Protein AF-0000000081031503 (afdb_homodimer)

Structure (mmCIF, N/CA/C/O backbone):
data_AF-0000000081031503-model_v1
#
loop_
_entity.id
_entity.type
_entity.pdbx_description
1 polymer 'Direct IAP-binding protein with low pI'
#
loop_
_atom_site.group_PDB
_atom_site.id
_atom_site.type_symbol
_atom_site.label_atom_id
_atom_site.label_alt_id
_atom_site.label_comp_id
_atom_site.label_asym_id
_atom_site.label_entity_id
_atom_site.label_seq_id
_atom_site.pdbx_PDB_ins_code
_atom_site.Cartn_x
_atom_site.Cartn_y
_atom_site.Cartn_z
_atom_site.occupancy
_atom_site.B_iso_or_equiv
_atom_site.auth_seq_id
_atom_site.auth_comp_id
_atom_site.auth_asym_id
_atom_site.auth_atom_id
_atom_site.pdbx_PDB_model_num
ATOM 1 N N . MET A 1 1 ? -2.955 62.594 26.766 1 31.78 1 MET A N 1
ATOM 2 C CA . MET A 1 1 ? -1.784 61.938 26.203 1 31.78 1 MET A CA 1
ATOM 3 C C . MET A 1 1 ? -1.966 60.438 26.172 1 31.78 1 MET A C 1
ATOM 5 O O . MET A 1 1 ? -1.149 59.719 25.594 1 31.78 1 MET A O 1
ATOM 9 N N . ALA A 1 2 ? -2.943 60 26.984 1 51 2 ALA A N 1
ATOM 10 C CA . ALA A 1 2 ? -3.25 58.562 27.172 1 51 2 ALA A CA 1
ATOM 11 C C . ALA A 1 2 ? -4.047 58.031 26 1 51 2 ALA A C 1
ATOM 13 O O . ALA A 1 2 ? -4.055 56.812 25.766 1 51 2 ALA A O 1
ATOM 14 N N . SER A 1 3 ? -4.742 58.906 25.312 1 50.22 3 SER A N 1
ATOM 15 C CA . SER A 1 3 ? -5.688 58.469 24.297 1 50.22 3 SER A CA 1
ATOM 16 C C . SER A 1 3 ? -4.973 58.062 23.016 1 50.22 3 SER A C 1
ATOM 18 O O . SER A 1 3 ? -5.512 57.281 22.203 1 50.22 3 SER A O 1
ATOM 20 N N . THR A 1 4 ? -3.832 58.594 22.766 1 51.69 4 THR A N 1
ATOM 21 C CA . THR A 1 4 ? -3.168 58.375 21.484 1 51.69 4 THR A CA 1
ATOM 22 C C . THR A 1 4 ? -2.461 57.031 21.453 1 51.69 4 THR A C 1
ATOM 24 O O . THR A 1 4 ? -2.252 56.469 20.375 1 51.69 4 THR A O 1
ATOM 27 N N . ARG A 1 5 ? -2.162 56.5 22.609 1 52.66 5 ARG A N 1
ATOM 28 C CA . ARG A 1 5 ? -1.391 55.25 22.641 1 52.66 5 ARG A CA 1
ATOM 29 C C . ARG A 1 5 ? -2.273 54.062 22.344 1 52.66 5 ARG A C 1
ATOM 31 O O . ARG A 1 5 ? -1.814 53.062 21.766 1 52.66 5 ARG A O 1
ATOM 38 N N . GLY A 1 6 ? -3.545 54.188 22.672 1 49.75 6 GLY A N 1
ATOM 39 C CA . GLY A 1 6 ? -4.492 53.125 22.438 1 49.75 6 GLY A CA 1
ATOM 40 C C . GLY A 1 6 ? -4.758 52.875 20.969 1 49.75 6 GLY A C 1
ATOM 41 O O . GLY A 1 6 ? -4.906 51.719 20.547 1 49.75 6 GLY A O 1
ATOM 42 N N . ARG A 1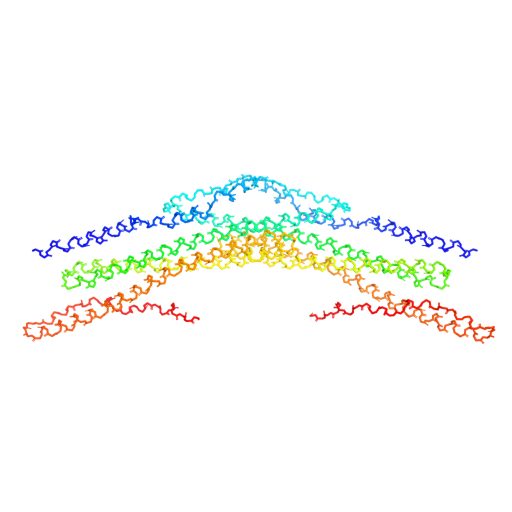 7 ? -4.832 53.906 20.172 1 55.53 7 ARG A N 1
ATOM 43 C CA . ARG A 1 7 ? -5.141 53.812 18.75 1 55.53 7 ARG A CA 1
ATOM 44 C C . ARG A 1 7 ? -3.992 53.156 17.984 1 55.53 7 ARG A C 1
ATOM 46 O O . ARG A 1 7 ? -4.215 52.438 17.016 1 55.53 7 ARG A O 1
ATOM 53 N N . GLU A 1 8 ? -2.803 53.406 18.422 1 53.38 8 GLU A N 1
ATOM 54 C CA . GLU A 1 8 ? -1.637 52.875 17.734 1 53.38 8 GLU A CA 1
ATOM 55 C C . GLU A 1 8 ? -1.539 51.344 17.938 1 53.38 8 GLU A C 1
ATOM 57 O O . GLU A 1 8 ? -1.167 50.625 17.016 1 53.38 8 GLU A O 1
ATOM 62 N N . VAL A 1 9 ? -2.025 50.969 19.062 1 54.5 9 VAL A N 1
ATOM 63 C CA . VAL A 1 9 ? -1.943 49.531 19.359 1 54.5 9 VAL A CA 1
ATOM 64 C C . VAL A 1 9 ? -3.012 48.781 18.578 1 54.5 9 VAL A C 1
ATOM 66 O O . VAL A 1 9 ? -2.754 47.719 18.062 1 54.5 9 VAL A O 1
ATOM 69 N N . ALA A 1 10 ? -4.195 49.406 18.469 1 54.25 10 ALA A N 1
ATOM 70 C CA . ALA A 1 10 ? -5.227 48.781 17.656 1 54.25 10 ALA A CA 1
ATOM 71 C C . ALA A 1 10 ? -4.801 48.719 16.188 1 54.25 10 ALA A C 1
ATOM 73 O O . ALA A 1 10 ? -5.016 47.719 15.508 1 54.25 10 ALA A O 1
ATOM 74 N N . THR A 1 11 ? -4.207 49.781 15.758 1 55.59 11 THR A N 1
ATOM 75 C CA . THR A 1 11 ? -3.73 49.812 14.375 1 55.59 11 THR A CA 1
ATOM 76 C C . THR A 1 11 ? -2.578 48.844 14.188 1 55.59 11 THR A C 1
ATOM 78 O O . THR A 1 11 ? -2.48 48.188 13.141 1 55.59 11 THR A O 1
ATOM 81 N N . ALA A 1 12 ? -1.764 48.719 15.203 1 53.47 12 ALA A N 1
ATOM 82 C CA . ALA A 1 12 ? -0.663 47.781 15.094 1 53.47 12 ALA A CA 1
ATOM 83 C C . ALA A 1 12 ? -1.176 46.344 15.133 1 53.47 12 ALA A C 1
ATOM 85 O O . ALA A 1 12 ? -0.685 45.469 14.391 1 53.47 12 ALA A O 1
ATOM 86 N N . ALA A 1 13 ? -2.145 46.188 16.031 1 53.88 13 ALA A N 1
ATOM 87 C CA . ALA A 1 13 ? -2.764 44.875 16.062 1 53.88 13 ALA A CA 1
ATOM 88 C C . ALA A 1 13 ? -3.467 44.562 14.75 1 53.88 13 ALA A C 1
ATOM 90 O O . ALA A 1 13 ? -3.385 43.438 14.25 1 53.88 13 ALA A O 1
ATOM 91 N N . LEU A 1 14 ? -4.164 45.562 14.195 1 51.44 14 LEU A N 1
ATOM 92 C CA . LEU A 1 14 ? -4.766 45.406 12.883 1 51.44 14 LEU A CA 1
ATOM 93 C C . LEU A 1 14 ? -3.693 45.188 11.812 1 51.44 14 LEU A C 1
ATOM 95 O O . LEU A 1 14 ? -3.893 44.438 10.867 1 51.44 14 LEU A O 1
ATOM 99 N N . ARG A 1 15 ? -2.617 45.906 11.969 1 49.81 15 ARG A N 1
ATOM 100 C CA . ARG A 1 15 ? -1.499 45.719 11.055 1 49.81 15 ARG A CA 1
ATOM 101 C C . ARG A 1 15 ? -0.903 44.312 11.211 1 49.81 15 ARG A C 1
ATOM 103 O O . ARG A 1 15 ? -0.498 43.688 10.234 1 49.81 15 ARG A O 1
ATOM 110 N N . LEU A 1 16 ? -0.841 43.938 12.469 1 48.31 16 LEU A N 1
ATOM 111 C CA . LEU A 1 16 ? -0.347 42.594 12.695 1 48.31 16 LEU A CA 1
ATOM 112 C C . LEU A 1 16 ? -1.269 41.562 12.047 1 48.31 16 LEU A C 1
ATOM 114 O O . LEU A 1 16 ? -0.801 40.562 11.508 1 48.31 16 LEU A O 1
ATOM 118 N N . LEU A 1 17 ? -2.572 41.875 12.148 1 47.09 17 LEU A N 1
ATOM 119 C CA . LEU A 1 17 ? -3.465 41 11.406 1 47.09 17 LEU A CA 1
ATOM 120 C C . LEU A 1 17 ? -3.189 41.094 9.906 1 47.09 17 LEU A C 1
ATOM 122 O O . LEU A 1 17 ? -3.262 40.062 9.203 1 47.09 17 LEU A O 1
ATOM 126 N N . ARG A 1 18 ? -2.975 42.406 9.438 1 45.84 18 ARG A N 1
ATOM 127 C CA . ARG A 1 18 ? -2.633 42.562 8.023 1 45.84 18 ARG A CA 1
ATOM 128 C C . ARG A 1 18 ? -1.254 42 7.727 1 45.84 18 ARG A C 1
ATOM 130 O O . ARG A 1 18 ? -1.006 41.5 6.621 1 45.84 18 ARG A O 1
ATOM 137 N N . TRP A 1 19 ? -0.286 42.281 8.648 1 38.72 19 TRP A N 1
ATOM 138 C CA . TRP A 1 19 ? 1.066 41.75 8.461 1 38.72 19 TRP A CA 1
ATOM 139 C C . TRP A 1 19 ? 1.092 40.25 8.578 1 38.72 19 TRP A C 1
ATOM 141 O O . TRP A 1 19 ? 2.127 39.625 8.344 1 38.72 19 TRP A O 1
ATOM 151 N N . SER A 1 20 ? 0.126 39.719 9.281 1 40.75 20 SER A N 1
ATOM 152 C CA . SER A 1 20 ? 0.184 38.281 9.297 1 40.75 20 SER A CA 1
ATOM 153 C C . SER A 1 20 ? 0.385 37.719 7.891 1 40.75 20 SER A C 1
ATOM 155 O O . SER A 1 20 ? 0.612 36.531 7.723 1 40.75 20 SER A O 1
ATOM 157 N N . VAL A 1 21 ? 0.004 38.562 6.855 1 38.59 21 VAL A N 1
ATOM 158 C CA . VAL A 1 21 ? 0.266 38.062 5.512 1 38.59 21 VAL A CA 1
ATOM 159 C C . VAL A 1 21 ? 1.736 38.25 5.156 1 38.59 21 VAL A C 1
ATOM 161 O O . VAL A 1 21 ? 2.293 37.531 4.324 1 38.59 21 VAL A O 1
ATOM 164 N N . LEU A 1 22 ? 2.367 39.406 5.742 1 31.27 22 LEU A N 1
ATOM 165 C CA . LEU A 1 22 ? 3.674 39.781 5.211 1 31.27 22 LEU A CA 1
ATOM 166 C C . LEU A 1 22 ? 4.793 39.219 6.094 1 31.27 22 LEU A C 1
ATOM 168 O O . LEU A 1 22 ? 5.832 39.875 6.258 1 31.27 22 LEU A O 1
ATOM 172 N N . LEU A 1 23 ? 4.668 38.656 7.23 1 33.62 23 LEU A N 1
ATOM 173 C CA . LEU A 1 23 ? 5.926 38.25 7.828 1 33.62 23 LEU A CA 1
ATOM 174 C C . LEU A 1 23 ? 6.773 37.469 6.824 1 33.62 23 LEU A C 1
ATOM 176 O O . LEU A 1 23 ? 6.266 36.562 6.133 1 33.62 23 LEU A O 1
ATOM 180 N N . PRO A 1 24 ? 8.008 38.062 6.465 1 31.77 24 PRO A N 1
ATOM 181 C CA . PRO A 1 24 ? 8.883 37.312 5.562 1 31.77 24 PRO A CA 1
ATOM 182 C C . PRO A 1 24 ? 9.102 35.875 6.012 1 31.77 24 PRO A C 1
ATOM 184 O O . PRO A 1 24 ? 9.305 35.625 7.203 1 31.77 24 PRO A O 1
ATOM 187 N N . PRO A 1 25 ? 8.516 34.906 5.512 1 33.75 25 PRO A N 1
ATOM 188 C CA . PRO A 1 25 ? 8.938 33.531 5.801 1 33.75 25 PRO A CA 1
ATOM 189 C C . PRO A 1 25 ? 10.453 33.375 5.883 1 33.75 25 PRO A C 1
ATOM 191 O O . PRO A 1 25 ? 11.18 34.062 5.145 1 33.75 25 PRO A O 1
ATOM 194 N N . LYS A 1 26 ? 11.102 33.344 7.016 1 35.19 26 LYS A N 1
ATOM 195 C CA . LYS A 1 26 ? 12.469 32.844 6.938 1 35.19 26 LYS A CA 1
ATOM 196 C C . LYS A 1 26 ? 12.656 31.938 5.715 1 35.19 26 LYS A C 1
ATOM 198 O O . LYS A 1 26 ? 11.883 31 5.496 1 35.19 26 LYS A O 1
ATOM 203 N N . ARG A 1 27 ? 13.422 32.406 4.703 1 33.91 27 ARG A N 1
ATOM 204 C CA . ARG A 1 27 ? 13.906 31.969 3.404 1 33.91 27 ARG A CA 1
ATOM 205 C C . ARG A 1 27 ? 14.43 30.531 3.482 1 33.91 27 ARG A C 1
ATOM 207 O O . ARG A 1 27 ? 14.945 30 2.498 1 33.91 27 ARG A O 1
ATOM 214 N N . SER A 1 28 ? 14.844 30.172 4.746 1 29.94 28 SER A N 1
ATOM 215 C CA . SER A 1 28 ? 15.695 28.984 4.68 1 29.94 28 SER A CA 1
ATOM 216 C C . SER A 1 28 ? 14.953 27.797 4.086 1 29.94 28 SER A C 1
ATOM 218 O O . SER A 1 28 ? 15.578 26.859 3.598 1 29.94 28 SER A O 1
ATOM 220 N N . PHE A 1 29 ? 13.664 27.766 4.547 1 32.72 29 PHE A N 1
ATOM 221 C CA . PHE A 1 29 ? 13.125 26.438 4.27 1 32.72 29 PHE A CA 1
ATOM 222 C C . PHE A 1 29 ? 12.781 26.281 2.795 1 32.72 29 PHE A C 1
ATOM 224 O O . PHE A 1 29 ? 12.633 25.172 2.295 1 32.72 29 PHE A O 1
ATOM 231 N N . HIS A 1 30 ? 12.469 27.406 2.129 1 34.47 30 HIS A N 1
ATOM 232 C CA . HIS A 1 30 ? 12.281 27.25 0.693 1 34.47 30 HIS A CA 1
ATOM 233 C C . HIS A 1 30 ? 13.594 26.906 0.004 1 34.47 30 HIS A C 1
ATOM 235 O O . HIS A 1 30 ? 13.602 26.438 -1.139 1 34.47 30 HIS A O 1
ATOM 241 N N . VAL A 1 31 ? 14.75 27.359 0.604 1 33.31 31 VAL A N 1
ATOM 242 C CA . VAL A 1 31 ? 16.062 27.047 0.026 1 33.31 31 VAL A CA 1
ATOM 243 C C . VAL A 1 31 ? 16.344 25.562 0.153 1 33.31 31 VAL A C 1
ATOM 245 O O . VAL A 1 31 ? 16.906 24.953 -0.757 1 33.31 31 VAL A O 1
ATOM 248 N N . TRP A 1 32 ? 16.078 25.016 1.384 1 32.62 32 TRP A N 1
ATOM 249 C CA . TRP A 1 32 ? 16.453 23.609 1.55 1 32.62 32 TRP A CA 1
ATOM 250 C C . TRP A 1 32 ? 15.555 22.703 0.714 1 32.62 32 TRP A C 1
ATOM 252 O O . TRP A 1 32 ? 16.016 21.703 0.157 1 32.62 32 TRP A O 1
ATOM 262 N N . ALA A 1 33 ? 14.273 23.078 0.57 1 36.03 33 ALA A N 1
ATOM 263 C CA . ALA A 1 33 ? 13.547 22.203 -0.341 1 36.03 33 ALA A CA 1
ATOM 264 C C . ALA A 1 33 ? 14.148 22.25 -1.745 1 36.03 33 ALA A C 1
ATOM 266 O O . ALA A 1 33 ? 14.039 21.297 -2.51 1 36.03 33 ALA A O 1
ATOM 267 N N . ARG A 1 34 ? 14.766 23.453 -2.139 1 32.97 34 ARG A N 1
ATOM 268 C CA . ARG A 1 34 ? 15.445 23.547 -3.426 1 32.97 34 ARG A CA 1
ATOM 269 C C . ARG A 1 34 ? 16.719 22.719 -3.43 1 32.97 34 ARG A C 1
ATOM 271 O O . ARG A 1 34 ? 17.188 22.281 -4.488 1 32.97 34 ARG A O 1
ATOM 278 N N . ARG A 1 35 ? 17.516 22.75 -2.336 1 32.34 35 ARG A N 1
ATOM 279 C CA . ARG A 1 35 ? 18.812 22.062 -2.344 1 32.34 35 ARG A CA 1
ATOM 280 C C . ARG A 1 35 ? 18.641 20.562 -2.412 1 32.34 35 ARG A C 1
ATOM 282 O O . ARG A 1 35 ? 19.547 19.844 -2.848 1 32.34 35 ARG A O 1
ATOM 289 N N . LEU A 1 36 ? 17.797 20.094 -1.601 1 32.72 36 LEU A N 1
ATOM 290 C CA . LEU A 1 36 ? 17.688 18.641 -1.658 1 32.72 36 LEU A CA 1
ATOM 291 C C . LEU A 1 36 ? 17.219 18.172 -3.035 1 32.72 36 LEU A C 1
ATOM 293 O O . LEU A 1 36 ? 17.203 16.984 -3.326 1 32.72 36 LEU A O 1
ATOM 297 N N . LEU A 1 37 ? 16.453 19.062 -3.707 1 33.78 37 LEU A N 1
ATOM 298 C CA . LEU A 1 37 ? 16.234 18.625 -5.082 1 33.78 37 LEU A CA 1
ATOM 299 C C . LEU A 1 37 ? 17.469 18.891 -5.945 1 33.78 37 LEU A C 1
ATOM 301 O O . LEU A 1 37 ? 17.672 20.031 -6.395 1 33.78 37 LEU A O 1
ATOM 305 N N . GLY A 1 38 ? 18.656 18.547 -5.492 1 28.94 38 GLY A N 1
ATOM 306 C CA . GLY A 1 38 ? 19.797 18.656 -6.387 1 28.94 38 GLY A CA 1
ATOM 307 C C . GLY A 1 38 ? 19.469 18.297 -7.824 1 28.94 38 GLY A C 1
ATOM 308 O O . GLY A 1 38 ? 18.5 17.578 -8.078 1 28.94 38 GLY A O 1
ATOM 309 N N . PRO A 1 39 ? 20.125 19.031 -8.812 1 33.84 39 PRO A N 1
ATOM 310 C CA . PRO A 1 39 ? 19.922 18.859 -10.25 1 33.84 39 PRO A CA 1
ATOM 311 C C . PRO A 1 39 ? 20 17.391 -10.68 1 33.84 39 PRO A C 1
ATOM 313 O O . PRO A 1 39 ? 19.703 17.062 -11.82 1 33.84 39 PRO A O 1
ATOM 316 N N . HIS A 1 40 ? 20.969 16.688 -10 1 30.94 40 HIS A N 1
ATOM 317 C CA . HIS A 1 40 ? 21.328 15.461 -10.719 1 30.94 40 HIS A CA 1
ATOM 318 C C . HIS A 1 40 ? 20.109 14.547 -10.898 1 30.94 40 HIS A C 1
ATOM 320 O O . HIS A 1 40 ? 20.156 13.609 -11.695 1 30.94 40 HIS A O 1
ATOM 326 N N . LEU A 1 41 ? 19.453 14.508 -9.773 1 28.53 41 LEU A N 1
ATOM 327 C CA . LEU A 1 41 ? 18.5 13.422 -9.93 1 28.53 41 LEU A CA 1
ATOM 328 C C . LEU A 1 41 ? 17.344 13.836 -10.852 1 28.53 41 LEU A C 1
ATOM 330 O O . LEU A 1 41 ? 16.391 13.094 -11.031 1 28.53 41 LEU A O 1
ATOM 334 N N . LEU A 1 42 ? 17.328 15.133 -11.242 1 30.23 42 LEU A N 1
ATOM 335 C CA . LEU A 1 42 ? 16.297 15.594 -12.164 1 30.23 42 LEU A CA 1
ATOM 336 C C . LEU A 1 42 ? 16.484 14.961 -13.539 1 30.23 42 LEU A C 1
ATOM 338 O O . LEU A 1 42 ? 15.695 15.203 -14.453 1 30.23 42 LEU A O 1
ATOM 342 N N . GLY A 1 43 ? 17.766 14.656 -13.867 1 27.47 43 GLY A N 1
ATOM 343 C CA . GLY A 1 43 ? 17.969 14.344 -15.273 1 27.47 43 GLY A CA 1
ATOM 344 C C . GLY A 1 43 ? 17.062 13.234 -15.773 1 27.47 43 GLY A C 1
ATOM 345 O O . GLY A 1 43 ? 16.578 13.289 -16.906 1 27.47 43 GLY A O 1
ATOM 346 N N . THR A 1 44 ? 17.344 12.086 -15.141 1 27.77 44 THR A N 1
ATOM 347 C CA . THR A 1 44 ? 16.859 10.898 -15.844 1 27.77 44 THR A CA 1
ATOM 348 C C . THR A 1 44 ? 15.344 10.789 -15.742 1 27.77 44 THR A C 1
ATOM 350 O O . THR A 1 44 ? 14.75 9.828 -16.219 1 27.77 44 THR A O 1
ATOM 353 N N . VAL A 1 45 ? 14.82 11.711 -14.891 1 32.5 45 VAL A N 1
ATOM 354 C CA . VAL A 1 45 ? 13.398 11.422 -14.742 1 32.5 45 VAL A CA 1
ATOM 355 C C . VAL A 1 45 ? 12.648 11.898 -15.984 1 32.5 45 VAL A C 1
ATOM 357 O O . VAL A 1 45 ? 11.414 11.961 -15.984 1 32.5 45 VAL A O 1
ATOM 360 N N . GLY A 1 46 ? 13.352 12.609 -16.891 1 28.53 46 GLY A N 1
ATOM 361 C CA . GLY A 1 46 ? 12.602 13.188 -18 1 28.53 46 GLY A CA 1
ATOM 362 C C . GLY A 1 46 ? 11.719 12.18 -18.719 1 28.53 46 GLY A C 1
ATOM 363 O O . GLY A 1 46 ? 10.648 12.539 -19.219 1 28.53 46 GLY A O 1
ATOM 364 N N . ALA A 1 47 ? 12.391 11.156 -19.312 1 28.44 47 ALA A N 1
ATOM 365 C CA . ALA A 1 47 ? 11.867 10.492 -20.5 1 28.44 47 ALA A CA 1
ATOM 366 C C . ALA A 1 47 ? 10.617 9.688 -20.172 1 28.44 47 ALA A C 1
ATOM 368 O O . ALA A 1 47 ? 10.156 8.883 -21 1 28.44 47 ALA A O 1
ATOM 369 N N . LEU A 1 48 ? 10.383 9.5 -18.953 1 26.88 48 LEU A N 1
ATOM 370 C CA . LEU A 1 48 ? 9.359 8.477 -18.766 1 26.88 48 LEU A CA 1
ATOM 371 C C . LEU A 1 48 ? 7.973 9.023 -19.094 1 26.88 48 LEU A C 1
ATOM 373 O O . LEU A 1 48 ? 7.184 9.305 -18.188 1 26.88 48 LEU A O 1
ATOM 377 N N . ALA A 1 49 ? 7.863 10.047 -20.047 1 26.78 49 ALA A N 1
ATOM 378 C CA . ALA A 1 49 ? 6.551 10.531 -20.469 1 26.78 49 ALA A CA 1
ATOM 379 C C . ALA A 1 49 ? 5.598 9.375 -20.734 1 26.78 49 ALA A C 1
ATOM 381 O O . ALA A 1 49 ? 4.516 9.297 -20.156 1 26.78 49 ALA A O 1
ATOM 382 N N . GLY A 1 50 ? 5.016 9.297 -22.172 1 28.11 50 GLY A N 1
ATOM 383 C CA . GLY A 1 50 ? 3.795 8.844 -22.812 1 28.11 50 GLY A CA 1
ATOM 384 C C . GLY A 1 50 ? 3.729 7.34 -22.984 1 28.11 50 GLY A C 1
ATOM 385 O O . GLY A 1 50 ? 3.066 6.836 -23.891 1 28.11 50 GLY A O 1
ATOM 386 N N . ALA A 1 51 ? 4.539 6.547 -22.531 1 27.47 51 ALA A N 1
ATOM 387 C CA . ALA A 1 51 ? 4.395 5.207 -23.094 1 27.47 51 ALA A CA 1
ATOM 388 C C . ALA A 1 51 ? 3.018 4.629 -22.781 1 27.47 51 ALA A C 1
ATOM 390 O O . ALA A 1 51 ? 2.662 4.434 -21.625 1 27.47 51 ALA A O 1
ATOM 391 N N . SER A 1 52 ? 2.016 4.957 -23.703 1 28.7 52 SER A N 1
ATOM 392 C CA . SER A 1 52 ? 0.705 4.367 -23.953 1 28.7 52 SER A CA 1
ATOM 393 C C . SER A 1 52 ? 0.769 2.842 -23.906 1 28.7 52 SER A C 1
ATOM 395 O O . SER A 1 52 ? -0.135 2.164 -24.391 1 28.7 52 SER A O 1
ATOM 397 N N . LEU A 1 53 ? 1.841 2.275 -23.484 1 26.83 53 LEU A N 1
ATOM 398 C CA . LEU A 1 53 ? 1.951 0.868 -23.859 1 26.83 53 LEU A CA 1
ATOM 399 C C . LEU A 1 53 ? 0.817 0.054 -23.234 1 26.83 53 LEU A C 1
ATOM 401 O O . LEU A 1 53 ? 1.061 -0.957 -22.578 1 26.83 53 LEU A O 1
ATOM 405 N N . CYS A 1 54 ? -0.161 0.739 -22.766 1 29.95 54 CYS A N 1
ATOM 406 C CA . CYS A 1 54 ? -0.815 -0.24 -21.906 1 29.95 54 CYS A CA 1
ATOM 407 C C . CYS A 1 54 ? -1.333 -1.421 -22.719 1 29.95 54 CYS A C 1
ATOM 409 O O . CYS A 1 54 ? -2.082 -2.252 -22.203 1 29.95 54 CYS A O 1
ATOM 411 N N . ALA A 1 55 ? -1.517 -1.245 -24.062 1 29.91 55 ALA A N 1
ATOM 412 C CA . ALA A 1 55 ? -2.342 -2.273 -24.688 1 29.91 55 ALA A CA 1
ATOM 413 C C . ALA A 1 55 ? -1.661 -3.639 -24.625 1 29.91 55 ALA A C 1
ATOM 415 O O . ALA A 1 55 ? -0.757 -3.926 -25.406 1 29.91 55 ALA A O 1
ATOM 416 N N . VAL A 1 56 ? -1.172 -4.102 -23.562 1 29.12 56 VAL A N 1
ATOM 417 C CA . VAL A 1 56 ? -0.522 -5.398 -23.719 1 29.12 56 VAL A CA 1
ATOM 418 C C . VAL A 1 56 ? -1.496 -6.387 -24.359 1 29.12 56 VAL A C 1
ATOM 420 O O . VAL A 1 56 ? -2.52 -6.73 -23.766 1 29.12 56 VAL A O 1
ATOM 423 N N . PRO A 1 57 ? -1.542 -6.48 -25.656 1 28.38 57 PRO A N 1
ATOM 424 C CA . PRO A 1 57 ? -2.248 -7.621 -26.234 1 28.38 57 PRO A CA 1
ATOM 425 C C . PRO A 1 57 ? -1.871 -8.945 -25.578 1 28.38 57 PRO A C 1
ATOM 427 O O . PRO A 1 57 ? -0.702 -9.164 -25.25 1 28.38 57 PRO A O 1
ATOM 430 N N . VAL A 1 58 ? -2.662 -9.461 -24.781 1 30.75 58 VAL A N 1
ATOM 431 C CA . VAL A 1 58 ? -2.51 -10.828 -24.281 1 30.75 58 VAL A CA 1
ATOM 432 C C . VAL A 1 58 ? -2.164 -11.758 -25.438 1 30.75 58 VAL A C 1
ATOM 434 O O . VAL A 1 58 ? -3.021 -12.07 -26.266 1 30.75 58 VAL A O 1
ATOM 437 N N . LEU A 1 59 ? -1.089 -11.414 -26.266 1 29.89 59 LEU A N 1
ATOM 438 C CA . LEU A 1 59 ? -0.656 -12.375 -27.281 1 29.89 59 LEU A CA 1
ATOM 439 C C . LEU A 1 59 ? -0.479 -13.758 -26.656 1 29.89 59 LEU A C 1
ATOM 441 O O . LEU A 1 59 ? -0.236 -13.883 -25.453 1 29.89 59 LEU A O 1
ATOM 445 N N . PRO A 1 60 ? -0.68 -14.766 -27.453 1 32.72 60 PRO A N 1
ATOM 446 C CA . PRO A 1 60 ? -0.452 -16.188 -27.141 1 32.72 60 PRO A CA 1
ATOM 447 C C . PRO A 1 60 ? 0.963 -16.453 -26.641 1 32.72 60 PRO A C 1
ATOM 449 O O . PRO A 1 60 ? 1.938 -16.109 -27.312 1 32.72 60 PRO A O 1
ATOM 452 N N . ILE A 1 61 ? 1.379 -16.312 -25.344 1 36.88 61 ILE A N 1
ATOM 453 C CA . ILE A 1 61 ? 2.73 -16.266 -24.797 1 36.88 61 ILE A CA 1
ATOM 454 C C . ILE A 1 61 ? 3.482 -17.547 -25.188 1 36.88 61 ILE A C 1
ATOM 456 O O . ILE A 1 61 ? 3.127 -18.641 -24.75 1 36.88 61 ILE A O 1
ATOM 460 N N . PRO A 1 62 ? 4.074 -17.75 -26.297 1 37.22 62 PRO A N 1
ATOM 461 C CA . PRO A 1 62 ? 4.973 -18.891 -26.406 1 37.22 62 PRO A CA 1
ATOM 462 C C . PRO A 1 62 ? 5.969 -18.984 -25.25 1 37.22 62 PRO A C 1
ATOM 464 O O . PRO A 1 62 ? 6.109 -18.031 -24.484 1 37.22 62 PRO A O 1
ATOM 467 N N . GLU A 1 63 ? 7.012 -19.891 -25.156 1 43.88 63 GLU A N 1
ATOM 468 C CA . GLU A 1 63 ? 8.125 -20.062 -24.234 1 43.88 63 GLU A CA 1
ATOM 469 C C . GLU A 1 63 ? 8.719 -18.719 -23.828 1 43.88 63 GLU A C 1
ATOM 471 O O . GLU A 1 63 ? 9.336 -18.594 -22.766 1 43.88 63 GLU A O 1
ATOM 476 N N . ALA A 1 64 ? 8.844 -17.656 -24.672 1 44.81 64 ALA A N 1
ATOM 477 C CA . ALA A 1 64 ? 9.188 -16.234 -24.75 1 44.81 64 ALA A CA 1
ATOM 478 C C . ALA A 1 64 ? 8.289 -15.398 -23.859 1 44.81 64 ALA A C 1
ATOM 480 O O . ALA A 1 64 ? 8.609 -14.25 -23.531 1 44.81 64 ALA A O 1
ATOM 481 N N . ASN A 1 65 ? 7.184 -15.984 -23.234 1 49.84 65 ASN A N 1
ATOM 482 C CA . ASN A 1 65 ? 6.039 -15.477 -22.484 1 49.84 65 ASN A CA 1
ATOM 483 C C . ASN A 1 65 ? 6.414 -15.148 -21.047 1 49.84 65 ASN A C 1
ATOM 485 O O . ASN A 1 65 ? 5.977 -14.133 -20.5 1 49.84 65 ASN A O 1
ATOM 489 N N . SER A 1 66 ? 7.254 -16.125 -20.578 1 56.34 66 SER A N 1
ATOM 490 C CA . SER A 1 66 ? 7.605 -15.906 -19.188 1 56.34 66 SER A CA 1
ATOM 491 C C . SER A 1 66 ? 8.438 -14.641 -19.016 1 56.34 66 SER A C 1
ATOM 493 O O . SER A 1 66 ? 8.219 -13.867 -18.078 1 56.34 66 SER A O 1
ATOM 495 N N . LEU A 1 67 ? 9.492 -14.492 -19.938 1 59.22 67 LEU A N 1
ATOM 496 C CA . LEU A 1 67 ? 10.305 -13.289 -19.828 1 59.22 67 LEU A CA 1
ATOM 497 C C . LEU A 1 67 ? 9.453 -12.039 -19.984 1 59.22 67 LEU A C 1
ATOM 499 O O . LEU A 1 67 ? 9.656 -11.047 -19.281 1 59.22 67 LEU A O 1
ATOM 503 N N . SER A 1 68 ? 8.406 -12.359 -20.75 1 78.06 68 SER A N 1
ATOM 504 C CA . SER A 1 68 ? 7.535 -11.211 -20.969 1 78.06 68 SER A CA 1
ATOM 505 C C . SER A 1 68 ? 6.672 -10.93 -19.75 1 78.06 68 SER A C 1
ATOM 507 O O . SER A 1 68 ? 6.508 -9.773 -19.344 1 78.06 68 SER A O 1
ATOM 509 N N . GLN A 1 69 ? 6.379 -12.062 -19.094 1 83.69 69 GLN A N 1
ATOM 510 C CA . GLN A 1 69 ? 5.531 -11.883 -17.922 1 83.69 69 GLN A CA 1
ATOM 511 C C . GLN A 1 69 ? 6.316 -11.273 -16.766 1 83.69 69 GLN A C 1
ATOM 513 O O . GLN A 1 69 ? 5.805 -10.406 -16.047 1 83.69 69 GLN A O 1
ATOM 518 N N . GLU A 1 70 ? 7.578 -11.656 -16.766 1 85.94 70 GLU A N 1
ATOM 519 C CA . GLU A 1 70 ? 8.438 -11.117 -15.719 1 85.94 70 GLU A CA 1
ATOM 520 C C . GLU A 1 70 ? 8.734 -9.641 -15.953 1 85.94 70 GLU A C 1
ATOM 522 O O . GLU A 1 70 ? 8.734 -8.844 -15.016 1 85.94 70 GLU A O 1
ATOM 527 N N . THR A 1 71 ? 8.977 -9.406 -17.156 1 90.69 71 THR A N 1
ATOM 528 C CA . THR A 1 71 ? 9.266 -8.023 -17.484 1 90.69 71 THR A CA 1
ATOM 529 C C . THR A 1 71 ? 8.047 -7.137 -17.25 1 90.69 71 THR A C 1
ATOM 531 O O . THR A 1 71 ? 8.172 -6.02 -16.734 1 90.69 71 THR A O 1
ATOM 534 N N . LEU A 1 72 ? 6.891 -7.66 -17.609 1 90.81 72 LEU A N 1
ATOM 535 C CA . LEU A 1 72 ? 5.66 -6.906 -17.406 1 90.81 72 LEU A CA 1
ATOM 536 C C . LEU A 1 72 ? 5.398 -6.711 -15.914 1 90.81 72 LEU A C 1
ATOM 538 O O . LEU A 1 72 ? 4.957 -5.637 -15.492 1 90.81 72 LEU A O 1
ATOM 542 N N . LEU A 1 73 ? 5.672 -7.703 -15.18 1 94.31 73 LEU A N 1
ATOM 543 C CA . LEU A 1 73 ? 5.504 -7.633 -13.734 1 94.31 73 LEU A CA 1
ATOM 544 C C . LEU A 1 73 ? 6.453 -6.602 -13.125 1 94.31 73 LEU A C 1
ATOM 546 O O . LEU A 1 73 ? 6.047 -5.805 -12.273 1 94.31 73 LEU A O 1
ATOM 550 N N . LYS A 1 74 ? 7.703 -6.582 -13.57 1 94.38 74 LYS A N 1
ATOM 551 C CA . LYS A 1 74 ? 8.695 -5.633 -13.078 1 94.38 74 LYS A CA 1
ATOM 552 C C . LYS A 1 74 ? 8.32 -4.203 -13.453 1 94.38 74 LYS A C 1
ATOM 554 O O . LYS A 1 74 ? 8.469 -3.283 -12.641 1 94.38 74 LYS A O 1
ATOM 559 N N . ARG A 1 75 ? 7.852 -4.035 -14.641 1 92.56 75 ARG A N 1
ATOM 560 C CA . ARG A 1 75 ? 7.414 -2.711 -15.07 1 92.56 75 ARG A CA 1
ATOM 561 C C . ARG A 1 75 ? 6.234 -2.223 -14.242 1 92.56 75 ARG A C 1
ATOM 563 O O . ARG A 1 75 ? 6.195 -1.062 -13.828 1 92.56 75 ARG A O 1
ATOM 570 N N . ALA A 1 76 ? 5.289 -3.102 -14.086 1 95.25 76 ALA A N 1
ATOM 571 C CA . ALA A 1 76 ? 4.125 -2.73 -13.289 1 95.25 76 ALA A CA 1
ATOM 572 C C . ALA A 1 76 ? 4.527 -2.377 -11.859 1 95.25 76 ALA A C 1
ATOM 574 O O . ALA A 1 76 ? 3.979 -1.444 -11.266 1 95.25 76 ALA A O 1
ATOM 575 N N . ALA A 1 77 ? 5.488 -3.113 -11.281 1 96.44 77 ALA A N 1
ATOM 576 C CA . ALA A 1 77 ? 5.977 -2.826 -9.938 1 96.44 77 ALA A CA 1
ATOM 577 C C . ALA A 1 77 ? 6.641 -1.454 -9.875 1 96.44 77 ALA A C 1
ATOM 579 O O . ALA A 1 77 ? 6.438 -0.699 -8.922 1 96.44 77 ALA A O 1
ATOM 580 N N . SER A 1 78 ? 7.398 -1.116 -10.883 1 95.06 78 SER A N 1
ATOM 581 C CA . SER A 1 78 ? 8.062 0.181 -10.938 1 95.06 78 SER A CA 1
ATOM 582 C C . SER A 1 78 ? 7.051 1.318 -11.031 1 95.06 78 SER A C 1
ATOM 584 O O . SER A 1 78 ? 7.191 2.34 -10.359 1 95.06 78 SER A O 1
ATOM 586 N N . LEU A 1 79 ? 6.09 1.089 -11.828 1 92.62 79 LEU A N 1
ATOM 587 C CA . LEU A 1 79 ? 5.047 2.1 -11.977 1 92.62 79 LEU A CA 1
ATOM 588 C C . LEU A 1 79 ? 4.305 2.305 -10.656 1 92.62 79 LEU A C 1
ATOM 590 O O . LEU A 1 79 ? 4.008 3.439 -10.273 1 92.62 79 LEU A O 1
ATOM 594 N N . ALA A 1 80 ? 3.963 1.207 -10.008 1 96.62 80 ALA A N 1
ATOM 595 C CA . ALA A 1 80 ? 3.275 1.293 -8.719 1 96.62 80 ALA A CA 1
ATOM 596 C C . ALA A 1 80 ? 4.133 2.021 -7.688 1 96.62 80 ALA A C 1
ATOM 598 O O . ALA A 1 80 ? 3.625 2.846 -6.922 1 96.62 80 ALA A O 1
ATOM 599 N N . THR A 1 81 ? 5.441 1.735 -7.664 1 97.06 81 THR A N 1
ATOM 600 C CA . THR A 1 81 ? 6.348 2.377 -6.715 1 97.06 81 THR A CA 1
ATOM 601 C C . THR A 1 81 ? 6.469 3.869 -7.008 1 97.06 81 THR A C 1
ATOM 603 O O . THR A 1 81 ? 6.473 4.688 -6.09 1 97.06 81 THR A O 1
ATOM 606 N N . ASP A 1 82 ? 6.473 4.219 -8.25 1 93.81 82 ASP A N 1
ATOM 607 C CA . ASP A 1 82 ? 6.527 5.625 -8.633 1 93.81 82 ASP A CA 1
ATOM 608 C C . ASP A 1 82 ? 5.262 6.363 -8.195 1 93.81 82 ASP A C 1
ATOM 610 O O . ASP A 1 82 ? 5.336 7.469 -7.656 1 93.81 82 ASP A O 1
ATOM 614 N N . GLY A 1 83 ? 4.18 5.723 -8.492 1 95.69 83 GLY A N 1
ATOM 615 C CA . GLY A 1 83 ? 2.926 6.324 -8.078 1 95.69 83 GLY A CA 1
ATOM 616 C C . GLY A 1 83 ? 2.822 6.504 -6.57 1 95.69 83 GLY A C 1
ATOM 617 O O . GLY A 1 83 ? 2.404 7.559 -6.094 1 95.69 83 GLY A O 1
ATOM 618 N N . ALA A 1 84 ? 3.201 5.539 -5.844 1 97.56 84 ALA A N 1
ATOM 619 C CA . ALA A 1 84 ? 3.158 5.605 -4.387 1 97.56 84 ALA A CA 1
ATOM 620 C C . ALA A 1 84 ? 4.102 6.68 -3.857 1 97.56 84 ALA A C 1
ATOM 622 O O . ALA A 1 84 ? 3.754 7.418 -2.932 1 97.56 84 ALA A O 1
ATOM 623 N N . THR A 1 85 ? 5.305 6.797 -4.453 1 95.88 85 THR A N 1
ATOM 624 C CA . THR A 1 85 ? 6.285 7.793 -4.027 1 95.88 85 THR A CA 1
ATOM 625 C C . THR A 1 85 ? 5.785 9.203 -4.324 1 95.88 85 THR A C 1
ATOM 627 O O . THR A 1 85 ? 5.984 10.117 -3.518 1 95.88 85 THR A O 1
ATOM 630 N N . ALA A 1 86 ? 5.145 9.352 -5.395 1 94.25 86 ALA A N 1
ATOM 631 C CA . ALA A 1 86 ? 4.57 10.656 -5.734 1 94.25 86 ALA A CA 1
ATOM 632 C C . ALA A 1 86 ? 3.479 11.047 -4.746 1 94.25 86 ALA A C 1
ATOM 634 O O . ALA A 1 86 ? 3.416 12.195 -4.297 1 94.25 86 ALA A O 1
ATOM 635 N N . PHE A 1 87 ? 2.605 10.141 -4.488 1 97.69 87 PHE A N 1
ATOM 636 C CA . PHE A 1 87 ? 1.547 10.406 -3.521 1 97.69 87 PHE A CA 1
ATOM 637 C C . PHE A 1 87 ? 2.133 10.742 -2.156 1 97.69 87 PHE A C 1
ATOM 639 O O . PHE A 1 87 ? 1.671 11.664 -1.485 1 97.69 87 PHE A O 1
ATOM 646 N N . LEU A 1 88 ? 3.152 9.977 -1.758 1 97.44 88 LEU A N 1
ATOM 647 C CA . LEU A 1 88 ? 3.826 10.227 -0.49 1 97.44 88 LEU A CA 1
ATOM 648 C C . LEU A 1 88 ? 4.395 11.641 -0.451 1 97.44 88 LEU A C 1
ATOM 650 O O . LEU A 1 88 ? 4.219 12.359 0.537 1 97.44 88 LEU A O 1
ATOM 654 N N . SER A 1 89 ? 5.039 12.039 -1.472 1 95.62 89 SER A N 1
ATOM 655 C CA . SER A 1 89 ? 5.629 13.367 -1.547 1 95.62 89 SER A CA 1
ATOM 656 C C . SER A 1 89 ? 4.562 14.453 -1.459 1 95.62 89 SER A C 1
ATOM 658 O O . SER A 1 89 ? 4.73 15.438 -0.743 1 95.62 89 SER A O 1
ATOM 660 N N . GLN A 1 90 ? 3.498 14.227 -2.186 1 95 90 GLN A N 1
ATOM 661 C CA . GLN A 1 90 ? 2.43 15.219 -2.166 1 95 90 GLN A CA 1
ATOM 662 C C . GLN A 1 90 ? 1.766 15.289 -0.794 1 95 90 GLN A C 1
ATOM 664 O O . GLN A 1 90 ? 1.407 16.375 -0.323 1 95 90 GLN A O 1
ATOM 669 N N . ALA A 1 91 ? 1.539 14.141 -0.167 1 97.06 91 ALA A N 1
ATOM 670 C CA . ALA A 1 91 ? 0.964 14.117 1.177 1 97.06 91 ALA A CA 1
ATOM 671 C C . ALA A 1 91 ? 1.875 14.828 2.174 1 97.06 91 ALA A C 1
ATOM 673 O O . ALA A 1 91 ? 1.399 15.555 3.049 1 97.06 91 ALA A O 1
ATOM 674 N N . ALA A 1 92 ? 3.182 14.57 2.041 1 96.88 92 ALA A N 1
ATOM 675 C CA . ALA A 1 92 ? 4.141 15.234 2.92 1 96.88 92 ALA A CA 1
ATOM 676 C C . ALA A 1 92 ? 4.082 16.75 2.746 1 96.88 92 ALA A C 1
ATOM 678 O O . ALA A 1 92 ? 4.074 17.5 3.73 1 96.88 92 ALA A O 1
ATOM 679 N N . LEU A 1 93 ? 4.016 17.156 1.497 1 94.5 93 LEU A N 1
ATOM 680 C CA . LEU A 1 93 ? 3.971 18.594 1.219 1 94.5 93 LEU A CA 1
ATOM 681 C C . LEU A 1 93 ? 2.709 19.219 1.802 1 94.5 93 LEU A C 1
ATOM 683 O O . LEU A 1 93 ? 2.76 20.312 2.367 1 94.5 93 LEU A O 1
ATOM 687 N N . ALA A 1 94 ? 1.643 18.531 1.632 1 94.75 94 ALA A N 1
ATOM 688 C CA . ALA A 1 94 ? 0.383 19.047 2.17 1 94.75 94 ALA A CA 1
ATOM 689 C C . ALA A 1 94 ? 0.434 19.125 3.693 1 94.75 94 ALA A C 1
ATOM 691 O O . ALA A 1 94 ? -0.033 20.109 4.281 1 94.75 94 ALA A O 1
ATOM 692 N N . LEU A 1 95 ? 0.964 18.094 4.301 1 96.94 95 LEU A N 1
ATOM 693 C CA . LEU A 1 95 ? 1.058 18.109 5.758 1 96.94 95 LEU A CA 1
ATOM 694 C C . LEU A 1 95 ? 2.035 19.172 6.234 1 96.94 95 LEU A C 1
ATOM 696 O O . LEU A 1 95 ? 1.769 19.875 7.219 1 96.94 95 LEU A O 1
ATOM 700 N N . LEU A 1 96 ? 3.15 19.391 5.578 1 96.06 96 LEU A N 1
ATOM 701 C CA . LEU A 1 96 ? 4.121 20.422 5.93 1 96.06 96 LEU A CA 1
ATOM 702 C C . LEU A 1 96 ? 3.5 21.812 5.84 1 96.06 96 LEU A C 1
ATOM 704 O O . LEU A 1 96 ? 3.693 22.641 6.727 1 96.06 96 LEU A O 1
ATOM 708 N N . ASP A 1 97 ? 2.779 22 4.785 1 94.56 97 ASP A N 1
ATOM 709 C CA . ASP A 1 97 ? 2.096 23.266 4.605 1 94.56 97 ASP A CA 1
ATOM 710 C C . ASP A 1 97 ? 1.083 23.516 5.723 1 94.56 97 ASP A C 1
ATOM 712 O O . ASP A 1 97 ? 1.004 24.609 6.27 1 94.56 97 ASP A O 1
ATOM 716 N N . SER A 1 98 ? 0.307 22.453 6.004 1 96.12 98 SER A N 1
ATOM 717 C CA . SER A 1 98 ? -0.688 22.578 7.062 1 96.12 98 SER A CA 1
ATOM 718 C C . SER A 1 98 ? -0.029 22.828 8.414 1 96.12 98 SER A C 1
ATOM 720 O O . SER A 1 98 ? -0.53 23.625 9.211 1 96.12 98 SER A O 1
ATOM 722 N N . LEU A 1 99 ? 1.065 22.203 8.695 1 97 99 LEU A N 1
ATOM 723 C CA . LEU A 1 99 ? 1.788 22.406 9.953 1 97 99 LEU A CA 1
ATOM 724 C C . LEU A 1 99 ? 2.352 23.812 10.031 1 97 99 LEU A C 1
ATOM 726 O O . LEU A 1 99 ? 2.344 24.438 11.102 1 97 99 LEU A O 1
ATOM 730 N N . ASP A 1 100 ? 2.82 24.344 8.953 1 96.06 100 ASP A N 1
ATOM 731 C CA . ASP A 1 100 ? 3.334 25.703 8.914 1 96.06 100 ASP A CA 1
ATOM 732 C C . ASP A 1 100 ? 2.23 26.719 9.219 1 96.06 100 ASP A C 1
ATOM 734 O O . ASP A 1 100 ? 2.432 27.641 10.008 1 96.06 100 ASP A O 1
ATOM 738 N N . ARG A 1 101 ? 1.094 26.516 8.578 1 95.38 101 ARG A N 1
ATOM 739 C CA . ARG A 1 101 ? -0.036 27.406 8.836 1 95.38 101 ARG A CA 1
ATOM 740 C C . ARG A 1 101 ? -0.487 27.312 10.289 1 95.38 101 ARG A C 1
ATOM 742 O O . ARG A 1 101 ? -0.84 28.312 10.906 1 95.38 101 ARG A O 1
ATOM 749 N N . TYR A 1 102 ? -0.527 26.078 10.781 1 97.69 102 TYR A N 1
ATOM 750 C CA . TYR A 1 102 ? -0.876 25.875 12.18 1 97.69 102 TYR A CA 1
ATOM 751 C C . TYR A 1 102 ? 0.107 26.578 13.102 1 97.69 102 TYR A C 1
ATOM 753 O O . TYR A 1 102 ? -0.301 27.281 14.039 1 97.69 102 TYR A O 1
ATOM 761 N N . THR A 1 103 ? 1.401 26.469 12.906 1 96.94 103 THR A N 1
ATOM 762 C CA . THR A 1 103 ? 2.436 27.094 13.727 1 96.94 103 THR A CA 1
ATOM 763 C C . THR A 1 103 ? 2.336 28.609 13.672 1 96.94 103 THR A C 1
ATOM 765 O O . THR A 1 103 ? 2.465 29.281 14.688 1 96.94 103 THR A O 1
ATOM 768 N N . LYS A 1 104 ? 2.107 29.156 12.453 1 95.25 104 LYS A N 1
ATOM 769 C CA . LYS A 1 104 ? 1.938 30.609 12.297 1 95.25 104 LYS A CA 1
ATOM 770 C C . LYS A 1 104 ? 0.738 31.109 13.102 1 95.25 104 LYS A C 1
ATOM 772 O O . LYS A 1 104 ? 0.804 32.156 13.734 1 95.25 104 LYS A O 1
ATOM 777 N N . ALA A 1 105 ? -0.35 30.297 12.992 1 96.75 105 ALA A N 1
ATOM 778 C CA . ALA A 1 105 ? -1.543 30.656 13.75 1 96.75 105 ALA A CA 1
ATOM 779 C C . ALA A 1 105 ? -1.258 30.656 15.25 1 96.75 105 ALA A C 1
ATOM 781 O O . ALA A 1 105 ? -1.73 31.547 15.969 1 96.75 105 ALA A O 1
ATOM 782 N N . LEU A 1 106 ? -0.486 29.734 15.727 1 96.5 106 LEU A N 1
ATOM 783 C CA . LEU A 1 106 ? -0.109 29.672 17.141 1 96.5 106 LEU A CA 1
ATOM 784 C C . LEU A 1 106 ? 0.713 30.891 17.531 1 96.5 106 LEU A C 1
ATOM 786 O O . LEU A 1 106 ? 0.457 31.5 18.578 1 96.5 106 LEU A O 1
ATOM 790 N N . HIS A 1 107 ? 1.685 31.297 16.719 1 95.06 107 HIS A N 1
ATOM 791 C CA . HIS A 1 107 ? 2.514 32.469 17.016 1 95.06 107 HIS A CA 1
ATOM 792 C C . HIS A 1 107 ? 1.681 33.75 17.047 1 95.06 107 HIS A C 1
ATOM 794 O O . HIS A 1 107 ? 1.891 34.594 17.906 1 95.06 107 HIS A O 1
ATOM 800 N N . THR A 1 108 ? 0.758 33.812 16.125 1 94.88 108 THR A N 1
ATOM 801 C CA . THR A 1 108 ? -0.122 34.969 16.109 1 94.88 108 THR A CA 1
ATOM 802 C C . THR A 1 108 ? -0.956 35.062 17.375 1 94.88 108 THR A C 1
ATOM 804 O O . THR A 1 108 ? -1.04 36.094 18.016 1 94.88 108 THR A O 1
ATOM 807 N N . MET A 1 109 ? -1.588 33.938 17.766 1 94.12 109 MET A N 1
ATOM 808 C CA . MET A 1 109 ? -2.389 33.875 18.984 1 94.12 109 MET A CA 1
ATOM 809 C C . MET A 1 109 ? -1.539 34.219 20.219 1 94.12 109 MET A C 1
ATOM 811 O O . MET A 1 109 ? -1.958 34.969 21.078 1 94.12 109 MET A O 1
ATOM 815 N N . GLY A 1 110 ? -0.355 33.656 20.297 1 92 110 GLY A N 1
ATOM 816 C CA . GLY A 1 110 ? 0.553 33.938 21.391 1 92 110 GLY A CA 1
ATOM 817 C C . GLY A 1 110 ? 0.961 35.375 21.5 1 92 110 GLY A C 1
ATOM 818 O O . GLY A 1 110 ? 0.98 35.969 22.594 1 92 110 GLY A O 1
ATOM 819 N N . SER A 1 111 ? 1.297 35.969 20.391 1 91.81 111 SER A N 1
ATOM 820 C CA . SER A 1 111 ? 1.693 37.375 20.359 1 91.81 111 SER A CA 1
ATOM 821 C C . SER A 1 111 ? 0.546 38.281 20.797 1 91.81 111 SER A C 1
ATOM 823 O O . SER A 1 111 ? 0.751 39.25 21.547 1 91.81 111 SER A O 1
ATOM 825 N N . LEU A 1 112 ? -0.658 38.031 20.359 1 89.56 112 LEU A N 1
ATOM 826 C CA . LEU A 1 112 ? -1.829 38.812 20.75 1 89.56 112 LEU A CA 1
ATOM 827 C C . LEU A 1 112 ? -2.105 38.688 22.234 1 89.56 112 LEU A C 1
ATOM 829 O O . LEU A 1 112 ? -2.389 39.656 22.906 1 89.56 112 LEU A O 1
ATOM 833 N N . SER A 1 113 ? -1.998 37.5 22.703 1 89.62 113 SER A N 1
ATOM 834 C CA . SER A 1 113 ? -2.217 37.25 24.125 1 89.62 113 SER A CA 1
ATOM 835 C C . SER A 1 113 ? -1.17 37.969 24.984 1 89.62 113 SER A C 1
ATOM 837 O O . SER A 1 113 ? -1.493 38.531 26.016 1 89.62 113 SER A O 1
ATOM 839 N N . GLN A 1 114 ? 0.042 37.906 24.562 1 88.56 114 GLN A N 1
ATOM 840 C CA . GLN A 1 114 ? 1.116 38.594 25.281 1 88.56 114 GLN A CA 1
ATOM 841 C C . GLN A 1 114 ? 0.904 40.125 25.281 1 88.56 114 GLN A C 1
ATOM 843 O O . GLN A 1 114 ? 1.104 40.781 26.297 1 88.56 114 GLN A O 1
ATOM 848 N N . GLN A 1 115 ? 0.505 40.688 24.156 1 84.75 115 GLN A N 1
ATOM 849 C CA . GLN A 1 115 ? 0.216 42.125 24.062 1 84.75 115 GLN A CA 1
ATOM 850 C C . GLN A 1 115 ? -0.943 42.5 24.969 1 84.75 115 GLN A C 1
ATOM 852 O O . GLN A 1 115 ? -0.917 43.562 25.609 1 84.75 115 GLN A O 1
ATOM 857 N N . TYR A 1 116 ? -1.945 41.625 25 1 84.56 116 TYR A N 1
ATOM 858 C CA . TYR A 1 116 ? -3.08 41.875 25.875 1 84.56 116 TYR A CA 1
ATOM 859 C C . TYR A 1 116 ? -2.637 41.938 27.328 1 84.56 116 TYR A C 1
ATOM 861 O O . TYR A 1 116 ? -3.035 42.844 28.078 1 84.56 116 TYR A O 1
ATOM 869 N N . VAL A 1 117 ? -1.794 41.031 27.766 1 83.5 117 VAL A N 1
ATOM 870 C CA . VAL A 1 117 ? -1.324 41 29.141 1 83.5 117 VAL A CA 1
ATOM 871 C C . VAL A 1 117 ? -0.464 42.219 29.453 1 83.5 117 VAL A C 1
ATOM 873 O O . VAL A 1 117 ? -0.559 42.781 30.531 1 83.5 117 VAL A O 1
ATOM 876 N N . ASP A 1 118 ? 0.288 42.625 28.531 1 82.75 118 ASP A N 1
ATOM 877 C CA . ASP A 1 118 ? 1.195 43.75 28.75 1 82.75 118 ASP A CA 1
ATOM 878 C C . ASP A 1 118 ? 0.431 45.062 28.797 1 82.75 118 ASP A C 1
ATOM 880 O O . ASP A 1 118 ? 0.823 46 29.516 1 82.75 118 ASP A O 1
ATOM 884 N N . LEU A 1 119 ? -0.759 45.219 28.156 1 79.56 119 LEU A N 1
ATOM 885 C CA . LEU A 1 119 ? -1.474 46.469 28.031 1 79.56 119 LEU A CA 1
ATOM 886 C C . LEU A 1 119 ? -2.732 46.469 28.906 1 79.56 119 LEU A C 1
ATOM 888 O O . LEU A 1 119 ? -3.461 47.469 28.953 1 79.56 119 LEU A O 1
ATOM 892 N N . MET A 1 120 ? -3.125 45.438 29.5 1 77.06 120 MET A N 1
ATOM 893 C CA . MET A 1 120 ? -4.395 45.25 30.203 1 77.06 120 MET A CA 1
ATOM 894 C C . MET A 1 120 ? -4.629 46.375 31.203 1 77.06 120 MET A C 1
ATOM 896 O O . MET A 1 120 ? -5.754 46.844 31.359 1 77.06 120 MET A O 1
ATOM 900 N N . ALA A 1 121 ? -3.498 46.875 31.828 1 72.56 121 ALA A N 1
ATOM 901 C CA . ALA A 1 121 ? -3.658 47.906 32.844 1 72.56 121 ALA A CA 1
ATOM 902 C C . ALA A 1 121 ? -3.887 49.281 32.219 1 72.56 121 ALA A C 1
ATOM 904 O O . ALA A 1 121 ? -4.453 50.156 32.844 1 72.56 121 ALA A O 1
ATOM 905 N N . GLN A 1 122 ? -3.615 49.469 31 1 77.62 122 GLN A N 1
ATOM 906 C CA . GLN A 1 122 ? -3.631 50.812 30.375 1 77.62 122 GLN A CA 1
ATOM 907 C C . GLN A 1 122 ? -4.7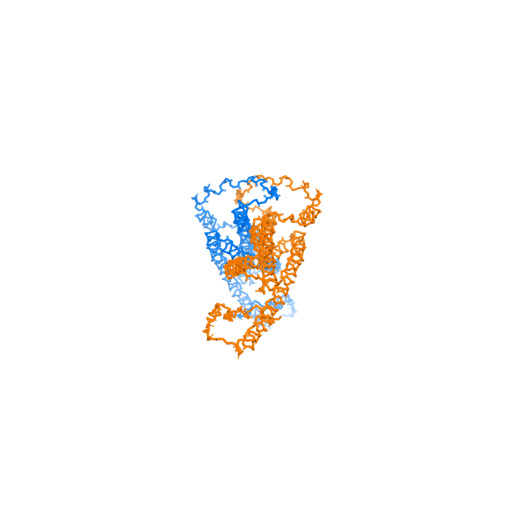15 50.875 29.297 1 77.62 122 GLN A C 1
ATOM 909 O O . GLN A 1 122 ? -5.016 51.969 28.797 1 77.62 122 GLN A O 1
ATOM 914 N N . LEU A 1 123 ? -5.426 49.812 29.062 1 75.31 123 LEU A N 1
ATOM 915 C CA . LEU A 1 123 ? -6.34 49.781 27.938 1 75.31 123 LEU A CA 1
ATOM 916 C C . LEU A 1 123 ? -7.723 50.281 28.328 1 75.31 123 LEU A C 1
ATOM 918 O O . LEU A 1 123 ? -8.203 50 29.422 1 75.31 123 LEU A O 1
ATOM 922 N N . SER A 1 124 ? -8.172 51.156 27.438 1 77.19 124 SER A N 1
ATOM 923 C CA . SER A 1 124 ? -9.562 51.531 27.625 1 77.19 124 SER A CA 1
ATOM 924 C C . SER A 1 124 ? -10.492 50.344 27.484 1 77.19 124 SER A C 1
ATOM 926 O O . SER A 1 124 ? -10.109 49.312 26.922 1 77.19 124 SER A O 1
ATOM 928 N N . SER A 1 125 ? -11.672 50.438 28.016 1 77.81 125 SER A N 1
ATOM 929 C CA . SER A 1 125 ? -12.625 49.344 27.953 1 77.81 125 SER A CA 1
ATOM 930 C C . SER A 1 125 ? -12.953 48.969 26.516 1 77.81 125 SER A C 1
ATOM 932 O O . SER A 1 125 ? -13.102 47.781 26.188 1 77.81 125 SER A O 1
ATOM 934 N N . LYS A 1 126 ? -13.047 49.938 25.672 1 81.75 126 LYS A N 1
ATOM 935 C CA . LYS A 1 126 ? -13.359 49.688 24.266 1 81.75 126 LYS A CA 1
ATOM 936 C C . LYS A 1 126 ? -12.203 49 23.562 1 81.75 126 LYS A C 1
ATOM 938 O O . LYS A 1 126 ? -12.414 48.062 22.797 1 81.75 126 LYS A O 1
ATOM 943 N N . ASP A 1 127 ? -10.984 49.438 23.906 1 81.44 127 ASP A N 1
ATOM 944 C CA . ASP A 1 127 ? -9.805 48.844 23.297 1 81.44 127 ASP A CA 1
ATOM 945 C C . ASP A 1 127 ? -9.586 47.406 23.812 1 81.44 127 ASP A C 1
ATOM 947 O O . ASP A 1 127 ? -9.164 46.531 23.062 1 81.44 127 ASP A O 1
ATOM 951 N N . GLU A 1 128 ? -9.938 47.25 25.047 1 79.94 128 GLU A N 1
ATOM 952 C CA . GLU A 1 128 ? -9.805 45.906 25.641 1 79.94 128 GLU A CA 1
ATOM 953 C C . GLU A 1 128 ? -10.75 44.906 24.969 1 79.94 128 GLU A C 1
ATOM 955 O O . GLU A 1 128 ? -10.359 43.781 24.688 1 79.94 128 GLU A O 1
ATOM 960 N N . GLU A 1 129 ? -11.945 45.344 24.672 1 82.5 129 GLU A N 1
ATOM 961 C CA . GLU A 1 129 ? -12.922 44.469 24.016 1 82.5 129 GLU A CA 1
ATOM 962 C C . GLU A 1 129 ? -12.477 44.125 22.594 1 82.5 129 GLU A C 1
ATOM 964 O O . GLU A 1 129 ? -12.672 43 22.141 1 82.5 129 GLU A O 1
ATOM 969 N N . SER A 1 130 ? -11.961 45.094 21.922 1 85.06 130 SER A N 1
ATOM 970 C CA . SER A 1 130 ? -11.492 44.844 20.562 1 85.06 130 SER A CA 1
ATOM 971 C C . SER A 1 130 ? -10.352 43.844 20.531 1 85.06 130 SER A C 1
ATOM 973 O O . SER A 1 130 ? -10.32 42.938 19.688 1 85.06 130 SER A O 1
ATOM 975 N N . VAL A 1 131 ? -9.406 43.938 21.5 1 83.75 131 VAL A N 1
ATOM 976 C CA . VAL A 1 131 ? -8.273 43.031 21.562 1 83.75 131 VAL A CA 1
ATOM 977 C C . VAL A 1 131 ? -8.758 41.625 21.922 1 83.75 131 VAL A C 1
ATOM 979 O O . VAL A 1 131 ? -8.297 40.656 21.359 1 83.75 131 VAL A O 1
ATOM 982 N N . TRP A 1 132 ? -9.727 41.625 22.781 1 84.12 132 TRP A N 1
ATOM 983 C CA . TRP A 1 132 ? -10.281 40.344 23.188 1 84.12 132 TRP A CA 1
ATOM 984 C C . TRP A 1 132 ? -10.961 39.656 22 1 84.12 132 TRP A C 1
ATOM 986 O O . TRP A 1 132 ? -10.812 38.438 21.812 1 84.12 132 TRP A O 1
ATOM 996 N N . ASN A 1 133 ? -11.641 40.375 21.25 1 86 133 ASN A N 1
ATOM 997 C CA . ASN A 1 133 ? -12.297 39.812 20.078 1 86 133 ASN A CA 1
ATOM 998 C C . ASN A 1 133 ? -11.281 39.281 19.078 1 86 133 ASN A C 1
ATOM 1000 O O . ASN A 1 133 ? -11.516 38.25 18.453 1 86 133 ASN A O 1
ATOM 1004 N N . LEU A 1 134 ? -10.125 39.906 19 1 89.88 134 LEU A N 1
ATOM 1005 C CA . LEU A 1 134 ? -9.062 39.438 18.125 1 89.88 134 LEU A CA 1
ATOM 1006 C C . LEU A 1 134 ? -8.469 38.125 18.625 1 89.88 134 LEU A C 1
ATOM 1008 O O . LEU A 1 134 ? -8.141 37.25 17.844 1 89.88 134 LEU A O 1
ATOM 1012 N N . ILE A 1 135 ? -8.375 37.969 19.891 1 88.19 135 ILE A N 1
ATOM 1013 C CA . ILE A 1 135 ? -7.836 36.75 20.5 1 88.19 135 ILE A CA 1
ATOM 1014 C C . ILE A 1 135 ? -8.797 35.594 20.25 1 88.19 135 ILE A C 1
ATOM 1016 O O . ILE A 1 135 ? -8.359 34.5 19.922 1 88.19 135 ILE A O 1
ATOM 1020 N N . VAL A 1 136 ? -10.062 35.812 20.375 1 90.75 136 VAL A N 1
ATOM 1021 C CA . VAL A 1 136 ? -11.07 34.812 20.141 1 90.75 136 VAL A CA 1
ATOM 1022 C C . VAL A 1 136 ? -11.039 34.344 18.688 1 90.75 136 VAL A C 1
ATOM 1024 O O . VAL A 1 136 ? -11.125 33.156 18.391 1 90.75 136 VAL A O 1
ATOM 1027 N N . GLU A 1 137 ? -10.883 35.344 17.781 1 93.12 137 GLU A N 1
ATOM 1028 C CA . GLU A 1 137 ? -10.781 35.031 16.359 1 93.12 137 GLU A CA 1
ATOM 1029 C C . GLU A 1 137 ? -9.523 34.219 16.078 1 93.12 137 GLU A C 1
ATOM 1031 O O . GLU A 1 137 ? -9.555 33.25 15.289 1 93.12 137 GLU A O 1
ATOM 1036 N N . ALA A 1 138 ? -8.414 34.594 16.734 1 93.06 138 ALA A N 1
ATOM 1037 C CA . ALA A 1 138 ? -7.164 33.875 16.562 1 93.06 138 ALA A CA 1
ATOM 1038 C C . ALA A 1 138 ? -7.285 32.438 17.094 1 93.06 138 ALA A C 1
ATOM 1040 O O . ALA A 1 138 ? -6.734 31.5 16.516 1 93.06 138 ALA A O 1
ATOM 1041 N N . ARG A 1 139 ? -7.984 32.25 18.172 1 93.5 139 ARG A N 1
ATOM 1042 C CA . ARG A 1 139 ? -8.203 30.922 18.734 1 93.5 139 ARG A CA 1
ATOM 1043 C C . ARG A 1 139 ? -9 30.047 17.766 1 93.5 139 ARG A C 1
ATOM 1045 O O . ARG A 1 139 ? -8.695 28.859 17.594 1 93.5 139 ARG A O 1
ATOM 1052 N N . SER A 1 140 ? -10.023 30.656 17.203 1 95.94 140 SER A N 1
ATOM 1053 C CA . SER A 1 140 ? -10.836 29.922 16.234 1 95.94 140 SER A CA 1
ATOM 1054 C C . SER A 1 140 ? -10 29.5 15.039 1 95.94 140 SER A C 1
ATOM 1056 O O . SER A 1 140 ? -10.18 28.391 14.516 1 95.94 140 SER A O 1
ATOM 1058 N N . GLU A 1 141 ? -9.07 30.375 14.602 1 95.75 141 GLU A N 1
ATOM 1059 C CA . GLU A 1 141 ? -8.188 30.047 13.492 1 95.75 141 GLU A CA 1
ATOM 1060 C C . GLU A 1 141 ? -7.262 28.891 13.844 1 95.75 141 GLU A C 1
ATOM 1062 O O . GLU A 1 141 ? -7.02 28 13.023 1 95.75 141 GLU A O 1
ATOM 1067 N N . VAL A 1 142 ? -6.77 28.859 15.086 1 96.69 142 VAL A N 1
ATOM 1068 C CA . VAL A 1 142 ? -5.891 27.781 15.539 1 96.69 142 VAL A CA 1
ATOM 1069 C C . VAL A 1 142 ? -6.648 26.453 15.516 1 96.69 142 VAL A C 1
ATOM 1071 O O . VAL A 1 142 ? -6.117 25.453 15.055 1 96.69 142 VAL A O 1
ATOM 1074 N N . ILE A 1 143 ? -7.902 26.484 15.953 1 96.25 143 ILE A N 1
ATOM 1075 C CA . ILE A 1 143 ? -8.711 25.266 15.977 1 96.25 143 ILE A CA 1
ATOM 1076 C C . ILE A 1 143 ? -8.961 24.781 14.547 1 96.25 143 ILE A C 1
ATOM 1078 O O . ILE A 1 143 ? -8.883 23.594 14.266 1 96.25 143 ILE A O 1
ATOM 1082 N N . ARG A 1 144 ? -9.203 25.688 13.656 1 96.5 144 ARG A N 1
ATOM 1083 C CA . ARG A 1 144 ? -9.445 25.344 12.258 1 96.5 144 ARG A CA 1
ATOM 1084 C C . ARG A 1 144 ? -8.203 24.719 11.633 1 96.5 144 ARG A C 1
ATOM 1086 O O . ARG A 1 144 ? -8.297 23.688 10.945 1 96.5 144 ARG A O 1
ATOM 1093 N N . ARG A 1 145 ? -7.043 25.375 11.906 1 97.12 145 ARG A N 1
ATOM 1094 C CA . ARG A 1 145 ? -5.797 24.875 11.344 1 97.12 145 ARG A CA 1
ATOM 1095 C C . ARG A 1 145 ? -5.418 23.531 11.969 1 97.12 145 ARG A C 1
ATOM 1097 O O . ARG A 1 145 ? -4.84 22.672 11.305 1 97.12 145 ARG A O 1
ATOM 1104 N N . GLN A 1 146 ? -5.691 23.359 13.18 1 96.69 146 GLN A N 1
ATOM 1105 C CA . GLN A 1 146 ? -5.434 22.078 13.844 1 96.69 146 GLN A CA 1
ATOM 1106 C C . GLN A 1 146 ? -6.242 20.953 13.203 1 96.69 146 GLN A C 1
ATOM 1108 O O . GLN A 1 146 ? -5.723 19.859 12.984 1 96.69 146 GLN A O 1
ATOM 1113 N N . ASP A 1 147 ? -7.48 21.234 12.938 1 96.75 147 ASP A N 1
ATOM 1114 C CA . ASP A 1 147 ? -8.344 20.266 12.273 1 96.75 147 ASP A CA 1
ATOM 1115 C C . ASP A 1 147 ? -7.785 19.891 10.898 1 96.75 147 ASP A C 1
ATOM 1117 O O . ASP A 1 147 ? -7.809 18.719 10.516 1 96.75 147 ASP A O 1
ATOM 1121 N N . GLU A 1 148 ? -7.352 20.844 10.18 1 95.25 148 GLU A N 1
ATOM 1122 C CA . GLU A 1 148 ? -6.754 20.594 8.875 1 95.25 148 GLU A CA 1
ATOM 1123 C C . GLU A 1 148 ? -5.496 19.734 9 1 95.25 148 GLU A C 1
ATOM 1125 O O . GLU A 1 148 ? -5.254 18.859 8.172 1 95.25 148 GLU A O 1
ATOM 1130 N N . CYS A 1 149 ? -4.742 20.047 10.039 1 96.44 149 CYS A N 1
ATOM 1131 C CA . CYS A 1 149 ? -3.537 19.266 10.281 1 96.44 149 CYS A CA 1
ATOM 1132 C C . CYS A 1 149 ? -3.879 17.797 10.555 1 96.44 149 CYS A C 1
ATOM 1134 O O . CYS A 1 149 ? -3.195 16.891 10.07 1 96.44 149 CYS A O 1
ATOM 1136 N N . GLN A 1 150 ? -4.902 17.594 11.297 1 97.06 150 GLN A N 1
ATOM 1137 C CA . GLN A 1 150 ? -5.316 16.234 11.617 1 97.06 150 GLN A CA 1
ATOM 1138 C C . GLN A 1 150 ? -5.746 15.484 10.367 1 97.06 150 GLN A C 1
ATOM 1140 O O . GLN A 1 150 ? -5.418 14.305 10.203 1 97.06 150 GLN A O 1
ATOM 1145 N N . LYS A 1 151 ? -6.465 16.125 9.547 1 95.5 151 LYS A N 1
ATOM 1146 C CA . LYS A 1 151 ? -6.887 15.508 8.297 1 95.5 151 LYS A CA 1
ATOM 1147 C C . LYS A 1 151 ? -5.684 15.117 7.438 1 95.5 151 LYS A C 1
ATOM 1149 O O . LYS A 1 151 ? -5.641 14.023 6.875 1 95.5 151 LYS A O 1
ATOM 1154 N N . MET A 1 152 ? -4.73 16.062 7.344 1 96.75 152 MET A N 1
ATOM 1155 C CA . MET A 1 152 ? -3.547 15.789 6.535 1 96.75 152 MET A CA 1
ATOM 1156 C C . MET A 1 152 ? -2.689 14.703 7.172 1 96.75 152 MET A C 1
ATOM 1158 O O . MET A 1 152 ? -2.016 13.945 6.473 1 96.75 152 MET A O 1
ATOM 1162 N N . GLU A 1 153 ? -2.73 14.57 8.5 1 97.31 153 GLU A N 1
ATOM 1163 C CA . GLU A 1 153 ? -2.016 13.492 9.188 1 97.31 153 GLU A CA 1
ATOM 1164 C C . GLU A 1 153 ? -2.584 12.125 8.82 1 97.31 153 GLU A C 1
ATOM 1166 O O . GLU A 1 153 ? -1.838 11.156 8.672 1 97.31 153 GLU A O 1
ATOM 1171 N N . GLU A 1 154 ? -3.869 12.062 8.727 1 96.81 154 GLU A N 1
ATOM 1172 C CA . GLU A 1 154 ? -4.504 10.82 8.297 1 96.81 154 GLU A CA 1
ATOM 1173 C C . GLU A 1 154 ? -4.086 10.445 6.879 1 96.81 154 GLU A C 1
ATOM 1175 O O . GLU A 1 154 ? -3.816 9.273 6.594 1 96.81 154 GLU A O 1
ATOM 1180 N N . THR A 1 155 ? -4.109 11.43 6.055 1 97 155 THR A N 1
ATOM 1181 C CA . THR A 1 155 ? -3.674 11.195 4.684 1 97 155 THR A CA 1
ATOM 1182 C C . THR A 1 155 ? -2.217 10.75 4.645 1 97 155 THR A C 1
ATOM 1184 O O . THR A 1 155 ? -1.857 9.844 3.885 1 97 155 THR A O 1
ATOM 1187 N N . TRP A 1 156 ? -1.442 11.438 5.449 1 97.62 156 TRP A N 1
ATOM 1188 C CA . TRP A 1 156 ? -0.034 11.07 5.539 1 97.62 156 TRP A CA 1
ATOM 1189 C C . TRP A 1 156 ? 0.119 9.617 6 1 97.62 156 TRP A C 1
ATOM 1191 O O . TRP A 1 156 ? 0.925 8.867 5.449 1 97.62 156 TRP A O 1
ATOM 1201 N N . THR A 1 157 ? -0.583 9.117 6.988 1 97.44 157 THR A N 1
ATOM 1202 C CA . THR A 1 157 ? -0.522 7.746 7.484 1 97.44 157 THR A CA 1
ATOM 1203 C C . THR A 1 157 ? -0.889 6.758 6.383 1 97.44 157 THR A C 1
ATOM 1205 O O . THR A 1 157 ? -0.245 5.715 6.238 1 97.44 157 THR A O 1
ATOM 1208 N N . ALA A 1 158 ? -1.941 7.133 5.637 1 97.5 158 ALA A N 1
ATOM 1209 C CA . ALA A 1 158 ? -2.324 6.289 4.508 1 97.5 158 ALA A CA 1
ATOM 1210 C C . ALA A 1 158 ? -1.215 6.234 3.463 1 97.5 158 ALA A C 1
ATOM 1212 O O . ALA A 1 158 ? -0.954 5.18 2.879 1 97.5 158 ALA A O 1
ATOM 1213 N N . ALA A 1 159 ? -0.58 7.371 3.207 1 98.12 159 ALA A N 1
ATOM 1214 C CA . ALA A 1 159 ? 0.512 7.43 2.238 1 98.12 159 ALA A CA 1
ATOM 1215 C C . ALA A 1 159 ? 1.695 6.578 2.693 1 98.12 159 ALA A C 1
ATOM 1217 O O . ALA A 1 159 ? 2.35 5.93 1.875 1 98.12 159 ALA A O 1
ATOM 1218 N N . LEU A 1 160 ? 2.002 6.543 3.986 1 97.69 160 LEU A N 1
ATOM 1219 C CA . LEU A 1 160 ? 3.072 5.723 4.543 1 97.69 160 LEU A CA 1
ATOM 1220 C C . LEU A 1 160 ? 2.801 4.242 4.316 1 97.69 160 LEU A C 1
ATOM 1222 O O . LEU A 1 160 ? 3.682 3.506 3.865 1 97.69 160 LEU A O 1
ATOM 1226 N N . TYR A 1 161 ? 1.608 3.906 4.648 1 97.19 161 TYR A N 1
ATOM 1227 C CA . TYR A 1 161 ? 1.199 2.52 4.453 1 97.19 161 TYR A CA 1
ATOM 1228 C C . TYR A 1 161 ? 1.333 2.111 2.992 1 97.19 161 TYR A C 1
ATOM 1230 O O . TYR A 1 161 ? 1.877 1.048 2.686 1 97.19 161 TYR A O 1
ATOM 1238 N N . LEU A 1 162 ? 0.853 2.926 2.078 1 98 162 LEU A N 1
ATOM 1239 C CA . LEU A 1 162 ? 0.92 2.672 0.643 1 98 162 LEU A CA 1
ATOM 1240 C C . LEU A 1 162 ? 2.369 2.549 0.18 1 98 162 LEU A C 1
ATOM 1242 O O . LEU A 1 162 ? 2.705 1.643 -0.585 1 98 162 LEU A O 1
ATOM 1246 N N . SER A 1 163 ? 3.213 3.432 0.608 1 97.75 163 SER A N 1
ATOM 1247 C CA . SER A 1 163 ? 4.605 3.445 0.175 1 97.75 163 SER A CA 1
ATOM 1248 C C . SER A 1 163 ? 5.348 2.207 0.664 1 97.75 163 SER A C 1
ATOM 1250 O O . SER A 1 163 ? 6.145 1.622 -0.074 1 97.75 163 SER A O 1
ATOM 1252 N N . LYS A 1 164 ? 5.129 1.767 1.869 1 97.12 164 LYS A N 1
ATOM 1253 C CA . LYS A 1 164 ? 5.734 0.544 2.391 1 97.12 164 LYS A CA 1
ATOM 1254 C C . LYS A 1 164 ? 5.281 -0.676 1.593 1 97.12 164 LYS A C 1
ATOM 1256 O O . LYS A 1 164 ? 6.094 -1.55 1.274 1 97.12 164 LYS A O 1
ATOM 1261 N N . GLY A 1 165 ? 3.938 -0.673 1.363 1 97.25 165 GLY A N 1
ATOM 1262 C CA . GLY A 1 165 ? 3.418 -1.745 0.53 1 97.25 165 GLY A CA 1
ATOM 1263 C C . GLY A 1 165 ? 4.039 -1.78 -0.853 1 97.25 165 GLY A C 1
ATOM 1264 O O . GLY A 1 165 ? 4.305 -2.857 -1.393 1 97.25 165 GLY A O 1
ATOM 1265 N N . ALA A 1 166 ? 4.238 -0.616 -1.47 1 97.94 166 ALA A N 1
ATOM 1266 C CA . ALA A 1 166 ? 4.84 -0.531 -2.797 1 97.94 166 ALA A CA 1
ATOM 1267 C C . ALA A 1 166 ? 6.285 -1.017 -2.775 1 97.94 166 ALA A C 1
ATOM 1269 O O . ALA A 1 166 ? 6.738 -1.678 -3.713 1 97.94 166 ALA A O 1
ATOM 1270 N N . ALA A 1 167 ? 7.062 -0.657 -1.761 1 97.44 167 ALA A N 1
ATOM 1271 C CA . ALA A 1 167 ? 8.445 -1.123 -1.639 1 97.44 167 ALA A CA 1
ATOM 1272 C C . ALA A 1 167 ? 8.5 -2.645 -1.534 1 97.44 167 ALA A C 1
ATOM 1274 O O . ALA A 1 167 ? 9.344 -3.285 -2.164 1 97.44 167 ALA A O 1
ATOM 1275 N N . GLU A 1 168 ? 7.629 -3.203 -0.752 1 97.19 168 GLU A N 1
ATOM 1276 C CA . GLU A 1 168 ? 7.562 -4.656 -0.622 1 97.19 168 GLU A CA 1
ATOM 1277 C C . GLU A 1 168 ? 7.211 -5.312 -1.953 1 97.19 168 GLU A C 1
ATOM 1279 O O . GLU A 1 168 ? 7.805 -6.328 -2.326 1 97.19 168 GLU A O 1
ATOM 1284 N N . ALA A 1 169 ? 6.207 -4.793 -2.617 1 97.44 169 ALA A N 1
ATOM 1285 C CA . ALA A 1 169 ? 5.809 -5.316 -3.922 1 97.44 169 ALA A CA 1
ATOM 1286 C C . ALA A 1 169 ? 6.973 -5.281 -4.906 1 97.44 169 ALA A C 1
ATOM 1288 O O . ALA A 1 169 ? 7.195 -6.238 -5.648 1 97.44 169 ALA A O 1
ATOM 1289 N N . ALA A 1 170 ? 7.691 -4.176 -4.91 1 97.31 170 ALA A N 1
ATOM 1290 C CA . ALA A 1 170 ? 8.852 -4.047 -5.789 1 97.31 170 ALA A CA 1
ATOM 1291 C C . ALA A 1 170 ? 9.906 -5.098 -5.461 1 97.31 170 ALA A C 1
ATOM 1293 O O . ALA A 1 170 ? 10.5 -5.703 -6.359 1 97.31 170 ALA A O 1
ATOM 1294 N N . PHE A 1 171 ? 10.164 -5.367 -4.211 1 96.81 171 PHE A N 1
ATOM 1295 C CA . PHE A 1 171 ? 11.125 -6.371 -3.783 1 96.81 171 PHE A CA 1
ATOM 1296 C C . PHE A 1 171 ? 10.711 -7.758 -4.262 1 96.81 171 PHE A C 1
ATOM 1298 O O . PHE A 1 171 ? 11.531 -8.492 -4.824 1 96.81 171 PHE A O 1
ATOM 1305 N N . LYS A 1 172 ? 9.438 -8.07 -4.078 1 96.12 172 LYS A N 1
ATOM 1306 C CA . LYS A 1 172 ? 8.93 -9.391 -4.457 1 96.12 172 LYS A CA 1
ATOM 1307 C C . LYS A 1 172 ? 8.922 -9.555 -5.973 1 96.12 172 LYS A C 1
ATOM 1309 O O . LYS A 1 172 ? 9.086 -10.672 -6.48 1 96.12 172 LYS A O 1
ATOM 1314 N N . ALA A 1 173 ? 8.742 -8.461 -6.672 1 95.38 173 ALA A N 1
ATOM 1315 C CA . ALA A 1 173 ? 8.742 -8.492 -8.133 1 95.38 173 ALA A CA 1
ATOM 1316 C C . ALA A 1 173 ? 10.164 -8.5 -8.688 1 95.38 173 ALA A C 1
ATOM 1318 O O . ALA A 1 173 ? 10.367 -8.656 -9.891 1 95.38 173 ALA A O 1
ATOM 1319 N N . GLY A 1 174 ? 11.188 -8.266 -7.867 1 94 174 GLY A N 1
ATOM 1320 C CA . GLY A 1 174 ? 12.578 -8.336 -8.281 1 94 174 GLY A CA 1
ATOM 1321 C C . GLY A 1 174 ? 13.172 -6.984 -8.633 1 94 174 GLY A C 1
ATOM 1322 O O . GLY A 1 174 ? 14.203 -6.906 -9.297 1 94 174 GLY A O 1
ATOM 1323 N N . VAL A 1 175 ? 12.492 -5.941 -8.359 1 95.94 175 VAL A N 1
ATOM 1324 C CA . VAL A 1 175 ? 13.008 -4.602 -8.602 1 95.94 175 VAL A CA 1
ATOM 1325 C C . VAL A 1 175 ? 13.555 -4.016 -7.305 1 95.94 175 VAL A C 1
ATOM 1327 O O . VAL A 1 175 ? 13.023 -3.023 -6.793 1 95.94 175 VAL A O 1
ATOM 1330 N N . GLU A 1 176 ? 14.609 -4.375 -6.832 1 93.75 176 GLU A N 1
ATOM 1331 C CA . GLU A 1 176 ? 15.148 -4.066 -5.512 1 93.75 176 GLU A CA 1
ATOM 1332 C C . GLU A 1 176 ? 15.609 -2.613 -5.426 1 93.75 176 GLU A C 1
ATOM 1334 O O . GLU A 1 176 ? 15.469 -1.975 -4.383 1 93.75 176 GLU A O 1
ATOM 1339 N N . MET A 1 177 ? 16.156 -2.154 -6.449 1 94.06 177 MET A N 1
ATOM 1340 C CA . MET A 1 177 ? 16.625 -0.773 -6.43 1 94.06 177 MET A CA 1
ATOM 1341 C C . MET A 1 177 ? 15.469 0.197 -6.215 1 94.06 177 MET A C 1
ATOM 1343 O O . MET A 1 177 ? 15.594 1.158 -5.453 1 94.06 177 MET A O 1
ATOM 1347 N N . ALA A 1 178 ? 14.438 -0.085 -6.984 1 92.5 178 ALA A N 1
ATOM 1348 C CA . ALA A 1 178 ? 13.266 0.764 -6.812 1 92.5 178 ALA A CA 1
ATOM 1349 C C . ALA A 1 178 ? 12.758 0.719 -5.371 1 92.5 178 ALA A C 1
ATOM 1351 O O . ALA A 1 178 ? 12.344 1.74 -4.82 1 92.5 178 ALA A O 1
ATOM 1352 N N . ALA A 1 179 ? 12.766 -0.438 -4.727 1 95.75 179 ALA A N 1
ATOM 1353 C CA . ALA A 1 179 ? 12.344 -0.594 -3.336 1 95.75 179 ALA A CA 1
ATOM 1354 C C . ALA A 1 179 ? 13.234 0.219 -2.4 1 95.75 179 ALA A C 1
ATOM 1356 O O . ALA A 1 179 ? 12.734 0.94 -1.532 1 95.75 179 ALA A O 1
ATOM 1357 N N . LYS A 1 180 ? 14.539 0.196 -2.574 1 95.12 180 LYS A N 1
ATOM 1358 C CA . LYS A 1 180 ? 15.492 0.913 -1.727 1 95.12 180 LYS A CA 1
ATOM 1359 C C . LYS A 1 180 ? 15.32 2.424 -1.863 1 95.12 180 LYS A C 1
ATOM 1361 O O . LYS A 1 180 ? 15.328 3.146 -0.866 1 95.12 180 LYS A O 1
ATOM 1366 N N . VAL A 1 181 ? 15.203 2.85 -3.061 1 93.06 181 VAL A N 1
ATOM 1367 C CA . VAL A 1 181 ? 15.016 4.277 -3.307 1 93.06 181 VAL A CA 1
ATOM 1368 C C . VAL A 1 181 ? 13.742 4.758 -2.627 1 93.06 181 VAL A C 1
ATOM 1370 O O . VAL A 1 181 ? 13.727 5.82 -2.002 1 93.06 181 VAL A O 1
ATOM 1373 N N . ALA A 1 182 ? 12.641 3.965 -2.83 1 94.56 182 ALA A N 1
ATOM 1374 C CA . ALA A 1 182 ? 11.367 4.336 -2.217 1 94.56 182 ALA A CA 1
ATOM 1375 C C . ALA A 1 182 ? 11.492 4.414 -0.699 1 94.56 182 ALA A C 1
ATOM 1377 O O . ALA A 1 182 ? 10.984 5.348 -0.075 1 94.56 182 ALA A O 1
ATOM 1378 N N . LEU A 1 183 ? 12.188 3.502 -0.048 1 96.12 183 LEU A N 1
ATOM 1379 C CA . LEU A 1 183 ? 12.344 3.471 1.402 1 96.12 183 LEU A CA 1
ATOM 1380 C C . LEU A 1 183 ? 13.203 4.633 1.88 1 96.12 183 LEU A C 1
ATOM 1382 O O . LEU A 1 183 ? 12.938 5.223 2.928 1 96.12 183 LEU A O 1
ATOM 1386 N N . THR A 1 184 ? 14.219 4.938 1.174 1 93.94 184 THR A N 1
ATOM 1387 C CA . THR A 1 184 ? 15.062 6.07 1.523 1 93.94 184 THR A CA 1
ATOM 1388 C C . THR A 1 184 ? 14.273 7.375 1.444 1 93.94 184 THR A C 1
ATOM 1390 O O . THR A 1 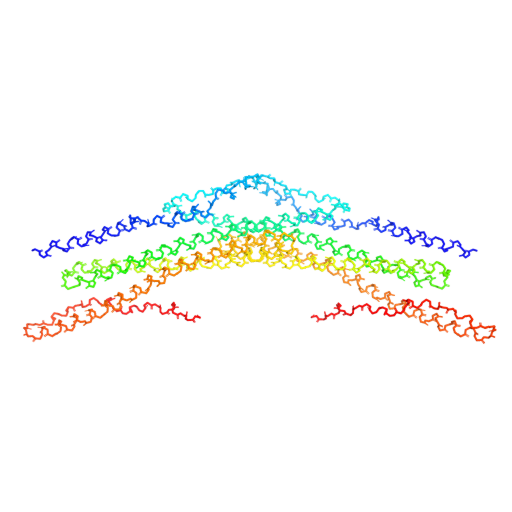184 ? 14.414 8.242 2.311 1 93.94 184 THR A O 1
ATOM 1393 N N . HIS A 1 185 ? 13.523 7.484 0.343 1 94.5 185 HIS A N 1
ATOM 1394 C CA . HIS A 1 185 ? 12.664 8.656 0.197 1 94.5 185 HIS A CA 1
ATOM 1395 C C . HIS A 1 185 ? 11.695 8.773 1.366 1 94.5 185 HIS A C 1
ATOM 1397 O O . HIS A 1 185 ? 11.477 9.875 1.888 1 94.5 185 HIS A O 1
ATOM 1403 N N . LEU A 1 186 ? 11.117 7.695 1.75 1 96.88 186 LEU A N 1
ATOM 1404 C CA . LEU A 1 186 ? 10.195 7.652 2.881 1 96.88 186 LEU A CA 1
ATOM 1405 C C . LEU A 1 186 ? 10.883 8.141 4.156 1 96.88 186 LEU A C 1
ATOM 1407 O O . LEU A 1 186 ? 10.32 8.953 4.895 1 96.88 186 LEU A O 1
ATOM 1411 N N . GLN A 1 187 ? 12.055 7.746 4.414 1 96.19 187 GLN A N 1
ATOM 1412 C CA . GLN A 1 187 ? 12.797 8.133 5.605 1 96.19 187 GLN A CA 1
ATOM 1413 C C . GLN A 1 187 ? 13.117 9.625 5.594 1 96.19 187 GLN A C 1
ATOM 1415 O O . GLN A 1 187 ? 13.016 10.297 6.621 1 96.19 187 GLN A O 1
ATOM 1420 N N . LEU A 1 188 ? 13.523 10.133 4.473 1 96.25 188 LEU A N 1
ATOM 1421 C CA . LEU A 1 188 ? 13.844 11.555 4.344 1 96.25 188 LEU A CA 1
ATOM 1422 C C . LEU A 1 188 ? 12.625 12.414 4.656 1 96.25 188 LEU A C 1
ATOM 1424 O O . LEU A 1 188 ? 12.727 13.398 5.395 1 96.25 188 LEU A O 1
ATOM 1428 N N . LEU A 1 189 ? 11.477 12.008 4.137 1 96.94 189 LEU A N 1
ATOM 1429 C CA . LEU A 1 189 ? 10.266 12.781 4.371 1 96.94 189 LEU A CA 1
ATOM 1430 C C . LEU A 1 189 ? 9.844 12.688 5.836 1 96.94 189 LEU A C 1
ATOM 1432 O O . LEU A 1 189 ? 9.344 13.672 6.402 1 96.94 189 LEU A O 1
ATOM 1436 N N . GLN A 1 190 ? 9.992 11.57 6.434 1 96.94 190 GLN A N 1
ATOM 1437 C CA . GLN A 1 190 ? 9.664 11.422 7.852 1 96.94 190 GLN A CA 1
ATOM 1438 C C . GLN A 1 190 ? 10.531 12.336 8.711 1 96.94 190 GLN A C 1
ATOM 1440 O O . GLN A 1 190 ? 10.047 12.93 9.672 1 96.94 190 GLN A O 1
ATOM 1445 N N . GLU A 1 191 ? 11.797 12.469 8.375 1 95.75 191 GLU A N 1
ATOM 1446 C CA . GLU A 1 191 ? 12.695 13.367 9.094 1 95.75 191 GLU A CA 1
ATOM 1447 C C . GLU A 1 191 ? 12.25 14.82 8.945 1 95.75 191 GLU A C 1
ATOM 1449 O O . GLU A 1 191 ? 12.266 15.578 9.914 1 95.75 191 GLU A O 1
ATOM 1454 N N . GLN A 1 192 ? 11.859 15.148 7.809 1 95.62 192 GLN A N 1
ATOM 1455 C CA . GLN A 1 192 ? 11.391 16.5 7.551 1 95.62 192 GLN A CA 1
ATOM 1456 C C . GLN A 1 192 ? 10.117 16.812 8.336 1 95.62 192 GLN A C 1
ATOM 1458 O O . GLN A 1 192 ? 9.961 17.891 8.883 1 95.62 192 GLN A O 1
ATOM 1463 N N . LEU A 1 193 ? 9.258 15.852 8.367 1 97.75 193 LEU A N 1
ATOM 1464 C CA . LEU A 1 193 ? 8 16.047 9.078 1 97.75 193 LEU A CA 1
ATOM 1465 C C . LEU A 1 193 ? 8.234 16.109 10.586 1 97.75 193 LEU A C 1
ATOM 1467 O O . LEU A 1 193 ? 7.551 16.859 11.289 1 97.75 193 LEU A O 1
ATOM 1471 N N . GLU A 1 194 ? 9.18 15.375 11.047 1 97 194 GLU A N 1
ATOM 1472 C CA . GLU A 1 194 ? 9.508 15.43 12.469 1 97 194 GLU A CA 1
ATOM 1473 C C . GLU A 1 194 ? 10 16.812 12.867 1 97 194 GLU A C 1
ATOM 1475 O O . GLU A 1 194 ? 9.672 17.312 13.953 1 97 194 GLU A O 1
ATOM 1480 N N . GLU A 1 195 ? 10.75 17.453 12.062 1 96.5 195 GLU A N 1
ATOM 1481 C CA . GLU A 1 195 ? 11.211 18.812 12.32 1 96.5 195 GLU A CA 1
ATOM 1482 C C . GLU A 1 195 ? 10.047 19.797 12.383 1 96.5 195 GLU A C 1
ATOM 1484 O O . GLU A 1 195 ? 10.008 20.672 13.258 1 96.5 195 GLU A O 1
ATOM 1489 N N . ALA A 1 196 ? 9.148 19.609 11.406 1 96.69 196 ALA A N 1
ATOM 1490 C CA . ALA A 1 196 ? 7.984 20.484 11.391 1 96.69 196 ALA A CA 1
ATOM 1491 C C . ALA A 1 196 ? 7.121 20.281 12.633 1 96.69 196 ALA A C 1
ATOM 1493 O O . ALA A 1 196 ? 6.602 21.25 13.203 1 96.69 196 ALA A O 1
ATOM 1494 N N . HIS A 1 197 ? 6.965 19.062 13.07 1 97.62 197 HIS A N 1
ATOM 1495 C CA . HIS A 1 197 ? 6.219 18.766 14.297 1 97.62 197 HIS A CA 1
ATOM 1496 C C . HIS A 1 197 ? 6.902 19.391 15.516 1 97.62 197 HIS A C 1
ATOM 1498 O O . HIS A 1 197 ? 6.23 19.891 16.422 1 97.62 197 HIS A O 1
ATOM 1504 N N . ALA A 1 198 ? 8.195 19.359 15.539 1 97.06 198 ALA A N 1
ATOM 1505 C CA . ALA A 1 198 ? 8.945 19.938 16.656 1 97.06 198 ALA A CA 1
ATOM 1506 C C . ALA A 1 198 ? 8.711 21.438 16.75 1 97.06 198 ALA A C 1
ATOM 1508 O O . ALA A 1 198 ? 8.57 21.984 17.844 1 97.06 198 ALA A O 1
ATOM 1509 N N . LEU A 1 199 ? 8.664 22.109 15.609 1 96.88 199 LEU A N 1
ATOM 1510 C CA . LEU A 1 199 ? 8.406 23.547 15.586 1 96.88 199 LEU A CA 1
ATOM 1511 C C . LEU A 1 199 ? 7.008 23.859 16.109 1 96.88 199 LEU A C 1
ATOM 1513 O O . LEU A 1 199 ? 6.82 24.812 16.859 1 96.88 199 LEU A O 1
ATOM 1517 N N . ALA A 1 200 ? 6.062 23.031 15.688 1 97.06 200 ALA A N 1
ATOM 1518 C CA . ALA A 1 200 ? 4.695 23.219 16.156 1 97.06 200 ALA A CA 1
ATOM 1519 C C . ALA A 1 200 ? 4.602 22.984 17.672 1 97.06 200 ALA A C 1
ATOM 1521 O O . ALA A 1 200 ? 3.943 23.75 18.375 1 97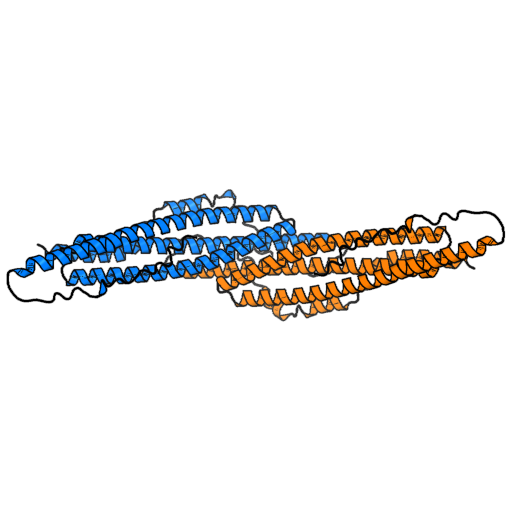.06 200 ALA A O 1
ATOM 1522 N N . ARG A 1 201 ? 5.254 22.016 18.156 1 97 201 ARG A N 1
ATOM 1523 C CA . ARG A 1 201 ? 5.254 21.734 19.578 1 97 201 ARG A CA 1
ATOM 1524 C C . ARG A 1 201 ? 5.898 22.859 20.375 1 97 201 ARG A C 1
ATOM 1526 O O . ARG A 1 201 ? 5.426 23.234 21.453 1 97 201 ARG A O 1
ATOM 1533 N N . ALA A 1 202 ? 6.949 23.438 19.875 1 96.62 202 ALA A N 1
ATOM 1534 C CA . ALA A 1 202 ? 7.605 24.562 20.531 1 96.62 202 ALA A CA 1
ATOM 1535 C C . ALA A 1 202 ? 6.676 25.766 20.625 1 96.62 202 ALA A C 1
ATOM 1537 O O . ALA A 1 202 ? 6.621 26.453 21.641 1 96.62 202 ALA A O 1
ATOM 1538 N N . ALA A 1 203 ? 5.984 25.984 19.516 1 96.75 203 ALA A N 1
ATOM 1539 C CA . ALA A 1 203 ? 5.023 27.078 19.5 1 96.75 203 ALA A CA 1
ATOM 1540 C C . ALA A 1 203 ? 3.895 26.844 20.5 1 96.75 203 ALA A C 1
ATOM 1542 O O . ALA A 1 203 ? 3.451 27.766 21.188 1 96.75 203 ALA A O 1
ATOM 1543 N N . GLU A 1 204 ? 3.412 25.578 20.562 1 96.5 204 GLU A N 1
ATOM 1544 C CA . GLU A 1 204 ? 2.367 25.234 21.531 1 96.5 204 GLU A CA 1
ATOM 1545 C C . GLU A 1 204 ? 2.826 25.469 22.969 1 96.5 204 GLU A C 1
ATOM 1547 O O . GLU A 1 204 ? 2.072 26 23.781 1 96.5 204 GLU A O 1
ATOM 1552 N N . THR A 1 205 ? 3.996 25.156 23.281 1 96.31 205 THR A N 1
ATOM 1553 C CA . THR A 1 205 ? 4.551 25.344 24.625 1 96.31 205 THR A CA 1
ATOM 1554 C C . THR A 1 205 ? 4.648 26.844 24.953 1 96.31 205 THR A C 1
ATOM 1556 O O . THR A 1 205 ? 4.348 27.25 26.078 1 96.31 205 THR A O 1
ATOM 1559 N N . LYS A 1 206 ? 5.055 27.656 23.984 1 94.25 206 LYS A N 1
ATOM 1560 C CA . LYS A 1 206 ? 5.145 29.109 24.188 1 94.25 206 LYS A CA 1
ATOM 1561 C C . LYS A 1 206 ? 3.773 29.719 24.453 1 94.25 206 LYS A C 1
ATOM 1563 O O . LYS A 1 206 ? 3.627 30.562 25.344 1 94.25 206 LYS A O 1
ATOM 1568 N N . VAL A 1 207 ? 2.805 29.281 23.688 1 95.19 207 VAL A N 1
ATOM 1569 C CA . VAL A 1 207 ? 1.449 29.781 23.859 1 95.19 207 VAL A CA 1
ATOM 1570 C C . VAL A 1 207 ? 0.914 29.359 25.234 1 95.19 207 VAL A C 1
ATOM 1572 O O . VAL A 1 207 ? 0.256 30.141 25.922 1 95.19 207 VAL A O 1
ATOM 1575 N N . ALA A 1 208 ? 1.186 28.141 25.594 1 94.06 208 ALA A N 1
ATOM 1576 C CA . ALA A 1 208 ? 0.752 27.656 26.891 1 94.06 208 ALA A CA 1
ATOM 1577 C C . ALA A 1 208 ? 1.341 28.516 28.016 1 94.06 208 ALA A C 1
ATOM 1579 O O . ALA A 1 208 ? 0.648 28.844 28.984 1 94.06 208 ALA A O 1
ATOM 1580 N N . LYS A 1 209 ? 2.584 28.984 27.984 1 92.31 209 LYS A N 1
ATOM 1581 C CA . LYS A 1 209 ? 3.234 29.828 28.984 1 92.31 209 LYS A CA 1
ATOM 1582 C C . LYS A 1 209 ? 2.584 31.203 29.047 1 92.31 209 LYS A C 1
ATOM 1584 O O . LYS A 1 209 ? 2.35 31.734 30.125 1 92.31 209 LYS A O 1
ATOM 1589 N N . VAL A 1 210 ? 2.285 31.75 27.859 1 90.94 210 VAL A N 1
ATOM 1590 C CA . VAL A 1 210 ? 1.659 33.062 27.797 1 90.94 210 VAL A CA 1
ATOM 1591 C C . VAL A 1 210 ? 0.265 33 28.422 1 90.94 210 VAL A C 1
ATOM 1593 O O . VAL A 1 210 ? -0.143 33.938 29.141 1 90.94 210 VAL A O 1
ATOM 1596 N N . GLN A 1 211 ? -0.463 31.953 28.156 1 88.62 211 GLN A N 1
ATOM 1597 C CA . GLN A 1 211 ? -1.815 31.812 28.688 1 88.62 211 GLN A CA 1
ATOM 1598 C C . GLN A 1 211 ? -1.799 31.672 30.203 1 88.62 211 GLN A C 1
ATOM 1600 O O . GLN A 1 211 ? -2.658 32.25 30.891 1 88.62 211 GLN A O 1
ATOM 1605 N N . VAL A 1 212 ? -0.833 30.922 30.734 1 89 212 VAL A N 1
ATOM 1606 C CA . VAL A 1 212 ? -0.701 30.828 32.188 1 89 212 VAL A CA 1
ATOM 1607 C C . VAL A 1 212 ? -0.39 32.188 32.781 1 89 212 VAL A C 1
ATOM 1609 O O . VAL A 1 212 ? -0.947 32.562 33.812 1 89 212 VAL A O 1
ATOM 1612 N N . GLY A 1 213 ? 0.412 33.031 32.125 1 84.75 213 GLY A N 1
ATOM 1613 C CA . GLY A 1 213 ? 0.708 34.406 32.562 1 84.75 213 GLY A CA 1
ATOM 1614 C C . GLY A 1 213 ? -0.504 35.312 32.531 1 84.75 213 GLY A C 1
ATOM 1615 O O . GLY A 1 213 ? -0.68 36.125 33.438 1 84.75 213 GLY A O 1
ATOM 1616 N N . GLU A 1 214 ? -1.271 35.156 31.547 1 83.44 214 GLU A N 1
ATOM 1617 C CA . GLU A 1 214 ? -2.504 35.938 31.453 1 83.44 214 GLU A CA 1
ATOM 1618 C C . GLU A 1 214 ? -3.432 35.656 32.625 1 83.44 214 GLU A C 1
ATOM 1620 O O . GLU A 1 214 ? -3.986 36.594 33.219 1 83.44 214 GLU A O 1
ATOM 1625 N N . ILE A 1 215 ? -3.609 34.406 32.938 1 85.25 215 ILE A N 1
ATOM 1626 C CA . ILE A 1 215 ? -4.488 34 34.031 1 85.25 215 ILE A CA 1
ATOM 1627 C C . ILE A 1 215 ? -3.953 34.594 35.344 1 85.25 215 ILE A C 1
ATOM 1629 O O . ILE A 1 215 ? -4.715 35.125 36.156 1 85.25 215 ILE A O 1
ATOM 1633 N N . GLN A 1 216 ? -2.65 34.594 35.562 1 85.19 216 GLN A N 1
ATOM 1634 C CA . GLN A 1 216 ? -2.029 35.094 36.812 1 85.19 216 GLN A CA 1
ATOM 1635 C C . GLN A 1 216 ? -2.168 36.594 36.906 1 85.19 216 GLN A C 1
ATOM 1637 O O . GLN A 1 216 ? -2.488 37.125 38 1 85.19 216 GLN A O 1
ATOM 1642 N N . ARG A 1 217 ? -2.041 37.344 35.875 1 83 217 ARG A N 1
ATOM 1643 C CA . ARG A 1 217 ? -2.107 38.812 35.906 1 83 217 ARG A CA 1
ATOM 1644 C C . ARG A 1 217 ? -3.541 39.281 36.094 1 83 217 ARG A C 1
ATOM 1646 O O . ARG A 1 217 ? -3.783 40.281 36.781 1 83 217 ARG A O 1
ATOM 1653 N N . THR A 1 218 ? -4.426 38.594 35.406 1 79.75 218 THR A N 1
ATOM 1654 C CA . THR A 1 218 ? -5.828 38.969 35.562 1 79.75 218 THR A CA 1
ATOM 1655 C C . THR A 1 218 ? -6.285 38.719 37 1 79.75 218 THR A C 1
ATOM 1657 O O . THR A 1 218 ? -7.047 39.531 37.562 1 79.75 218 THR A O 1
ATOM 1660 N N . ALA A 1 219 ? -5.793 37.719 37.5 1 81.5 219 ALA A N 1
ATOM 1661 C CA . ALA A 1 219 ? -6.129 37.406 38.906 1 81.5 219 ALA A CA 1
ATOM 1662 C C . ALA A 1 219 ? -5.547 38.469 39.844 1 81.5 219 ALA A C 1
ATOM 1664 O O . ALA A 1 219 ? -6.199 38.906 40.781 1 81.5 219 ALA A O 1
ATOM 1665 N N . LEU A 1 220 ? -4.418 39 39.562 1 80.88 220 LEU A N 1
ATOM 1666 C CA . LEU A 1 220 ? -3.754 40.031 40.375 1 80.88 220 LEU A CA 1
ATOM 1667 C C . LEU A 1 220 ? -4.473 41.344 40.25 1 80.88 220 LEU A C 1
ATOM 1669 O O . LEU A 1 220 ? -4.652 42.062 41.25 1 80.88 220 LEU A O 1
ATOM 1673 N N . LEU A 1 221 ? -4.84 41.688 39.094 1 78 221 LEU A N 1
ATOM 1674 C CA . LEU A 1 221 ? -5.543 42.938 38.875 1 78 221 LEU A CA 1
ATOM 1675 C C . LEU A 1 221 ? -6.91 42.938 39.562 1 78 221 LEU A C 1
ATOM 1677 O O . LEU A 1 221 ? -7.344 43.938 40.125 1 78 221 LEU A O 1
ATOM 1681 N N . ALA A 1 222 ? -7.57 41.812 39.5 1 76.88 222 ALA A N 1
ATOM 1682 C CA . ALA A 1 222 ? -8.859 41.688 40.188 1 76.88 222 ALA A CA 1
ATOM 1683 C C . ALA A 1 222 ? -8.719 41.844 41.688 1 76.88 222 ALA A C 1
ATOM 1685 O O . ALA A 1 222 ? -9.547 42.5 42.344 1 76.88 222 ALA A O 1
ATOM 1686 N N . LYS A 1 223 ? -7.695 41.469 42.25 1 77.62 223 LYS A N 1
ATOM 1687 C CA . LYS A 1 223 ? -7.445 41.562 43.656 1 77.62 223 LYS A CA 1
ATOM 1688 C C . LYS A 1 223 ? -7.129 43.031 44.062 1 77.62 223 LYS A C 1
ATOM 1690 O O . LYS A 1 223 ? -7.559 43.5 45.094 1 77.62 223 LYS A O 1
ATOM 1695 N N . GLN A 1 224 ? -6.445 43.781 43.281 1 73.12 224 GLN A N 1
ATOM 1696 C CA . GLN A 1 224 ? -6.09 45.188 43.531 1 73.12 224 GLN A CA 1
ATOM 1697 C C . GLN A 1 224 ? -7.316 46.094 43.438 1 73.12 224 GLN A C 1
ATOM 1699 O O . GLN A 1 224 ? -7.465 47.031 44.25 1 73.12 224 GLN A O 1
ATOM 1704 N N . LYS A 1 225 ? -8.242 45.844 42.625 1 71.94 225 LYS A N 1
ATOM 1705 C CA . LYS A 1 225 ? -9.461 46.625 42.5 1 71.94 225 LYS A CA 1
ATOM 1706 C C . LYS A 1 225 ? -10.375 46.406 43.719 1 71.94 225 LYS A C 1
ATOM 1708 O O . LYS A 1 225 ? -11.031 47.344 44.188 1 71.94 225 LYS A O 1
ATOM 1713 N N . GLU A 1 226 ? -10.445 45.281 44.031 1 67.75 226 GLU A N 1
ATOM 1714 C CA . GLU A 1 226 ? -11.25 45 45.219 1 67.75 226 GLU A CA 1
ATOM 1715 C C . GLU A 1 226 ? -10.648 45.656 46.469 1 67.75 226 GLU A C 1
ATOM 1717 O O . GLU A 1 226 ? -11.375 46.188 47.312 1 67.75 226 GLU A O 1
ATOM 1722 N N . ALA A 1 227 ? -9.523 45.875 46.625 1 66.19 227 ALA A N 1
ATOM 1723 C CA . ALA A 1 227 ? -8.859 46.469 47.781 1 66.19 227 ALA A CA 1
ATOM 1724 C C . ALA A 1 227 ? -8.945 48 47.719 1 66.19 227 ALA A C 1
ATOM 1726 O O . ALA A 1 227 ? -9.039 48.656 48.781 1 66.19 227 ALA A O 1
ATOM 1727 N N . GLY A 1 228 ? -8.852 48.656 46.594 1 60.31 228 GLY A N 1
ATOM 1728 C CA . GLY A 1 228 ? -8.953 50.125 46.5 1 60.31 228 GLY A CA 1
ATOM 1729 C C . GLY A 1 228 ? -10.367 50.625 46.719 1 60.31 228 GLY A C 1
ATOM 1730 O O . GLY A 1 228 ? -10.57 51.781 47.094 1 60.31 228 GLY A O 1
ATOM 1731 N N . SER A 1 229 ? -11.43 50.062 46.094 1 56.84 229 SER A N 1
ATOM 1732 C CA . SER A 1 229 ? -12.805 50.531 46.281 1 56.84 229 SER A CA 1
ATOM 1733 C C . SER A 1 229 ? -13.234 50.438 47.719 1 56.84 229 SER A C 1
ATOM 1735 O O . SER A 1 229 ? -14.352 50.812 48.062 1 56.84 229 SER A O 1
ATOM 1737 N N . LYS A 1 230 ? -12.727 49.844 48.531 1 57.38 230 LYS A N 1
ATOM 1738 C CA . LYS A 1 230 ? -13.25 49.875 49.906 1 57.38 230 LYS A CA 1
ATOM 1739 C C . LYS A 1 230 ? -13.211 51.281 50.469 1 57.38 230 LYS A C 1
ATOM 1741 O O . LYS A 1 230 ? -13.734 51.531 51.562 1 57.38 230 LYS A O 1
ATOM 1746 N N . GLY A 1 231 ? -12.469 52.344 50.188 1 46.25 231 GLY A N 1
ATOM 1747 C CA . GLY A 1 231 ? -12.742 53.594 50.875 1 46.25 231 GLY A CA 1
ATOM 1748 C C . GLY A 1 231 ? -13.953 54.312 50.312 1 46.25 231 GLY A C 1
ATOM 1749 O O . GLY A 1 231 ? -14.633 55.062 51.031 1 46.25 231 GLY A O 1
ATOM 1750 N N . SER A 1 232 ? -13.953 55.281 49.219 1 43.66 232 SER A N 1
ATOM 1751 C CA . SER A 1 232 ? -15.133 56.094 48.938 1 43.66 232 SER A CA 1
ATOM 1752 C C . SER A 1 232 ? -16.297 55.219 48.469 1 43.66 232 SER A C 1
ATOM 1754 O O . SER A 1 232 ? -16.125 54 48.25 1 43.66 232 SER A O 1
ATOM 1756 N N . SER A 1 233 ? -17.188 55.906 47.344 1 40.31 233 SER A N 1
ATOM 1757 C CA . SER A 1 233 ? -18.547 55.594 46.906 1 40.31 233 SER A CA 1
ATOM 1758 C C . SER A 1 233 ? -18.672 54.156 46.469 1 40.31 233 SER A C 1
ATOM 1760 O O . SER A 1 233 ? -17.672 53.5 46.188 1 40.31 233 SER A O 1
ATOM 1762 N N . PRO A 1 234 ? -20.125 53.812 45.906 1 38.91 234 PRO A N 1
ATOM 1763 C CA . PRO A 1 234 ? -20.859 52.562 45.625 1 38.91 234 PRO A CA 1
ATOM 1764 C C . PRO A 1 234 ? -20.125 51.656 44.656 1 38.91 234 PRO A C 1
ATOM 1766 O O . PRO A 1 234 ? -19.203 52.094 43.969 1 38.91 234 PRO A O 1
ATOM 1769 N N . GLN A 1 235 ? -20.609 50.344 44.531 1 37.62 235 GLN A N 1
ATOM 1770 C CA . GLN A 1 235 ? -20.391 49.031 43.969 1 37.62 235 GLN A CA 1
ATOM 1771 C C . GLN A 1 235 ? -20.359 49.125 42.438 1 37.62 235 GLN A C 1
ATOM 1773 O O . GLN A 1 235 ? -21.391 49.031 41.781 1 37.62 235 GLN A O 1
ATOM 1778 N N . VAL A 1 236 ? -19.984 50.219 41.781 1 37.28 236 VAL A N 1
ATOM 1779 C CA . VAL A 1 236 ? -20.156 49.938 40.375 1 37.28 236 VAL A CA 1
ATOM 1780 C C . VAL A 1 236 ? -19.547 48.562 40.031 1 37.28 236 VAL A C 1
ATOM 1782 O O . VAL A 1 236 ? -18.406 48.281 40.406 1 37.28 236 VAL A O 1
ATOM 1785 N N . LYS A 1 237 ? -20.359 47.531 40.031 1 37.19 237 LYS A N 1
ATOM 1786 C CA . LYS A 1 237 ? -20.219 46.188 39.469 1 37.19 237 LYS A CA 1
ATOM 1787 C C . LYS A 1 237 ? -19.375 46.219 38.188 1 37.19 237 LYS A C 1
ATOM 1789 O O . LYS A 1 237 ? -19.844 46.688 37.156 1 37.19 237 LYS A O 1
ATOM 1794 N N . SER A 1 238 ? -18.297 46.75 38.125 1 35.56 238 SER A N 1
ATOM 1795 C CA . SER A 1 238 ? -17.531 46.531 36.906 1 35.56 238 SER A CA 1
ATOM 1796 C C . SER A 1 238 ? -17.641 45.094 36.469 1 35.56 238 SER A C 1
ATOM 1798 O O . SER A 1 238 ? -17.422 44.156 37.25 1 35.56 238 SER A O 1
ATOM 1800 N N . SER A 1 239 ? -18.672 44.781 35.625 1 34.34 239 SER A N 1
ATOM 1801 C CA . SER A 1 239 ? -18.875 43.594 34.812 1 34.34 239 SER A CA 1
ATOM 1802 C C . SER A 1 239 ? -17.547 43 34.344 1 34.34 239 SER A C 1
ATOM 1804 O O . SER A 1 239 ? -16.875 43.594 33.469 1 34.34 239 SER A O 1
ATOM 1806 N N . GLN A 1 240 ? -16.75 42.469 35.156 1 36.19 240 GLN A N 1
ATOM 1807 C CA . GLN A 1 240 ? -15.695 41.594 34.688 1 36.19 240 GLN A CA 1
ATOM 1808 C C . GLN A 1 240 ? -16.156 40.812 33.469 1 36.19 240 GLN A C 1
ATOM 1810 O O . GLN A 1 240 ? -17.234 40.219 33.469 1 36.19 240 GLN A O 1
ATOM 1815 N N . PRO A 1 241 ? -15.875 41.281 32.281 1 37.31 241 PRO A N 1
ATOM 1816 C CA . PRO A 1 241 ? -16.359 40.438 31.156 1 37.31 241 PRO A CA 1
ATOM 1817 C C . PRO A 1 241 ? -16.25 38.938 31.438 1 37.31 241 PRO A C 1
ATOM 1819 O O . PRO A 1 241 ? -15.227 38.5 31.938 1 37.31 241 PRO A O 1
ATOM 1822 N N . ALA A 1 242 ? -17.266 38.219 31.781 1 36.5 242 ALA A N 1
ATOM 1823 C CA . ALA A 1 242 ? -17.562 36.781 31.969 1 36.5 242 ALA A CA 1
ATOM 1824 C C . ALA A 1 242 ? -16.703 35.938 31.062 1 36.5 242 ALA A C 1
ATOM 1826 O O . ALA A 1 242 ? -16.531 34.719 31.297 1 36.5 242 ALA A O 1
ATOM 1827 N N . TYR A 1 243 ? -16.375 36.438 29.906 1 36.69 243 TYR A N 1
ATOM 1828 C CA . TYR A 1 243 ? -15.828 35.531 28.906 1 36.69 243 TYR A CA 1
ATOM 1829 C C . TYR A 1 243 ? -14.461 35 29.328 1 36.69 243 TYR A C 1
ATOM 1831 O O . TYR A 1 243 ? -13.844 34.219 28.625 1 36.69 243 TYR A O 1
ATOM 1839 N N . LEU A 1 244 ? -13.789 35.719 30.297 1 38.47 244 LEU A N 1
ATOM 1840 C CA . LEU A 1 244 ? -12.562 35.062 30.75 1 38.47 244 LEU A CA 1
ATOM 1841 C C . LEU A 1 244 ? -12.852 33.75 31.422 1 38.47 244 LEU A C 1
ATOM 1843 O O . LEU A 1 244 ? -12.008 33.219 32.156 1 38.47 244 LEU A O 1
ATOM 1847 N N . GLN A 1 245 ? -14.109 33.375 31.562 1 33.56 245 GLN A N 1
ATOM 1848 C CA . GLN A 1 245 ? -14.312 32 32.094 1 33.56 245 GLN A CA 1
ATOM 1849 C C . GLN A 1 245 ? -13.445 31 31.344 1 33.56 245 GLN A C 1
ATOM 1851 O O . GLN A 1 245 ? -13.188 31.156 30.156 1 33.56 245 GLN A O 1
ATOM 1856 N N . GLU A 1 246 ? -12.891 29.969 32.031 1 35.75 246 GLU A N 1
ATOM 1857 C CA . GLU A 1 246 ? -12.016 28.828 31.812 1 35.75 246 GLU A CA 1
ATOM 1858 C C . GLU A 1 246 ? -12.375 28.094 30.516 1 35.75 246 GLU A C 1
ATOM 1860 O O . GLU A 1 246 ? -13.375 27.391 30.453 1 35.75 246 GLU A O 1
ATOM 1865 N N . GLU A 1 247 ? -12.594 28.766 29.438 1 35.25 247 GLU A N 1
ATOM 1866 C CA . GLU A 1 247 ? -12.688 27.781 28.359 1 35.25 247 GLU A CA 1
ATOM 1867 C C . GLU A 1 247 ? -11.555 26.766 28.438 1 35.25 247 GLU A C 1
ATOM 1869 O O . GLU A 1 247 ? -10.375 27.141 28.375 1 35.25 247 GLU A O 1
ATOM 1874 N N . GLU A 1 248 ? -11.68 25.641 29.078 1 35 248 GLU A N 1
ATOM 1875 C CA . GLU A 1 248 ? -10.891 24.422 29.109 1 35 248 GLU A CA 1
ATOM 1876 C C . GLU A 1 248 ? -10.312 24.109 27.734 1 35 248 GLU A C 1
ATOM 1878 O O . GLU A 1 248 ? -11.055 23.906 26.766 1 35 248 GLU A O 1
ATOM 1883 N N . LEU A 1 249 ? -9.289 24.812 27.281 1 34.5 249 LEU A N 1
ATOM 1884 C CA . LEU A 1 249 ? -8.555 24.172 26.203 1 34.5 249 LEU A CA 1
ATOM 1885 C C . LEU A 1 249 ? -8.547 22.656 26.359 1 34.5 249 LEU A C 1
ATOM 1887 O O . LEU A 1 249 ? -8.305 22.141 27.453 1 34.5 249 LEU A O 1
ATOM 1891 N N . PRO A 1 250 ? -9.25 21.875 25.562 1 36.19 250 PRO A N 1
ATOM 1892 C CA . PRO A 1 250 ? -9.266 20.422 25.719 1 36.19 250 PRO A CA 1
ATOM 1893 C C . PRO A 1 250 ? -7.875 19.828 25.953 1 36.19 250 PRO A C 1
ATOM 1895 O O . PRO A 1 250 ? -6.914 20.25 25.312 1 36.19 250 PRO A O 1
ATOM 1898 N N . GLU A 1 251 ? -7.512 19.312 27.141 1 35 251 GLU A N 1
ATOM 1899 C CA . GLU A 1 251 ? -6.434 18.453 27.609 1 35 251 GLU A CA 1
ATOM 1900 C C . GLU A 1 251 ? -6.125 17.359 26.594 1 35 251 GLU A C 1
ATOM 1902 O O . GLU A 1 251 ? -5.25 16.516 26.828 1 35 251 GLU A O 1
ATOM 1907 N N . GLN A 1 252 ? -6.863 17.203 25.562 1 36.56 252 GLN A N 1
ATOM 1908 C CA . GLN A 1 252 ? -6.648 15.984 24.797 1 36.56 252 GLN A CA 1
ATOM 1909 C C . GLN A 1 252 ? -5.23 15.93 24.25 1 36.56 252 GLN A C 1
ATOM 1911 O O . GLN A 1 252 ? -4.801 14.891 23.734 1 36.56 252 GLN A O 1
ATOM 1916 N N . TYR A 1 253 ? -4.59 17.016 23.984 1 35.69 253 TYR A N 1
ATOM 1917 C CA . TYR A 1 253 ? -3.326 16.766 23.297 1 35.69 253 TYR A CA 1
ATOM 1918 C C . TYR A 1 253 ? -2.27 16.25 24.266 1 35.69 253 TYR A C 1
ATOM 1920 O O . TYR A 1 253 ? -1.095 16.141 23.906 1 35.69 253 TYR A O 1
ATOM 1928 N N . LEU A 1 254 ? -2.438 16.312 25.594 1 31.17 254 LEU A N 1
ATOM 1929 C CA . LEU A 1 254 ? -1.374 15.773 26.438 1 31.17 254 LEU A CA 1
ATOM 1930 C C . LEU A 1 254 ? -1.376 14.25 26.406 1 31.17 254 LEU A C 1
ATOM 1932 O O . LEU A 1 254 ? -1.477 13.609 27.469 1 31.17 254 LEU A O 1
ATOM 1936 N N . ARG A 1 255 ? -2.045 13.578 25.531 1 29.89 255 ARG A N 1
ATOM 1937 C CA . ARG A 1 255 ? -1.868 12.148 25.766 1 29.89 255 ARG A CA 1
ATOM 1938 C C . ARG A 1 255 ? -0.416 11.734 25.562 1 29.89 255 ARG A C 1
ATOM 1940 O O . ARG A 1 255 ? 0.175 12.031 24.516 1 29.89 255 ARG A O 1
ATOM 1947 N N . GLU A 1 256 ? 0.375 11.57 26.656 1 30.25 256 GLU A N 1
ATOM 1948 C CA . GLU A 1 256 ? 1.61 10.82 26.875 1 30.25 256 GLU A CA 1
ATOM 1949 C C . GLU A 1 256 ? 1.569 9.469 26.156 1 30.25 256 GLU A C 1
ATOM 1951 O O . GLU A 1 256 ? 0.766 8.602 26.516 1 30.25 256 GLU A O 1
ATOM 1956 N N . ASP A 1 257 ? 1.519 9.25 24.875 1 26 257 ASP A N 1
ATOM 1957 C CA . ASP A 1 257 ? 2.002 7.895 24.641 1 26 257 ASP A CA 1
ATOM 1958 C C . ASP A 1 257 ? 3.484 7.773 24.984 1 26 257 ASP A C 1
ATOM 1960 O O . ASP A 1 257 ? 4.254 8.711 24.766 1 26 257 ASP A O 1
ATOM 1964 N N . MET B 1 1 ? 3.342 -61.5 -30.734 1 32.28 1 MET B N 1
ATOM 1965 C CA . MET B 1 1 ? 2.254 -60.531 -30.797 1 32.28 1 MET B CA 1
ATOM 1966 C C . MET B 1 1 ? 2.305 -59.594 -29.609 1 32.28 1 MET B C 1
ATOM 1968 O O . MET B 1 1 ? 1.588 -58.594 -29.594 1 32.28 1 MET B O 1
ATOM 1972 N N . ALA B 1 2 ? 3.066 -60.031 -28.594 1 50.69 2 ALA B N 1
ATOM 1973 C CA . ALA B 1 2 ? 3.188 -59.312 -27.328 1 50.69 2 ALA B CA 1
ATOM 1974 C C . ALA B 1 2 ? 4.172 -58.125 -27.453 1 50.69 2 ALA B C 1
ATOM 1976 O O . ALA B 1 2 ? 4.117 -57.188 -26.688 1 50.69 2 ALA B O 1
ATOM 1977 N N . SER B 1 3 ? 5.078 -58.25 -28.422 1 50.34 3 SER B N 1
ATOM 1978 C CA . SER B 1 3 ? 6.176 -57.281 -28.5 1 50.34 3 SER B CA 1
ATOM 1979 C C . SER B 1 3 ? 5.715 -55.969 -29.141 1 50.34 3 SER B C 1
ATOM 1981 O O . SER B 1 3 ? 6.34 -54.938 -28.953 1 50.34 3 SER B O 1
ATOM 1983 N N . THR B 1 4 ? 4.703 -56.031 -29.938 1 52 4 THR B N 1
ATOM 1984 C CA . THR B 1 4 ? 4.32 -54.844 -30.703 1 52 4 THR B CA 1
ATOM 1985 C C . THR B 1 4 ? 3.523 -53.875 -29.844 1 52 4 THR B C 1
ATOM 1987 O O . THR B 1 4 ? 3.508 -52.656 -30.109 1 52 4 THR B O 1
ATOM 1990 N N . ARG B 1 5 ? 2.934 -54.375 -28.781 1 52.59 5 ARG B N 1
ATOM 1991 C CA . ARG B 1 5 ? 2.074 -53.531 -27.969 1 52.59 5 ARG B CA 1
ATOM 1992 C C . ARG B 1 5 ? 2.904 -52.594 -27.062 1 52.59 5 ARG B C 1
ATOM 1994 O O . ARG B 1 5 ? 2.502 -51.469 -26.781 1 52.59 5 ARG B O 1
ATOM 2001 N N . GLY B 1 6 ? 4.102 -53.094 -26.734 1 49.84 6 GLY B N 1
ATOM 2002 C CA . GLY B 1 6 ? 4.98 -52.312 -25.875 1 49.84 6 GLY B CA 1
ATOM 2003 C C . GLY B 1 6 ? 5.516 -51.062 -26.531 1 49.84 6 GLY B C 1
ATOM 2004 O O . GLY B 1 6 ? 5.656 -50 -25.891 1 49.84 6 GLY B O 1
ATOM 2005 N N . ARG B 1 7 ? 5.832 -51.156 -27.812 1 55.41 7 ARG B N 1
ATOM 2006 C CA . ARG B 1 7 ? 6.414 -50.031 -28.562 1 55.41 7 ARG B CA 1
ATOM 2007 C C . ARG B 1 7 ? 5.398 -48.906 -28.766 1 55.41 7 ARG B C 1
ATOM 2009 O O . ARG B 1 7 ? 5.754 -47.75 -28.766 1 55.41 7 ARG B O 1
ATOM 2016 N N . GLU B 1 8 ? 4.164 -49.281 -28.922 1 53.47 8 GLU B N 1
ATOM 2017 C CA . GLU B 1 8 ? 3.127 -48.281 -29.156 1 53.47 8 GLU B CA 1
ATOM 2018 C C . GLU B 1 8 ? 2.869 -47.438 -27.906 1 53.47 8 GLU B C 1
ATOM 2020 O O . GLU B 1 8 ? 2.643 -46.25 -28 1 53.47 8 GLU B O 1
ATOM 2025 N N . VAL B 1 9 ? 3.084 -48.125 -26.812 1 54.66 9 VAL B N 1
ATOM 2026 C CA . VAL B 1 9 ? 2.824 -47.406 -25.562 1 54.66 9 VAL B CA 1
ATOM 2027 C C . VAL B 1 9 ? 3.965 -46.438 -25.266 1 54.66 9 VAL B C 1
ATOM 2029 O O . VAL B 1 9 ? 3.73 -45.312 -24.828 1 54.66 9 VAL B O 1
ATOM 2032 N N . ALA B 1 10 ? 5.207 -46.875 -25.562 1 54.88 10 ALA B N 1
ATOM 2033 C CA . ALA B 1 10 ? 6.328 -45.938 -25.391 1 54.88 10 ALA B CA 1
ATOM 2034 C C . ALA B 1 10 ? 6.219 -44.781 -26.344 1 54.88 10 ALA B C 1
ATOM 2036 O O . ALA B 1 10 ? 6.488 -43.625 -25.969 1 54.88 10 ALA B O 1
ATOM 2037 N N . THR B 1 11 ? 5.805 -45.062 -27.547 1 55.78 11 THR B N 1
ATOM 2038 C CA . THR B 1 11 ? 5.633 -44 -28.516 1 55.78 11 THR B CA 1
ATOM 2039 C C . THR B 1 11 ? 4.473 -43.094 -28.125 1 55.78 11 THR B C 1
ATOM 2041 O O . THR B 1 11 ? 4.543 -41.875 -28.297 1 55.78 11 THR B O 1
ATOM 2044 N N . ALA B 1 12 ? 3.457 -43.719 -27.547 1 53.62 12 ALA B N 1
ATOM 2045 C CA . ALA B 1 12 ? 2.332 -42.875 -27.109 1 53.62 12 ALA B CA 1
ATOM 2046 C C . ALA B 1 12 ? 2.715 -42.031 -25.906 1 53.62 12 ALA B C 1
ATOM 2048 O O . ALA B 1 12 ? 2.32 -40.875 -25.797 1 53.62 12 ALA B O 1
ATOM 2049 N N . ALA B 1 13 ? 3.467 -42.719 -25.062 1 53.66 13 ALA B N 1
ATOM 2050 C CA . ALA B 1 13 ? 3.953 -41.969 -23.922 1 53.66 13 ALA B CA 1
ATOM 2051 C C . ALA B 1 13 ? 4.891 -40.844 -24.359 1 53.66 13 ALA B C 1
ATOM 2053 O O . ALA B 1 13 ? 4.82 -39.719 -23.828 1 53.66 13 ALA B O 1
ATOM 2054 N N . LEU B 1 14 ? 5.781 -41.125 -25.328 1 51.5 14 LEU B N 1
ATOM 2055 C CA . LEU B 1 14 ? 6.625 -40.094 -25.906 1 51.5 14 LEU B CA 1
ATOM 2056 C C . LEU B 1 14 ? 5.781 -39.031 -26.609 1 51.5 14 LEU B C 1
ATOM 2058 O O . LEU B 1 14 ? 6.109 -37.844 -26.578 1 51.5 14 LEU B O 1
ATOM 2062 N N . ARG B 1 15 ? 4.762 -39.5 -27.297 1 50.22 15 ARG B N 1
ATOM 2063 C CA . ARG B 1 15 ? 3.846 -38.562 -27.922 1 50.22 15 ARG B CA 1
ATOM 2064 C C . ARG B 1 15 ? 3.113 -37.75 -26.891 1 50.22 15 ARG B C 1
ATOM 2066 O O . ARG B 1 15 ? 2.871 -36.531 -27.094 1 50.22 15 ARG B O 1
ATOM 2073 N N . LEU B 1 16 ? 2.777 -38.438 -25.828 1 48.75 16 LEU B N 1
ATOM 2074 C CA . LEU B 1 16 ? 2.133 -37.656 -24.766 1 48.75 16 LEU B CA 1
ATOM 2075 C C . LEU B 1 16 ? 3.076 -36.625 -24.203 1 48.75 16 LEU B C 1
ATOM 2077 O O . LEU B 1 16 ? 2.648 -35.5 -23.875 1 48.75 16 LEU B O 1
ATOM 2081 N N . LEU B 1 17 ? 4.355 -37.031 -24.109 1 47.56 17 LEU B N 1
ATOM 2082 C CA . LEU B 1 17 ? 5.305 -35.969 -23.734 1 47.56 17 LEU B CA 1
ATOM 2083 C C . LEU B 1 17 ? 5.355 -34.875 -24.781 1 47.56 17 LEU B C 1
ATOM 2085 O O . LEU B 1 17 ? 5.492 -33.688 -24.453 1 47.56 17 LEU B O 1
ATOM 2089 N N . ARG B 1 18 ? 5.344 -35.344 -26.125 1 45.44 18 ARG B N 1
ATOM 2090 C CA . ARG B 1 18 ? 5.32 -34.344 -27.188 1 45.44 18 ARG B CA 1
ATOM 2091 C C . ARG B 1 18 ? 3.986 -33.625 -27.219 1 45.44 18 ARG B C 1
ATOM 2093 O O . ARG B 1 18 ? 3.93 -32.438 -27.594 1 45.44 18 ARG B O 1
ATOM 2100 N N . TRP B 1 19 ? 2.867 -34.406 -27.047 1 38.41 19 TRP B N 1
ATOM 2101 C CA . TRP B 1 19 ? 1.547 -33.781 -27.047 1 38.41 19 TRP B CA 1
ATOM 2102 C C . TRP B 1 19 ? 1.37 -32.875 -25.828 1 38.41 19 TRP B C 1
ATOM 2104 O O . TRP B 1 19 ? 0.354 -32.188 -25.703 1 38.41 19 TRP B O 1
ATOM 2114 N N . SER B 1 20 ? 2.143 -33.156 -24.828 1 40.41 20 SER B N 1
ATOM 2115 C CA . SER B 1 20 ? 1.943 -32.219 -23.734 1 40.41 20 SER B CA 1
ATOM 2116 C C . SER B 1 20 ? 1.961 -30.766 -24.234 1 40.41 20 SER B C 1
ATOM 2118 O O . SER B 1 20 ? 1.654 -29.844 -23.484 1 40.41 20 SER B O 1
ATOM 2120 N N . VAL B 1 21 ? 2.639 -30.562 -25.422 1 38.38 21 VAL B N 1
ATOM 2121 C CA . VAL B 1 21 ? 2.596 -29.188 -25.938 1 38.38 21 VAL B CA 1
ATOM 2122 C C . VAL B 1 21 ? 1.256 -28.938 -26.625 1 38.38 21 VAL B C 1
ATOM 2124 O O . VAL B 1 21 ? 0.796 -27.797 -26.703 1 38.38 21 VAL B O 1
ATOM 2127 N N . LEU B 1 22 ? 0.642 -30.062 -27.234 1 31.12 22 LEU B N 1
ATOM 2128 C CA . LEU B 1 22 ? -0.471 -29.781 -28.141 1 31.12 22 LEU B CA 1
ATOM 2129 C C . LEU B 1 22 ? -1.807 -29.969 -27.438 1 31.12 22 LEU B C 1
ATOM 2131 O O . LEU B 1 22 ? -2.818 -30.266 -28.078 1 31.12 22 LEU B O 1
ATOM 2135 N N . LEU B 1 23 ? -1.995 -30.484 -26.281 1 33.34 23 LEU B N 1
ATOM 2136 C CA . LEU B 1 23 ? -3.395 -30.531 -25.875 1 33.34 23 LEU B CA 1
ATOM 2137 C C . LEU B 1 23 ? -4.051 -29.156 -26.062 1 33.34 23 LEU B C 1
ATOM 2139 O O . LEU B 1 23 ? -3.488 -28.141 -25.656 1 33.34 23 LEU B O 1
ATOM 2143 N N . PRO B 1 24 ? -5.098 -29.094 -27.016 1 31.69 24 PRO B N 1
ATOM 2144 C CA . PRO B 1 24 ? -5.816 -27.828 -27.156 1 31.69 24 PRO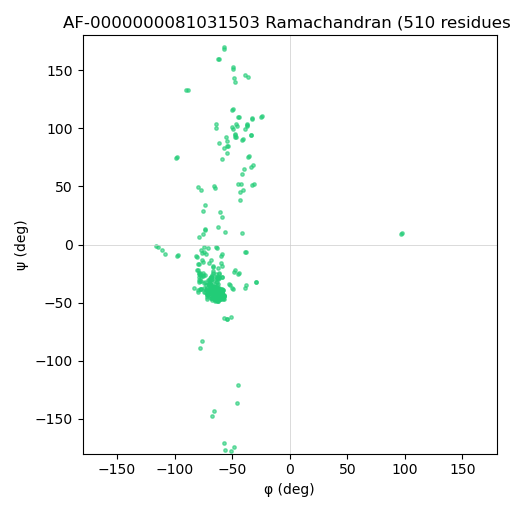 B CA 1
ATOM 2145 C C . PRO B 1 24 ? -6.277 -27.266 -25.812 1 31.69 24 PRO B C 1
ATOM 2147 O O . PRO B 1 24 ? -6.781 -28 -24.969 1 31.69 24 PRO B O 1
ATOM 2150 N N . PRO B 1 25 ? -5.676 -26.359 -25.188 1 33.44 25 PRO B N 1
ATOM 2151 C CA . PRO B 1 25 ? -6.297 -25.672 -24.062 1 33.44 25 PRO B CA 1
ATOM 2152 C C . PRO B 1 25 ? -7.793 -25.438 -24.266 1 33.44 25 PRO B C 1
ATOM 2154 O O . PRO B 1 25 ? -8.242 -25.203 -25.391 1 33.44 25 PRO B O 1
ATOM 2157 N N . LYS B 1 26 ? -8.703 -26.172 -23.672 1 35 26 LYS B N 1
ATOM 2158 C CA . LYS B 1 26 ? -10.055 -25.625 -23.641 1 35 26 LYS B CA 1
ATOM 2159 C C . LYS B 1 26 ? -10.047 -24.109 -23.734 1 35 26 LYS B C 1
ATOM 2161 O O . LYS B 1 26 ? -9.328 -23.438 -22.984 1 35 26 LYS B O 1
ATOM 2166 N N . ARG B 1 27 ? -10.516 -23.547 -24.891 1 34.25 27 ARG B N 1
ATOM 2167 C CA . ARG B 1 27 ? -10.75 -22.203 -25.422 1 34.25 27 ARG B CA 1
ATOM 2168 C C . ARG B 1 27 ? -11.422 -21.312 -24.375 1 34.25 27 ARG B C 1
ATOM 2170 O O . ARG B 1 27 ? -11.781 -20.172 -24.672 1 34.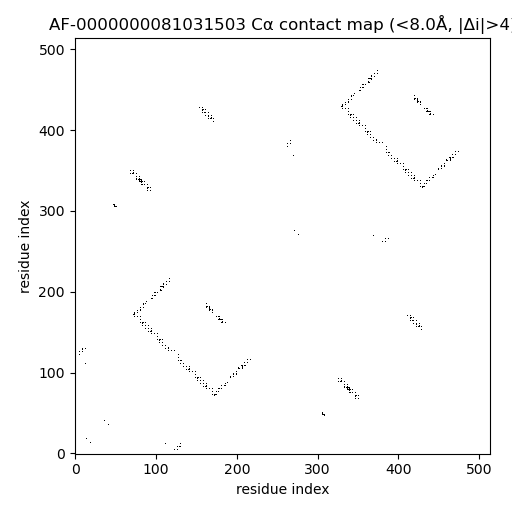25 27 ARG B O 1
ATOM 2177 N N . SER B 1 28 ? -12.133 -22.016 -23.422 1 29.81 28 SER B N 1
ATOM 2178 C CA . SER B 1 28 ? -13.086 -21.141 -22.734 1 29.81 28 SER B CA 1
ATOM 2179 C C . SER B 1 28 ? -12.375 -19.984 -22.031 1 29.81 28 SER B C 1
ATOM 2181 O O . SER B 1 28 ? -12.977 -18.938 -21.797 1 29.81 28 SER B O 1
ATOM 2183 N N . PHE B 1 29 ? -11.242 -20.422 -21.422 1 32.41 29 PHE B N 1
ATOM 2184 C CA . PHE B 1 29 ? -10.828 -19.406 -20.469 1 32.41 29 PHE B CA 1
ATOM 2185 C C . PHE B 1 29 ? -10.188 -18.219 -21.188 1 32.41 29 PHE B C 1
ATOM 2187 O O . PHE B 1 29 ? -10.109 -17.125 -20.625 1 32.41 29 PHE B O 1
ATOM 2194 N N . HIS B 1 30 ? -9.609 -18.453 -22.375 1 34.47 30 HIS B N 1
ATOM 2195 C CA . HIS B 1 30 ? -9.148 -17.266 -23.078 1 34.47 30 HIS B CA 1
ATOM 2196 C C . HIS B 1 30 ? -10.328 -16.406 -23.531 1 34.47 30 HIS B C 1
ATOM 2198 O O . HIS B 1 30 ? -10.148 -15.234 -23.891 1 34.47 30 HIS B O 1
ATOM 2204 N N . VAL B 1 31 ? -11.539 -17.031 -23.75 1 33.28 31 VAL B N 1
ATOM 2205 C CA . VAL B 1 31 ? -12.727 -16.281 -24.156 1 33.28 31 VAL B CA 1
ATOM 2206 C C . VAL B 1 31 ? -13.188 -15.391 -23 1 33.28 31 VAL B C 1
ATOM 2208 O O . VAL B 1 31 ? -13.617 -14.258 -23.219 1 33.28 31 VAL B O 1
ATOM 2211 N N . TRP B 1 32 ? -13.234 -15.977 -21.766 1 32.59 32 TRP B N 1
ATOM 2212 C CA . TRP B 1 32 ? -13.789 -15.164 -20.688 1 32.59 32 TRP B CA 1
ATOM 2213 C C . TRP B 1 32 ? -12.859 -14.008 -20.344 1 32.59 32 TRP B C 1
ATOM 2215 O O . TRP B 1 32 ? -13.312 -12.906 -20.047 1 32.59 32 TRP B O 1
ATOM 2225 N N . ALA B 1 33 ? -11.531 -14.242 -20.453 1 36 33 ALA B N 1
ATOM 2226 C CA . ALA B 1 33 ? -10.758 -13.031 -20.188 1 36 33 ALA B CA 1
ATOM 2227 C C . ALA B 1 33 ? -11.039 -11.953 -21.234 1 36 33 ALA B C 1
ATOM 2229 O O . ALA B 1 33 ? -10.891 -10.766 -20.953 1 36 33 ALA B O 1
ATOM 2230 N N . ARG B 1 34 ? -11.422 -12.367 -22.5 1 33.19 34 ARG B N 1
ATOM 2231 C CA . ARG B 1 34 ? -11.797 -11.391 -23.516 1 33.19 34 ARG B CA 1
ATOM 2232 C C . ARG B 1 34 ? -13.133 -10.734 -23.188 1 33.19 34 ARG B C 1
ATOM 2234 O O . ARG B 1 34 ? -13.391 -9.602 -23.594 1 33.19 34 ARG B O 1
ATOM 2241 N N . ARG B 1 35 ? -14.133 -11.492 -22.703 1 32.56 35 ARG B N 1
ATOM 2242 C CA . ARG B 1 35 ? -15.461 -10.922 -22.484 1 32.56 35 ARG B CA 1
ATOM 2243 C C . ARG B 1 35 ? -15.445 -9.898 -21.359 1 32.56 35 ARG B C 1
ATOM 2245 O O . ARG B 1 35 ? -16.312 -9.031 -21.281 1 32.56 35 ARG B O 1
ATOM 2252 N N . LEU B 1 36 ? -14.828 -10.234 -20.328 1 32.84 36 LEU B N 1
ATOM 2253 C CA . LEU B 1 36 ? -14.883 -9.25 -19.25 1 32.84 36 LEU B CA 1
ATOM 2254 C C . LEU B 1 36 ? -14.188 -7.957 -19.672 1 32.84 36 LEU B C 1
ATOM 2256 O O . LEU B 1 36 ? -14.25 -6.957 -18.938 1 32.84 36 LEU B O 1
ATOM 2260 N N . LEU B 1 37 ? -13.25 -8.062 -20.609 1 33.75 37 LEU B N 1
ATOM 2261 C CA . LEU B 1 37 ? -12.789 -6.758 -21.078 1 33.75 37 LEU B CA 1
ATOM 2262 C C . LEU B 1 37 ? -13.766 -6.16 -22.078 1 33.75 37 LEU B C 1
ATOM 2264 O O . LEU B 1 37 ? -13.766 -6.535 -23.266 1 33.75 37 LEU B O 1
ATOM 2268 N N . GLY B 1 38 ? -15.055 -6.105 -21.797 1 29.16 38 GLY B N 1
ATOM 2269 C CA . GLY B 1 38 ? -15.938 -5.371 -22.688 1 29.16 38 GLY B CA 1
ATOM 2270 C C . GLY B 1 38 ? -15.328 -4.09 -23.219 1 29.16 38 GLY B C 1
ATOM 2271 O O . GLY B 1 38 ? -14.398 -3.547 -22.625 1 29.16 38 GLY B O 1
ATOM 2272 N N . PRO B 1 39 ? -15.688 -3.725 -24.531 1 33.44 39 PRO B N 1
ATOM 2273 C CA . PRO B 1 39 ? -15.188 -2.543 -25.234 1 33.44 39 PRO B CA 1
ATOM 2274 C C . PRO B 1 39 ? -15.312 -1.265 -24.406 1 33.44 39 PRO B C 1
ATOM 2276 O O . PRO B 1 39 ? -14.781 -0.221 -24.797 1 33.44 39 PRO B O 1
ATOM 2279 N N . HIS B 1 40 ? -16.438 -1.205 -23.656 1 31.53 40 HIS B N 1
ATOM 2280 C CA . HIS B 1 40 ? -16.734 0.166 -23.25 1 31.53 40 HIS B CA 1
ATOM 2281 C C . HIS B 1 40 ? -15.594 0.771 -22.453 1 31.53 40 HIS B C 1
ATOM 2283 O O . HIS B 1 40 ? -15.547 1.986 -22.234 1 31.53 40 HIS B O 1
ATOM 2289 N N . LEU B 1 41 ? -15.164 -0.107 -21.625 1 28.61 41 LEU B N 1
ATOM 2290 C CA . LEU B 1 41 ? -14.281 0.623 -20.734 1 28.61 41 LEU B CA 1
ATOM 2291 C C . LEU B 1 41 ? -12.953 0.953 -21.406 1 28.61 41 LEU B C 1
ATOM 2293 O O . LEU B 1 41 ? -12.031 1.459 -20.766 1 28.61 41 LEU B O 1
ATOM 2297 N N . LEU B 1 42 ? -12.812 0.483 -22.688 1 30.03 42 LEU B N 1
ATOM 2298 C CA . LEU B 1 42 ? -11.594 0.799 -23.422 1 30.03 42 LEU B CA 1
ATOM 2299 C C . LEU B 1 42 ? -11.531 2.283 -23.766 1 30.03 42 LEU B C 1
ATOM 2301 O O . LEU B 1 42 ? -10.547 2.756 -24.328 1 30.03 42 LEU B O 1
ATOM 2305 N N . GLY B 1 43 ? -12.742 2.9 -23.922 1 27.44 43 GLY B N 1
ATOM 2306 C CA . GLY B 1 43 ? -12.688 4.195 -24.578 1 27.44 43 GLY B CA 1
ATOM 2307 C C . GLY B 1 43 ? -11.781 5.184 -23.875 1 27.44 43 GLY B C 1
ATOM 2308 O O . GLY B 1 43 ? -11.102 5.98 -24.531 1 27.44 43 GLY B O 1
ATOM 2309 N N . THR B 1 44 ? -12.242 5.434 -22.656 1 27.7 44 THR B N 1
ATOM 2310 C CA . THR B 1 44 ? -11.734 6.68 -22.094 1 27.7 44 THR B CA 1
ATOM 2311 C C . THR B 1 44 ? -10.258 6.551 -21.734 1 27.7 44 THR B C 1
ATOM 2313 O O . THR B 1 44 ? -9.664 7.469 -21.156 1 27.7 44 THR B O 1
ATOM 2316 N N . VAL B 1 45 ? -9.805 5.297 -21.969 1 32.38 45 VAL B N 1
ATOM 2317 C CA . VAL B 1 45 ? -8.445 5.234 -21.422 1 32.38 45 VAL B CA 1
ATOM 2318 C C . VAL B 1 45 ? -7.484 5.941 -22.375 1 32.38 45 VAL B C 1
ATOM 2320 O O . VAL B 1 45 ? -6.262 5.82 -22.234 1 32.38 45 VAL B O 1
ATOM 2323 N N . GLY B 1 46 ? -8.008 6.387 -23.531 1 28.06 46 GLY B N 1
ATOM 2324 C CA . GLY B 1 46 ? -7.043 6.883 -24.5 1 28.06 46 GLY B CA 1
ATOM 2325 C C . GLY B 1 46 ? -6.141 7.965 -23.953 1 28.06 46 GLY B C 1
ATOM 2326 O O . GLY B 1 46 ? -4.961 8.047 -24.297 1 28.06 46 GLY B O 1
ATOM 2327 N N . ALA B 1 47 ? -6.801 9.109 -23.594 1 28.52 47 ALA B N 1
ATOM 2328 C CA . ALA B 1 47 ? -6.152 10.414 -23.688 1 28.52 47 ALA B CA 1
ATOM 2329 C C . ALA B 1 47 ? -5.055 10.547 -22.641 1 28.52 47 ALA B C 1
ATOM 2331 O O . ALA B 1 47 ? -4.516 11.641 -22.438 1 28.52 47 ALA B O 1
ATOM 2332 N N . LEU B 1 48 ? -5.113 9.703 -21.719 1 26.81 48 LEU B N 1
ATOM 2333 C CA . LEU B 1 48 ? -4.27 10.125 -20.609 1 26.81 48 LEU B CA 1
ATOM 2334 C C . LEU B 1 48 ? -2.793 9.945 -20.953 1 26.81 48 LEU B C 1
ATOM 2336 O O . LEU B 1 48 ? -2.164 8.977 -20.516 1 26.81 48 LEU B O 1
ATOM 2340 N N . ALA B 1 49 ? -2.393 10.148 -22.281 1 26.91 49 ALA B N 1
ATOM 2341 C CA . ALA B 1 49 ? -0.982 10.094 -22.656 1 26.91 49 ALA B CA 1
ATOM 2342 C C . ALA B 1 49 ? -0.124 10.883 -21.672 1 26.91 49 ALA B C 1
ATOM 2344 O O . ALA B 1 49 ? -0.648 11.602 -20.828 1 26.91 49 ALA B O 1
ATOM 2345 N N . GLY B 1 50 ? 0.942 11.758 -22.312 1 27.83 50 GLY B N 1
ATOM 2346 C CA . GLY B 1 50 ? 2.23 12.297 -21.922 1 27.83 50 GLY B CA 1
ATOM 2347 C C . GLY B 1 50 ? 2.113 13.461 -20.953 1 27.83 50 GLY B C 1
ATOM 2348 O O . GLY B 1 50 ? 2.756 14.5 -21.141 1 27.83 50 GLY B O 1
ATOM 2349 N N . ALA B 1 51 ? 1.058 13.781 -20.422 1 27.75 51 ALA B N 1
ATOM 2350 C CA . ALA B 1 51 ? 1.254 15.039 -19.703 1 27.75 51 ALA B CA 1
ATOM 2351 C C . ALA B 1 51 ? 2.348 14.898 -18.641 1 27.75 51 ALA B C 1
ATOM 2353 O O . ALA B 1 51 ? 2.184 14.172 -17.656 1 27.75 51 ALA B O 1
ATOM 2354 N N . SER B 1 52 ? 3.604 14.844 -19.156 1 28.72 52 SER B N 1
ATOM 2355 C CA . SER B 1 52 ? 4.754 14.992 -18.266 1 28.72 52 SER B CA 1
ATOM 2356 C C . SER B 1 52 ? 4.539 16.109 -17.266 1 28.72 52 SER B C 1
ATOM 2358 O O . SER B 1 52 ? 4.875 17.266 -17.531 1 28.72 52 SER B O 1
ATOM 2360 N N . LEU B 1 53 ? 3.414 16.25 -16.797 1 26.78 53 LEU B N 1
ATOM 2361 C CA . LEU B 1 53 ? 3.16 17.406 -15.945 1 26.78 53 LEU B CA 1
ATOM 2362 C C . LEU B 1 53 ? 4.129 17.453 -14.766 1 26.78 53 LEU B C 1
ATOM 2364 O O . LEU B 1 53 ? 3.818 18.031 -13.727 1 26.78 53 LEU B O 1
ATOM 2368 N N . CYS B 1 54 ? 5.129 16.594 -14.875 1 29.27 54 CYS B N 1
ATOM 2369 C CA . CYS B 1 54 ? 5.559 16.469 -13.484 1 29.27 54 CYS B CA 1
ATOM 2370 C C . CYS B 1 54 ? 6.066 17.812 -12.961 1 29.27 54 CYS B C 1
ATOM 2372 O O . CYS B 1 54 ? 6.551 17.891 -11.828 1 29.27 54 CYS B O 1
ATOM 2374 N N . ALA B 1 55 ? 6.605 18.672 -13.852 1 30.11 55 ALA B N 1
ATOM 2375 C CA . ALA B 1 55 ? 7.453 19.719 -13.273 1 30.11 55 ALA B CA 1
ATOM 2376 C C . ALA B 1 55 ? 6.637 20.672 -12.414 1 30.11 55 ALA B C 1
ATOM 2378 O O . ALA B 1 55 ? 5.93 21.547 -12.945 1 30.11 55 ALA B O 1
ATOM 2379 N N . VAL B 1 56 ? 5.855 20.281 -11.531 1 28.86 56 VAL B N 1
ATOM 2380 C CA . VAL B 1 56 ? 5.109 21.328 -10.852 1 28.86 56 VAL B CA 1
ATOM 2381 C C . VAL B 1 56 ? 6.082 22.359 -10.266 1 28.86 56 VAL B C 1
ATOM 2383 O O . VAL B 1 56 ? 6.887 22.031 -9.398 1 28.86 56 VAL B O 1
ATOM 2386 N N . PRO B 1 57 ? 6.395 23.375 -10.953 1 27.88 57 PRO B N 1
ATOM 2387 C CA . PRO B 1 57 ? 7.098 24.484 -10.297 1 27.88 57 PRO B CA 1
ATOM 2388 C C . PRO B 1 57 ? 6.473 24.859 -8.953 1 27.88 57 PRO B C 1
ATOM 2390 O O . PRO B 1 57 ? 5.246 24.875 -8.82 1 27.88 57 PRO B O 1
ATOM 2393 N N . VAL B 1 58 ? 7.047 24.453 -7.914 1 30.45 58 VAL B N 1
ATOM 2394 C CA . VAL B 1 58 ? 6.668 24.969 -6.598 1 30.45 58 VAL B CA 1
ATOM 2395 C C . VAL B 1 58 ? 6.465 26.469 -6.664 1 30.45 58 VAL B C 1
ATOM 2397 O O . VAL B 1 58 ? 7.434 27.234 -6.746 1 30.45 58 VAL B O 1
ATOM 2400 N N . LEU B 1 59 ? 5.613 26.953 -7.641 1 29.55 59 LEU B N 1
ATOM 2401 C CA . LEU B 1 59 ? 5.289 28.375 -7.613 1 29.55 59 LEU B CA 1
ATOM 2402 C C . LEU B 1 59 ? 4.859 28.812 -6.215 1 29.55 59 LEU B C 1
ATOM 2404 O O . LEU B 1 59 ? 4.387 28 -5.422 1 29.55 59 LEU B O 1
ATOM 2408 N N . PRO B 1 60 ? 5.062 30.031 -5.91 1 32.72 60 PRO B N 1
ATOM 2409 C CA . PRO B 1 60 ? 4.652 30.734 -4.688 1 32.72 60 PRO B CA 1
ATOM 2410 C C . PRO B 1 60 ? 3.162 30.594 -4.398 1 32.72 60 PRO B C 1
ATOM 2412 O O . PRO B 1 60 ? 2.33 30.891 -5.258 1 32.72 60 PRO B O 1
ATOM 2415 N N . ILE B 1 61 ? 2.6 29.516 -3.727 1 36.91 61 ILE B N 1
ATOM 2416 C CA . ILE B 1 61 ? 1.204 29.109 -3.621 1 36.91 61 ILE B CA 1
ATOM 2417 C C . ILE B 1 61 ? 0.36 30.266 -3.096 1 36.91 61 ILE B C 1
ATOM 2419 O O . ILE B 1 61 ? 0.513 30.688 -1.944 1 36.91 61 ILE B O 1
ATOM 2423 N N . PRO B 1 62 ? -0.043 31.25 -3.77 1 37.5 62 PRO B N 1
ATOM 2424 C CA . PRO B 1 62 ? -1.049 32.156 -3.18 1 37.5 62 PRO B CA 1
ATOM 2425 C C . PRO B 1 62 ? -2.252 31.375 -2.627 1 37.5 62 PRO B C 1
ATOM 2427 O O . PRO B 1 62 ? -2.42 30.188 -2.908 1 37.5 62 PRO B O 1
ATOM 2430 N N . GLU B 1 63 ? -3.369 31.953 -2.064 1 44.28 63 GLU B N 1
ATOM 2431 C CA . GLU B 1 63 ? -4.652 31.422 -1.603 1 44.28 63 GLU B CA 1
ATOM 2432 C C . GLU B 1 63 ? -5.156 30.312 -2.516 1 44.28 63 GLU B C 1
ATOM 2434 O O . GLU B 1 63 ? -5.93 29.453 -2.088 1 44.28 63 GLU B O 1
ATOM 2439 N N . ALA B 1 64 ? -4.965 30.297 -3.867 1 44.88 64 ALA B N 1
ATOM 2440 C CA . ALA B 1 64 ? -5.129 29.469 -5.066 1 44.88 64 ALA B CA 1
ATOM 2441 C C . ALA B 1 64 ? -4.336 28.172 -4.953 1 44.88 64 ALA B C 1
ATOM 2443 O O . ALA B 1 64 ? -4.617 27.203 -5.664 1 44.88 64 ALA B O 1
ATOM 2444 N N . ASN B 1 65 ? -3.426 28.016 -3.902 1 50.12 65 ASN B N 1
ATOM 2445 C CA . ASN B 1 65 ? -2.414 27 -3.598 1 50.12 65 ASN B CA 1
ATOM 2446 C C . ASN B 1 65 ? -3.039 25.734 -3.02 1 50.12 65 ASN B C 1
ATOM 2448 O O . ASN B 1 65 ? -2.629 24.625 -3.363 1 50.12 65 ASN B O 1
ATOM 2452 N N . SER B 1 66 ? -4.066 26.094 -2.186 1 57.19 66 SER B N 1
ATOM 2453 C CA . SER B 1 66 ? -4.68 24.922 -1.553 1 57.19 66 SER B CA 1
ATOM 2454 C C . SER B 1 66 ? -5.406 24.062 -2.576 1 57.19 66 SER B C 1
ATOM 2456 O O . SER B 1 66 ? -5.305 22.828 -2.541 1 57.19 66 SER B O 1
ATOM 2458 N N . LEU B 1 67 ? -6.234 24.781 -3.473 1 59.91 67 LEU B N 1
ATOM 2459 C CA . LEU B 1 67 ? -6.941 24 -4.488 1 59.91 67 LEU B CA 1
ATOM 2460 C C . LEU B 1 67 ? -5.957 23.234 -5.367 1 59.91 67 LEU B C 1
ATOM 2462 O O . LEU B 1 67 ? -6.211 22.078 -5.727 1 59.91 67 LEU B O 1
ATOM 2466 N N . SER B 1 68 ? -4.812 23.922 -5.375 1 78.38 68 SER B N 1
ATOM 2467 C CA . SER B 1 68 ? -3.814 23.25 -6.207 1 78.38 68 SER B CA 1
ATOM 2468 C C . SER B 1 68 ? -3.199 22.062 -5.484 1 78.38 68 SER B C 1
ATOM 2470 O O . SER B 1 68 ? -3.006 21 -6.082 1 78.38 68 SER B O 1
ATOM 2472 N N . GLN B 1 69 ? -3.141 22.266 -4.152 1 84.19 69 GLN B N 1
ATOM 2473 C CA . GLN B 1 69 ? -2.539 21.188 -3.387 1 84.19 69 GLN B CA 1
ATOM 2474 C C . GLN B 1 69 ? -3.48 19.984 -3.297 1 84.19 69 GLN B C 1
ATOM 2476 O O . GLN B 1 69 ? -3.047 18.828 -3.41 1 84.19 69 GLN B O 1
ATOM 2481 N N . GLU B 1 70 ? -4.742 20.359 -3.275 1 86.31 70 GLU B N 1
ATOM 2482 C CA . GLU B 1 70 ? -5.742 19.297 -3.213 1 86.31 70 GLU B CA 1
ATOM 2483 C C . GLU B 1 70 ? -5.84 18.547 -4.543 1 86.31 70 GLU B C 1
ATOM 2485 O O . GLU B 1 70 ? -5.949 17.312 -4.566 1 86.31 70 GLU B O 1
ATOM 2490 N N . THR B 1 71 ? -5.805 19.344 -5.508 1 90.81 71 THR B N 1
ATOM 2491 C CA . THR B 1 71 ? -5.883 18.734 -6.832 1 90.81 71 THR B CA 1
ATOM 2492 C C . THR B 1 71 ? -4.656 17.859 -7.102 1 90.81 71 THR B C 1
ATOM 2494 O O . THR B 1 71 ? -4.773 16.781 -7.664 1 90.81 71 THR B O 1
ATOM 2497 N N . LEU B 1 72 ? -3.506 18.375 -6.695 1 90.75 72 LEU B N 1
ATOM 2498 C CA . LEU B 1 72 ? -2.277 17.609 -6.879 1 90.75 72 LEU B CA 1
ATOM 2499 C C . LEU B 1 72 ? -2.309 16.328 -6.059 1 90.75 72 LEU B C 1
ATOM 2501 O O . LEU B 1 72 ? -1.862 15.273 -6.523 1 90.75 72 LEU B O 1
ATOM 2505 N N . LEU B 1 73 ? -2.812 16.438 -4.902 1 94.38 73 LEU B N 1
ATOM 2506 C CA . LEU B 1 73 ? -2.939 15.273 -4.031 1 94.38 73 LEU B CA 1
ATOM 2507 C C . LEU B 1 73 ? -3.885 14.242 -4.637 1 94.38 73 LEU B C 1
ATOM 2509 O O . LEU B 1 73 ? -3.586 13.047 -4.637 1 94.38 73 LEU B O 1
ATOM 2513 N N . LYS B 1 74 ? -5.008 14.68 -5.18 1 94.44 74 LYS B N 1
ATOM 2514 C CA . LYS B 1 74 ? -5.984 13.789 -5.801 1 94.44 74 LYS B CA 1
ATOM 2515 C C . LYS B 1 74 ? -5.402 13.117 -7.043 1 94.44 74 LYS B C 1
ATOM 2517 O O . LYS B 1 74 ? -5.625 11.93 -7.273 1 94.44 74 LYS B O 1
ATOM 2522 N N . ARG B 1 75 ? -4.699 13.875 -7.812 1 92.56 75 ARG B N 1
ATOM 2523 C CA . ARG B 1 75 ? -4.055 13.312 -9 1 92.56 75 ARG B CA 1
ATOM 2524 C C . ARG B 1 75 ? -3.029 12.258 -8.617 1 92.56 75 ARG B C 1
ATOM 2526 O O . ARG B 1 75 ? -2.965 11.195 -9.234 1 92.56 75 ARG B O 1
ATOM 2533 N N . ALA B 1 76 ? -2.223 12.609 -7.656 1 95.19 76 ALA B N 1
ATOM 2534 C CA . ALA B 1 76 ? -1.214 11.656 -7.207 1 95.19 76 ALA B CA 1
ATOM 2535 C C . ALA B 1 76 ? -1.864 10.383 -6.676 1 95.19 76 ALA B C 1
ATOM 2537 O O . ALA B 1 76 ? -1.362 9.273 -6.906 1 95.19 76 ALA B O 1
ATOM 2538 N N . ALA B 1 77 ? -2.98 10.5 -5.953 1 96.56 77 ALA B N 1
ATOM 2539 C CA . ALA B 1 77 ? -3.705 9.344 -5.441 1 96.56 77 ALA B CA 1
ATOM 2540 C C . ALA B 1 77 ? -4.238 8.477 -6.582 1 96.56 77 ALA B C 1
ATOM 2542 O O . ALA B 1 77 ? -4.156 7.246 -6.527 1 96.56 77 ALA B O 1
ATOM 2543 N N . SER B 1 78 ? -4.746 9.102 -7.609 1 95.12 78 SER B N 1
ATOM 2544 C CA . SER B 1 78 ? -5.262 8.367 -8.766 1 95.12 78 SER B CA 1
ATOM 2545 C C . SER B 1 78 ? -4.148 7.617 -9.484 1 95.12 78 SER B C 1
ATOM 2547 O O . SER B 1 78 ? -4.324 6.461 -9.875 1 95.12 78 SER B O 1
ATOM 2549 N N . LEU B 1 79 ? -3.064 8.281 -9.625 1 92.62 79 LEU B N 1
ATOM 2550 C CA . LEU B 1 79 ? -1.925 7.637 -10.266 1 92.62 79 LEU B CA 1
ATOM 2551 C C . LEU B 1 79 ? -1.45 6.434 -9.461 1 92.62 79 LEU B C 1
ATOM 2553 O O . LEU B 1 79 ? -1.131 5.387 -10.023 1 92.62 79 LEU B O 1
ATOM 2557 N N . ALA B 1 80 ? -1.352 6.605 -8.141 1 96.69 80 ALA B N 1
ATOM 2558 C CA . ALA B 1 80 ? -0.935 5.508 -7.277 1 96.69 80 ALA B CA 1
ATOM 2559 C C . ALA B 1 80 ? -1.911 4.336 -7.363 1 96.69 80 ALA B C 1
ATOM 2561 O O . ALA B 1 80 ? -1.496 3.176 -7.418 1 96.69 80 ALA B O 1
ATOM 2562 N N . THR B 1 81 ? -3.213 4.633 -7.398 1 97.12 81 THR B N 1
ATOM 2563 C CA . THR B 1 81 ? -4.227 3.586 -7.484 1 97.12 81 THR B CA 1
ATOM 2564 C C . THR B 1 81 ? -4.145 2.861 -8.828 1 97.12 81 THR B C 1
ATOM 2566 O O . THR B 1 81 ? -4.254 1.635 -8.883 1 97.12 81 THR B O 1
ATOM 2569 N N . ASP B 1 82 ? -3.873 3.582 -9.859 1 93.69 82 ASP B N 1
ATOM 2570 C CA . ASP B 1 82 ? -3.717 2.969 -11.172 1 93.69 82 ASP B CA 1
ATOM 2571 C C . ASP B 1 82 ? -2.5 2.045 -11.203 1 93.69 82 ASP B C 1
ATOM 2573 O O . ASP B 1 82 ? -2.576 0.931 -11.727 1 93.69 82 ASP B O 1
ATOM 2577 N N . GLY B 1 83 ? -1.44 2.574 -10.688 1 95.69 83 GLY B N 1
ATOM 2578 C CA . GLY B 1 83 ? -0.246 1.747 -10.633 1 95.69 83 GLY B CA 1
ATOM 2579 C C . GLY B 1 83 ? -0.435 0.482 -9.82 1 95.69 83 GLY B C 1
ATOM 2580 O O . GLY B 1 83 ? -0.024 -0.601 -10.242 1 95.69 83 GLY B O 1
ATOM 2581 N N . ALA B 1 84 ? -1.041 0.583 -8.711 1 97.56 84 ALA B N 1
ATOM 2582 C CA . ALA B 1 84 ? -1.29 -0.571 -7.852 1 97.56 84 ALA B CA 1
ATOM 2583 C C . ALA B 1 84 ? -2.215 -1.575 -8.539 1 97.56 84 ALA B C 1
ATOM 2585 O O . ALA B 1 84 ? -1.993 -2.785 -8.453 1 97.56 84 ALA B O 1
ATOM 2586 N N . THR B 1 85 ? -3.256 -1.08 -9.234 1 95.94 85 THR B N 1
ATOM 2587 C CA . THR B 1 85 ? -4.199 -1.949 -9.922 1 95.94 85 THR B CA 1
ATOM 2588 C C . THR B 1 85 ? -3.52 -2.682 -11.078 1 95.94 85 THR B C 1
ATOM 2590 O O . THR B 1 85 ? -3.785 -3.861 -11.312 1 95.94 85 THR B O 1
ATOM 2593 N N . ALA B 1 86 ? -2.676 -2.027 -11.727 1 94.38 86 ALA B N 1
ATOM 2594 C CA . ALA B 1 86 ? -1.922 -2.66 -12.805 1 94.38 86 ALA B CA 1
ATOM 2595 C C . ALA B 1 86 ? -1.02 -3.768 -12.266 1 94.38 86 ALA B C 1
ATOM 2597 O O . ALA B 1 86 ? -0.94 -4.852 -12.852 1 94.38 86 ALA B O 1
ATOM 2598 N N . PHE B 1 87 ? -0.303 -3.459 -11.25 1 97.62 87 PHE B N 1
ATOM 2599 C CA . PHE B 1 87 ? 0.556 -4.465 -10.633 1 97.62 87 PHE B CA 1
ATOM 2600 C C . PHE B 1 87 ? -0.264 -5.664 -10.164 1 97.62 87 PHE B C 1
ATOM 2602 O O . PHE B 1 87 ? 0.138 -6.812 -10.359 1 97.62 87 PHE B O 1
ATOM 2609 N N . LEU B 1 88 ? -1.404 -5.379 -9.539 1 97.56 88 LEU B N 1
ATOM 2610 C CA . LEU B 1 88 ? -2.297 -6.441 -9.094 1 97.56 88 LEU B CA 1
ATOM 2611 C C . LEU B 1 88 ? -2.721 -7.328 -10.258 1 97.56 88 LEU B C 1
ATOM 2613 O O . LEU B 1 88 ? -2.684 -8.555 -10.156 1 97.56 88 LEU B O 1
ATOM 2617 N N . SER B 1 89 ? -3.107 -6.738 -11.32 1 95.81 89 SER B N 1
ATOM 2618 C CA . SER B 1 89 ? -3.539 -7.48 -12.492 1 95.81 89 SER B CA 1
ATOM 2619 C C . SER B 1 89 ? -2.412 -8.352 -13.047 1 95.81 89 SER B C 1
ATOM 2621 O O . SER B 1 89 ? -2.629 -9.516 -13.391 1 95.81 89 SER B O 1
ATOM 2623 N N . GLN B 1 90 ? -1.255 -7.754 -13.109 1 95.12 90 GLN B N 1
ATOM 2624 C CA . GLN B 1 90 ? -0.123 -8.516 -13.633 1 95.12 90 GLN B CA 1
ATOM 2625 C C . GLN B 1 90 ? 0.249 -9.664 -12.703 1 95.12 90 GLN B C 1
ATOM 2627 O O . GLN B 1 90 ? 0.605 -10.75 -13.156 1 95.12 90 GLN B O 1
ATOM 2632 N N . ALA B 1 91 ? 0.238 -9.422 -11.398 1 97.06 91 ALA B N 1
ATOM 2633 C CA . ALA B 1 91 ? 0.52 -10.484 -10.438 1 97.06 91 ALA B CA 1
ATOM 2634 C C . ALA B 1 91 ? -0.503 -11.609 -10.547 1 97.06 91 ALA B C 1
ATOM 2636 O O . ALA B 1 91 ? -0.149 -12.789 -10.469 1 97.06 91 ALA B O 1
ATOM 2637 N N . ALA B 1 92 ? -1.771 -11.219 -10.695 1 96.94 92 ALA B N 1
ATOM 2638 C CA . ALA B 1 92 ? -2.818 -12.219 -10.852 1 96.94 92 ALA B CA 1
ATOM 2639 C C . ALA B 1 92 ? -2.582 -13.062 -12.094 1 96.94 92 ALA B C 1
ATOM 2641 O O . ALA B 1 92 ? -2.703 -14.289 -12.055 1 96.94 92 ALA B O 1
ATOM 2642 N N . LEU B 1 93 ? -2.234 -12.391 -13.172 1 94.62 93 LEU B N 1
ATOM 2643 C CA . LEU B 1 93 ? -1.996 -13.102 -14.422 1 94.62 93 LEU B CA 1
ATOM 2644 C C . LEU B 1 93 ? -0.826 -14.07 -14.281 1 94.62 93 LEU B C 1
ATOM 2646 O O . LEU B 1 93 ? -0.886 -15.203 -14.773 1 94.62 93 LEU B O 1
ATOM 2650 N N . ALA B 1 94 ? 0.188 -13.609 -13.656 1 94.81 94 ALA B N 1
ATOM 2651 C CA . ALA B 1 94 ? 1.354 -14.461 -13.453 1 94.81 94 ALA B CA 1
ATOM 2652 C C . ALA B 1 94 ? 1.001 -15.672 -12.594 1 94.81 94 ALA B C 1
ATOM 2654 O O . ALA B 1 94 ? 1.429 -16.797 -12.883 1 94.81 94 ALA B O 1
ATOM 2655 N N . LEU B 1 95 ? 0.271 -15.43 -11.531 1 97 95 LEU B N 1
ATOM 2656 C CA . LEU B 1 95 ? -0.117 -16.531 -10.664 1 97 95 LEU B CA 1
ATOM 2657 C C . LEU B 1 95 ? -1.064 -17.484 -11.383 1 97 95 LEU B C 1
ATOM 2659 O O . LEU B 1 95 ? -0.94 -18.703 -11.25 1 97 95 LEU B O 1
ATOM 2663 N N . LEU B 1 96 ? -2.008 -17.016 -12.172 1 96.19 96 LEU B N 1
ATOM 2664 C CA . LEU B 1 96 ? -2.928 -17.859 -12.938 1 96.19 96 LEU B CA 1
ATOM 2665 C C . LEU B 1 96 ? -2.168 -18.734 -13.922 1 96.19 96 LEU B C 1
ATOM 2667 O O . LEU B 1 96 ? -2.457 -19.922 -14.047 1 96.19 96 LEU B O 1
ATOM 2671 N N . ASP B 1 97 ? -1.24 -18.125 -14.57 1 94.75 97 ASP B N 1
ATOM 2672 C CA . ASP B 1 97 ? -0.417 -18.875 -15.508 1 94.75 97 ASP B CA 1
ATOM 2673 C C . ASP B 1 97 ? 0.366 -19.969 -14.797 1 94.75 97 ASP B C 1
ATOM 2675 O O . ASP B 1 97 ? 0.434 -21.109 -15.273 1 94.75 97 ASP B O 1
ATOM 2679 N N . SER B 1 98 ? 0.966 -19.578 -13.656 1 96.19 98 SER B N 1
ATOM 2680 C CA . SER B 1 98 ? 1.732 -20.562 -12.898 1 96.19 98 SER B CA 1
ATOM 2681 C C . SER B 1 98 ? 0.839 -21.688 -12.391 1 96.19 98 SER B C 1
ATOM 2683 O O . SER B 1 98 ? 1.239 -22.844 -12.398 1 96.19 98 SER B O 1
ATOM 2685 N N . LEU B 1 99 ? -0.342 -21.391 -11.961 1 97.12 99 LEU B N 1
ATOM 2686 C CA . LEU B 1 99 ? -1.281 -22.406 -11.484 1 97.12 99 LEU B CA 1
ATOM 2687 C C . LEU B 1 99 ? -1.712 -23.312 -12.625 1 97.12 99 LEU B C 1
ATOM 2689 O O . LEU B 1 99 ? -1.862 -24.516 -12.438 1 97.12 99 LEU B O 1
ATOM 2693 N N . ASP B 1 100 ? -1.9 -22.781 -13.781 1 96.12 100 ASP B N 1
ATOM 2694 C CA . ASP B 1 100 ? -2.264 -23.578 -14.945 1 96.12 100 ASP B CA 1
ATOM 2695 C C . ASP B 1 100 ? -1.156 -24.578 -15.305 1 96.12 100 ASP B C 1
ATOM 2697 O O . ASP B 1 100 ? -1.425 -25.75 -15.555 1 96.12 100 ASP B O 1
ATOM 2701 N N . ARG B 1 101 ? 0.061 -24.078 -15.32 1 95.62 101 ARG B N 1
ATOM 2702 C CA . ARG B 1 101 ? 1.192 -24.953 -15.602 1 95.62 101 ARG B CA 1
ATOM 2703 C C . ARG B 1 101 ? 1.323 -26.031 -14.539 1 95.62 101 ARG B C 1
ATOM 2705 O O . ARG B 1 101 ? 1.636 -27.188 -14.852 1 95.62 101 ARG B O 1
ATOM 2712 N N . TYR B 1 102 ? 1.151 -25.625 -13.297 1 97.69 102 TYR B N 1
ATOM 2713 C CA . TYR B 1 102 ? 1.185 -26.578 -12.203 1 97.69 102 TYR B CA 1
ATOM 2714 C C . TYR B 1 102 ? 0.105 -27.641 -12.367 1 97.69 102 TYR B C 1
ATOM 2716 O O . TYR B 1 102 ? 0.379 -28.844 -12.25 1 97.69 102 TYR B O 1
ATOM 2724 N N . THR B 1 103 ? -1.133 -27.297 -12.688 1 97.19 103 THR B N 1
ATOM 2725 C CA . THR B 1 103 ? -2.25 -28.219 -12.852 1 97.19 103 THR B CA 1
ATOM 2726 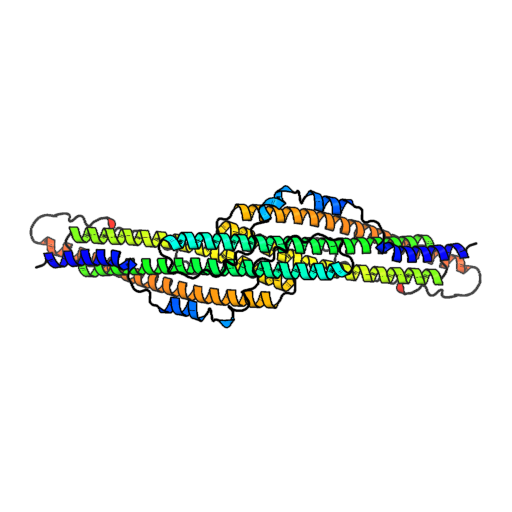C C . THR B 1 103 ? -1.998 -29.156 -14.031 1 97.19 103 THR B C 1
ATOM 2728 O O . THR B 1 103 ? -2.268 -30.359 -13.938 1 97.19 103 THR B O 1
ATOM 2731 N N . LYS B 1 104 ? -1.471 -28.609 -15.141 1 95.56 104 LYS B N 1
ATOM 2732 C CA . LYS B 1 104 ? -1.138 -29.438 -16.297 1 95.56 104 LYS B CA 1
ATOM 2733 C C . LYS B 1 104 ? -0.087 -30.484 -15.938 1 95.56 104 LYS B C 1
ATOM 2735 O O . LYS B 1 104 ? -0.184 -31.641 -16.359 1 95.56 104 LYS B O 1
ATOM 2740 N N . ALA B 1 105 ? 0.917 -29.984 -15.172 1 96.88 105 ALA B N 1
ATOM 2741 C CA . ALA B 1 105 ? 1.958 -30.922 -14.734 1 96.88 105 ALA B CA 1
ATOM 2742 C C . ALA B 1 105 ? 1.373 -32.031 -13.867 1 96.88 105 ALA B C 1
ATOM 2744 O O . ALA B 1 105 ? 1.768 -33.188 -13.992 1 96.88 105 ALA B O 1
ATOM 2745 N N . LEU B 1 106 ? 0.442 -31.719 -13.016 1 96.62 106 LEU B N 1
ATOM 2746 C CA . LEU B 1 106 ? -0.22 -32.719 -12.172 1 96.62 106 LEU B CA 1
ATOM 2747 C C . LEU B 1 106 ? -0.988 -33.719 -13.016 1 96.62 106 LEU B C 1
ATOM 2749 O O . LEU B 1 106 ? -0.892 -34.938 -12.789 1 96.62 106 LEU B O 1
ATOM 2753 N N . HIS B 1 107 ? -1.729 -33.281 -14.031 1 95.38 107 HIS B N 1
ATOM 2754 C CA . HIS B 1 107 ? -2.488 -34.156 -14.898 1 95.38 107 HIS B CA 1
ATOM 2755 C C . HIS B 1 107 ? -1.562 -35.094 -15.68 1 95.38 107 HIS B C 1
ATOM 2757 O O . HIS B 1 107 ? -1.86 -36.281 -15.836 1 95.38 107 HIS B O 1
ATOM 2763 N N . THR B 1 108 ? -0.464 -34.531 -16.125 1 95.06 108 THR B N 1
ATOM 2764 C CA . THR B 1 108 ? 0.507 -35.344 -16.844 1 95.06 108 THR B CA 1
ATOM 2765 C C . THR B 1 108 ? 1.065 -36.438 -15.945 1 95.06 108 THR B C 1
ATOM 2767 O O . THR B 1 108 ? 1.114 -37.625 -16.328 1 95.06 108 THR B O 1
ATOM 2770 N N . MET B 1 109 ? 1.497 -36.094 -14.727 1 94.25 109 MET B N 1
ATOM 2771 C CA . MET B 1 109 ? 2.023 -37.062 -13.766 1 94.25 109 MET B CA 1
ATOM 2772 C C . MET B 1 109 ? 0.975 -38.125 -13.43 1 94.25 109 MET B C 1
ATOM 2774 O O . MET B 1 109 ? 1.279 -39.312 -13.383 1 94.25 109 MET B O 1
ATOM 2778 N N . GLY B 1 110 ? -0.255 -37.719 -13.203 1 92.31 110 GLY B N 1
ATOM 2779 C CA . GLY B 1 110 ? -1.34 -38.625 -12.906 1 92.31 110 GLY B CA 1
ATOM 2780 C C . GLY B 1 110 ? -1.621 -39.594 -14.031 1 92.31 110 GLY B C 1
ATOM 2781 O O . GLY B 1 110 ? -1.809 -40.812 -13.797 1 92.31 110 GLY B O 1
ATOM 2782 N N . SER B 1 111 ? -1.663 -39.125 -15.227 1 92 111 SER B N 1
ATOM 2783 C CA . SER B 1 111 ? -1.91 -39.969 -16.391 1 92 111 SER B CA 1
ATOM 2784 C C . SER B 1 111 ? -0.796 -40.969 -16.578 1 92 111 SER B C 1
ATOM 2786 O O . SER B 1 111 ? -1.062 -42.156 -16.875 1 92 111 SER B O 1
ATOM 2788 N N . LEU B 1 112 ? 0.443 -40.594 -16.406 1 89.94 112 LEU B N 1
ATOM 2789 C CA . LEU B 1 112 ? 1.578 -41.5 -16.531 1 89.94 112 LEU B CA 1
ATOM 2790 C C . LEU B 1 112 ? 1.527 -42.562 -15.453 1 89.94 112 LEU B C 1
ATOM 2792 O O . LEU B 1 112 ? 1.753 -43.75 -15.734 1 89.94 112 LEU B O 1
ATOM 2796 N N . SER B 1 113 ? 1.209 -42.156 -14.273 1 89.75 113 SER B N 1
ATOM 2797 C CA . SER B 1 113 ? 1.109 -43.125 -13.172 1 89.75 113 SER B CA 1
ATOM 2798 C C . SER B 1 113 ? -0.021 -44.125 -13.398 1 89.75 113 SER B C 1
ATOM 2800 O O . SER B 1 113 ? 0.134 -45.312 -13.125 1 89.75 113 SER B O 1
ATOM 2802 N N . GLN B 1 114 ? -1.119 -43.656 -13.859 1 88.81 114 GLN B N 1
ATOM 2803 C CA . GLN B 1 114 ? -2.25 -44.531 -14.156 1 88.81 114 GLN B CA 1
ATOM 2804 C C . GLN B 1 114 ? -1.903 -45.5 -15.258 1 88.81 114 GLN B C 1
ATOM 2806 O O . GLN B 1 114 ? -2.25 -46.688 -15.164 1 88.81 114 GLN B O 1
ATOM 2811 N N . GLN B 1 115 ? -1.231 -45.094 -16.297 1 84.88 115 GLN B N 1
ATOM 2812 C CA . GLN B 1 115 ? -0.798 -45.969 -17.391 1 84.88 115 GLN B CA 1
ATOM 2813 C C . GLN B 1 115 ? 0.177 -47.031 -16.875 1 84.88 115 GLN B C 1
ATOM 2815 O O . GLN B 1 115 ? 0.116 -48.188 -17.297 1 84.88 115 GLN B O 1
ATOM 2820 N N . TYR B 1 116 ? 1.058 -46.562 -16 1 84.75 116 TYR B N 1
ATOM 2821 C CA . TYR B 1 116 ? 2.002 -47.5 -15.414 1 84.75 116 TYR B CA 1
ATOM 2822 C C . TYR B 1 116 ? 1.273 -48.594 -14.648 1 84.75 116 TYR B C 1
ATOM 2824 O O . TYR B 1 116 ? 1.586 -49.781 -14.797 1 84.75 116 TYR B O 1
ATOM 2832 N N . VAL B 1 117 ? 0.283 -48.25 -13.867 1 83.62 117 VAL B N 1
ATOM 2833 C CA . VAL B 1 117 ? -0.468 -49.219 -13.07 1 83.62 117 VAL B CA 1
ATOM 2834 C C . VAL B 1 117 ? -1.254 -50.156 -13.984 1 83.62 117 VAL B C 1
ATOM 2836 O O . VAL B 1 117 ? -1.332 -51.375 -13.734 1 83.62 117 VAL B O 1
ATOM 2839 N N . ASP B 1 118 ? -1.749 -49.656 -15.023 1 82.94 118 ASP B N 1
ATOM 2840 C CA . ASP B 1 118 ? -2.572 -50.469 -15.93 1 82.94 118 ASP B CA 1
ATOM 2841 C C . ASP B 1 118 ? -1.714 -51.406 -16.75 1 82.94 118 ASP B C 1
ATOM 2843 O O . ASP B 1 118 ? -2.154 -52.531 -17.078 1 82.94 118 ASP B O 1
ATOM 2847 N N . LEU B 1 119 ? -0.405 -51.125 -17 1 79.88 119 LEU B N 1
ATOM 2848 C CA . LEU B 1 119 ? 0.432 -51.938 -17.891 1 79.88 119 LEU B CA 1
ATOM 2849 C C . LEU B 1 119 ? 1.482 -52.688 -17.094 1 79.88 119 LEU B C 1
ATOM 2851 O O . LEU B 1 119 ? 2.277 -53.438 -17.672 1 79.88 119 LEU B O 1
ATOM 2855 N N . MET B 1 120 ? 1.645 -52.531 -15.859 1 77.25 120 MET B N 1
ATOM 2856 C CA . MET B 1 120 ? 2.721 -53.062 -15.031 1 77.25 120 MET B CA 1
ATOM 2857 C C . MET B 1 120 ? 2.857 -54.562 -15.211 1 77.25 120 MET B C 1
ATOM 2859 O O . MET B 1 120 ? 3.969 -55.094 -15.242 1 77.25 120 MET B O 1
ATOM 2863 N N . ALA B 1 121 ? 1.672 -55.25 -15.438 1 72.81 121 ALA B N 1
ATOM 2864 C CA . ALA B 1 121 ? 1.725 -56.719 -15.547 1 72.81 121 ALA B CA 1
ATOM 2865 C C . ALA B 1 121 ? 2.199 -57.125 -16.938 1 72.81 121 ALA B C 1
ATOM 2867 O O . ALA B 1 121 ? 2.711 -58.25 -17.109 1 72.81 121 ALA B O 1
ATOM 2868 N N . GLN B 1 122 ? 2.189 -56.312 -17.906 1 77.88 122 GLN B N 1
ATOM 2869 C CA . GLN B 1 122 ? 2.453 -56.688 -19.297 1 77.88 122 GLN B CA 1
ATOM 2870 C C . GLN B 1 122 ? 3.736 -56.031 -19.797 1 77.88 122 GLN B C 1
ATOM 2872 O O . GLN B 1 122 ? 4.23 -56.375 -20.875 1 77.88 122 GLN B O 1
ATOM 2877 N N . LEU B 1 123 ? 4.379 -55.219 -18.984 1 75.69 123 LEU B N 1
ATOM 2878 C CA . LEU B 1 123 ? 5.5 -54.438 -19.469 1 75.69 123 LEU B CA 1
ATOM 2879 C C . LEU B 1 123 ? 6.812 -55.219 -19.344 1 75.69 123 LEU B C 1
ATOM 2881 O O . LEU B 1 123 ? 7.027 -55.906 -18.344 1 75.69 123 LEU B O 1
ATOM 2885 N N . SER B 1 124 ? 7.52 -55.156 -20.469 1 77.62 124 SER B N 1
ATOM 2886 C CA . SER B 1 124 ? 8.875 -55.688 -20.359 1 77.62 124 SER B CA 1
ATOM 2887 C C . SER B 1 124 ? 9.703 -54.875 -19.344 1 77.62 124 SER B C 1
ATOM 2889 O O . SER B 1 124 ? 9.352 -53.75 -19 1 77.62 124 SER B O 1
ATOM 2891 N N . SER B 1 125 ? 10.75 -55.438 -18.844 1 78.25 125 SER B N 1
ATOM 2892 C CA . SER B 1 125 ? 11.602 -54.781 -17.859 1 78.25 125 SER B CA 1
ATOM 2893 C C . SER B 1 125 ? 12.172 -53.469 -18.422 1 78.25 125 SER B C 1
ATOM 2895 O O . SER B 1 125 ? 12.281 -52.5 -17.688 1 78.25 125 SER B O 1
ATOM 2897 N N . LYS B 1 126 ? 12.516 -53.5 -19.688 1 82.31 126 LYS B N 1
ATOM 2898 C CA . LYS B 1 126 ? 13.078 -52.281 -20.297 1 82.31 126 LYS B CA 1
ATOM 2899 C C . LYS B 1 126 ? 12.023 -51.188 -20.422 1 82.31 126 LYS B C 1
ATOM 2901 O O . LYS B 1 126 ? 12.297 -50.031 -20.156 1 82.31 126 LYS B O 1
ATOM 2906 N N . ASP B 1 127 ? 10.805 -51.625 -20.781 1 82 127 ASP B N 1
ATOM 2907 C CA . ASP B 1 127 ? 9.719 -50.688 -20.938 1 82 127 ASP B CA 1
ATOM 2908 C C . ASP B 1 127 ? 9.273 -50.125 -19.578 1 82 127 ASP B C 1
ATOM 2910 O O . ASP B 1 127 ? 8.938 -48.938 -19.469 1 82 127 ASP B O 1
ATOM 2914 N N . GLU B 1 128 ? 9.352 -50.969 -18.625 1 80.25 128 GLU B N 1
ATOM 2915 C CA . GLU B 1 128 ? 8.992 -50.562 -17.266 1 80.25 128 GLU B CA 1
ATOM 2916 C C . GLU B 1 128 ? 9.953 -49.5 -16.734 1 80.25 128 GLU B C 1
ATOM 2918 O O . GLU B 1 128 ? 9.531 -48.531 -16.125 1 80.25 128 GLU B O 1
ATOM 2923 N N . GLU B 1 129 ? 11.234 -49.656 -17 1 83.12 129 GLU B N 1
ATOM 2924 C CA . GLU B 1 129 ? 12.234 -48.688 -16.562 1 83.12 129 GLU B CA 1
ATOM 2925 C C . GLU B 1 129 ? 12.055 -47.344 -17.266 1 83.12 129 GLU B C 1
ATOM 2927 O O . GLU B 1 129 ? 12.227 -46.312 -16.641 1 83.12 129 GLU B O 1
ATOM 2932 N N . SER B 1 130 ? 11.773 -47.438 -18.516 1 85.56 130 SER B N 1
ATOM 2933 C CA . SER B 1 130 ? 11.57 -46.188 -19.266 1 85.56 130 SER B CA 1
ATOM 2934 C C . SER B 1 130 ? 10.367 -45.406 -18.75 1 85.56 130 SER B C 1
ATOM 2936 O O . SER B 1 130 ? 10.43 -44.188 -18.609 1 85.56 130 SER B O 1
ATOM 2938 N N . VAL B 1 131 ? 9.273 -46.125 -18.422 1 84.19 131 VAL B N 1
ATOM 2939 C CA . VAL B 1 131 ? 8.07 -45.469 -17.906 1 84.19 131 VAL B CA 1
ATOM 2940 C C . VAL B 1 131 ? 8.344 -44.875 -16.516 1 84.19 131 VAL B C 1
ATOM 2942 O O . VAL B 1 131 ? 7.91 -43.781 -16.219 1 84.19 131 VAL B O 1
ATOM 2945 N N . TRP B 1 132 ? 9.109 -45.625 -15.805 1 84.25 132 TRP B N 1
ATOM 2946 C CA . TRP B 1 132 ? 9.461 -45.156 -14.469 1 84.25 132 TRP B CA 1
ATOM 2947 C C 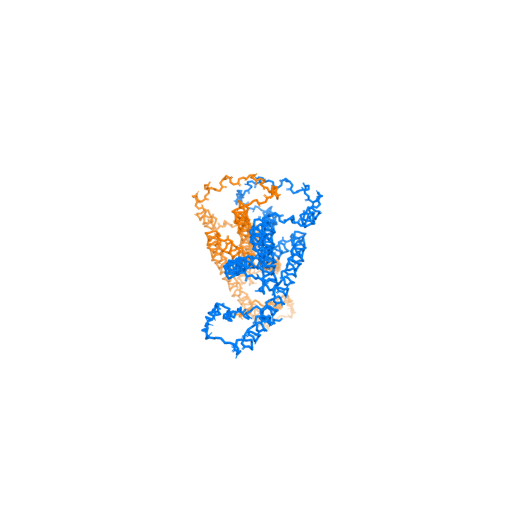. TRP B 1 132 ? 10.297 -43.875 -14.539 1 84.25 132 TRP B C 1
ATOM 2949 O O . TRP B 1 132 ? 10.078 -42.938 -13.781 1 84.25 132 TRP B O 1
ATOM 2959 N N . ASN B 1 133 ? 11.188 -43.844 -15.422 1 86.5 133 ASN B N 1
ATOM 2960 C CA . ASN B 1 133 ? 12.008 -42.656 -15.609 1 86.5 133 ASN B CA 1
ATOM 2961 C C . ASN B 1 133 ? 11.164 -41.438 -16.016 1 86.5 133 ASN B C 1
ATOM 2963 O O . ASN B 1 133 ? 11.43 -40.312 -15.57 1 86.5 133 ASN B O 1
ATOM 2967 N N . LEU B 1 134 ? 10.125 -41.688 -16.766 1 90.19 134 LEU B N 1
ATOM 2968 C CA . LEU B 1 134 ? 9.219 -40.625 -17.172 1 90.19 134 LEU B CA 1
ATOM 2969 C C . LEU B 1 134 ? 8.414 -40.094 -15.984 1 90.19 134 LEU B C 1
ATOM 2971 O O . LEU B 1 134 ? 8.172 -38.906 -15.867 1 90.19 134 LEU B O 1
ATOM 2975 N N . ILE B 1 135 ? 8.055 -40.969 -15.102 1 88.44 135 ILE B N 1
ATOM 2976 C CA . ILE B 1 135 ? 7.297 -40.562 -13.914 1 88.44 135 ILE B CA 1
ATOM 2977 C C . ILE B 1 135 ? 8.172 -39.719 -12.992 1 88.44 135 ILE B C 1
ATOM 2979 O O . ILE B 1 135 ? 7.711 -38.719 -12.438 1 88.44 135 ILE B O 1
ATOM 2983 N N . VAL B 1 136 ? 9.406 -40.094 -12.836 1 90.94 136 VAL B N 1
ATOM 2984 C CA . VAL B 1 136 ? 10.344 -39.344 -12 1 90.94 136 VAL B CA 1
ATOM 2985 C C . VAL B 1 136 ? 10.562 -37.969 -12.57 1 90.94 136 VAL B C 1
ATOM 2987 O O . VAL B 1 136 ? 10.586 -36.969 -11.828 1 90.94 136 VAL B O 1
ATOM 2990 N N . GLU B 1 137 ? 10.68 -37.906 -13.914 1 93.19 137 GLU B N 1
ATOM 2991 C CA . GLU B 1 137 ? 10.828 -36.594 -14.57 1 93.19 137 GLU B CA 1
ATOM 2992 C C . GLU B 1 137 ? 9.586 -35.75 -14.375 1 93.19 137 GLU B C 1
ATOM 2994 O O . GLU B 1 137 ? 9.68 -34.531 -14.141 1 93.19 137 GLU B O 1
ATOM 2999 N N . ALA B 1 138 ? 8.422 -36.375 -14.484 1 93.38 138 ALA B N 1
ATOM 3000 C CA . ALA B 1 138 ? 7.164 -35.656 -14.289 1 93.38 138 ALA B CA 1
ATOM 3001 C C . ALA B 1 138 ? 7.035 -35.156 -12.852 1 93.38 138 ALA B C 1
ATOM 3003 O O . ALA B 1 138 ? 6.527 -34.062 -12.617 1 93.38 138 ALA B O 1
ATOM 3004 N N . ARG B 1 139 ? 7.488 -35.906 -11.898 1 93.56 139 ARG B N 1
ATOM 3005 C CA . ARG B 1 139 ? 7.465 -35.5 -10.5 1 93.56 139 ARG B CA 1
ATOM 3006 C C . ARG B 1 139 ? 8.359 -34.281 -10.273 1 93.56 139 ARG B C 1
ATOM 3008 O O . ARG B 1 139 ? 7.984 -33.375 -9.539 1 93.56 139 ARG B O 1
ATOM 3015 N N . SER B 1 140 ? 9.516 -34.375 -10.883 1 96.06 140 SER B N 1
ATOM 3016 C CA . SER B 1 140 ? 10.438 -33.219 -10.766 1 96.06 140 SER B CA 1
ATOM 3017 C C . SER B 1 140 ? 9.828 -31.969 -11.352 1 96.06 140 SER B C 1
ATOM 3019 O O . SER B 1 140 ? 10 -30.875 -10.805 1 96.06 140 SER B O 1
ATOM 3021 N N . GLU B 1 141 ? 9.086 -32.125 -12.461 1 95.88 141 GLU B N 1
ATOM 3022 C CA . GLU B 1 141 ? 8.422 -30.969 -13.078 1 95.88 141 GLU B CA 1
ATOM 3023 C C . GLU B 1 141 ? 7.34 -30.406 -12.156 1 95.88 141 GLU B C 1
ATOM 3025 O O . GLU B 1 141 ? 7.188 -29.188 -12.047 1 95.88 141 GLU B O 1
ATOM 3030 N N . VAL B 1 142 ? 6.609 -31.281 -11.477 1 96.81 142 VAL B N 1
ATOM 3031 C CA . VAL B 1 142 ? 5.562 -30.844 -10.555 1 96.81 142 VAL B CA 1
ATOM 3032 C C . VAL B 1 142 ? 6.18 -30.047 -9.414 1 96.81 142 VAL B C 1
ATOM 3034 O O . VAL B 1 142 ? 5.66 -29 -9.031 1 96.81 142 VAL B O 1
ATOM 3037 N N . ILE B 1 143 ? 7.309 -30.5 -8.906 1 96.38 143 ILE B N 1
ATOM 3038 C CA . ILE B 1 143 ? 7.98 -29.812 -7.809 1 96.38 143 ILE B CA 1
ATOM 3039 C C . ILE B 1 143 ? 8.469 -28.453 -8.273 1 96.38 143 ILE B C 1
ATOM 3041 O O . ILE B 1 143 ? 8.336 -27.453 -7.555 1 96.38 143 ILE B O 1
ATOM 3045 N N . ARG B 1 144 ? 8.984 -28.375 -9.469 1 96.62 144 ARG B N 1
ATOM 3046 C CA . ARG B 1 144 ? 9.461 -27.125 -10.016 1 96.62 144 ARG B CA 1
ATOM 3047 C C . ARG B 1 144 ? 8.32 -26.125 -10.18 1 96.62 144 ARG B C 1
ATOM 3049 O O . ARG B 1 144 ? 8.453 -24.953 -9.812 1 96.62 144 ARG B O 1
ATOM 3056 N N . ARG B 1 145 ? 7.199 -26.641 -10.742 1 97.31 145 ARG B N 1
ATOM 3057 C CA . ARG B 1 145 ? 6.047 -25.781 -10.961 1 97.31 145 ARG B CA 1
ATOM 3058 C C . ARG B 1 145 ? 5.426 -25.359 -9.633 1 97.31 145 ARG B C 1
ATOM 3060 O O . ARG B 1 145 ? 4.914 -24.234 -9.508 1 97.31 145 ARG B O 1
ATOM 3067 N N . GLN B 1 146 ? 5.43 -26.172 -8.703 1 96.81 146 GLN B N 1
ATOM 3068 C CA . GLN B 1 146 ? 4.926 -25.844 -7.379 1 96.81 146 GLN B CA 1
ATOM 3069 C C . GLN B 1 146 ? 5.734 -24.703 -6.758 1 96.81 146 GLN B C 1
ATOM 3071 O O . GLN B 1 146 ? 5.168 -23.781 -6.164 1 96.81 146 GLN B O 1
ATOM 3076 N N . ASP B 1 147 ? 7.023 -24.797 -6.871 1 96.81 147 ASP B N 1
ATOM 3077 C CA . ASP B 1 147 ? 7.902 -23.75 -6.367 1 96.81 147 ASP B CA 1
ATOM 3078 C C . ASP B 1 147 ? 7.605 -22.422 -7.043 1 96.81 147 ASP B C 1
ATOM 3080 O O . ASP B 1 147 ? 7.594 -21.375 -6.391 1 96.81 147 ASP B O 1
ATOM 3084 N N . GLU B 1 148 ? 7.418 -22.453 -8.297 1 95.31 148 GLU B N 1
ATOM 3085 C CA . GLU B 1 148 ? 7.074 -21.234 -9.039 1 95.31 148 GLU B CA 1
ATOM 3086 C C . GLU B 1 148 ? 5.742 -20.656 -8.562 1 95.31 148 GLU B C 1
ATOM 3088 O O . GLU B 1 148 ? 5.59 -19.438 -8.453 1 95.31 148 GLU B O 1
ATOM 3093 N N . CYS B 1 149 ? 4.828 -21.562 -8.305 1 96.5 149 CYS B N 1
ATOM 3094 C CA . CYS B 1 149 ? 3.531 -21.141 -7.809 1 96.5 149 CYS B CA 1
ATOM 3095 C C . CYS B 1 149 ? 3.672 -20.438 -6.461 1 96.5 149 CYS B C 1
ATOM 3097 O O . CYS B 1 149 ? 3.021 -19.422 -6.211 1 96.5 149 CYS B O 1
ATOM 3099 N N . GLN B 1 150 ? 4.5 -20.969 -5.641 1 97.06 150 GLN B N 1
ATOM 3100 C CA . GLN B 1 150 ? 4.707 -20.375 -4.324 1 97.06 150 GLN B CA 1
ATOM 3101 C C . GLN B 1 150 ? 5.312 -18.969 -4.438 1 97.06 150 GLN B C 1
ATOM 3103 O O . GLN B 1 150 ? 4.914 -18.062 -3.713 1 97.06 150 GLN B O 1
ATOM 3108 N N . LYS B 1 151 ? 6.246 -18.844 -5.289 1 95.5 151 LYS B N 1
ATOM 3109 C CA . LYS B 1 151 ? 6.855 -17.547 -5.508 1 95.5 151 LYS B CA 1
ATOM 3110 C C . LYS B 1 151 ? 5.82 -16.531 -5.988 1 95.5 151 LYS B C 1
ATOM 3112 O O . LYS B 1 151 ? 5.793 -15.391 -5.516 1 95.5 151 LYS B O 1
ATOM 3117 N N . MET B 1 152 ? 4.996 -16.969 -6.953 1 96.75 152 MET B N 1
ATOM 3118 C CA . MET B 1 152 ? 3.982 -16.062 -7.484 1 96.75 152 MET B CA 1
ATOM 3119 C C . MET B 1 152 ? 2.916 -15.766 -6.438 1 96.75 152 MET B C 1
ATOM 3121 O O . MET B 1 152 ? 2.334 -14.68 -6.43 1 96.75 152 MET B O 1
ATOM 3125 N N . GLU B 1 153 ? 2.68 -16.688 -5.508 1 97.38 153 GLU B N 1
ATOM 3126 C CA . GLU B 1 153 ? 1.742 -16.438 -4.414 1 97.38 153 GLU B CA 1
ATOM 3127 C C . GLU B 1 153 ? 2.242 -15.344 -3.484 1 97.38 153 GLU B C 1
ATOM 3129 O O . GLU B 1 153 ? 1.454 -14.539 -2.986 1 97.38 153 GLU B O 1
ATOM 3134 N N . GLU B 1 154 ? 3.5 -15.352 -3.229 1 96.88 154 GLU B N 1
ATOM 3135 C CA . GLU B 1 154 ? 4.086 -14.297 -2.418 1 96.88 154 GLU B CA 1
ATOM 3136 C C . GLU B 1 154 ? 3.934 -12.93 -3.094 1 96.88 154 GLU B C 1
ATOM 3138 O O . GLU B 1 154 ? 3.619 -11.938 -2.436 1 96.88 154 GLU B O 1
ATOM 3143 N N . THR B 1 155 ? 4.215 -12.953 -4.348 1 97 155 THR B N 1
ATOM 3144 C CA . THR B 1 155 ? 4.047 -11.711 -5.102 1 97 155 THR B CA 1
ATOM 3145 C C . THR B 1 155 ? 2.59 -11.258 -5.078 1 97 155 THR B C 1
ATOM 3147 O O . THR B 1 155 ? 2.309 -10.07 -4.938 1 97 155 THR B O 1
ATOM 3150 N N . TRP B 1 156 ? 1.736 -12.227 -5.27 1 97.62 156 TRP B N 1
ATOM 3151 C CA . TRP B 1 156 ? 0.31 -11.922 -5.215 1 97.62 156 TRP B CA 1
ATOM 3152 C C . TRP B 1 156 ? -0.07 -11.328 -3.863 1 97.62 156 TRP B C 1
ATOM 3154 O O . TRP B 1 156 ? -0.815 -10.352 -3.797 1 97.62 156 TRP B O 1
ATOM 3164 N N . THR B 1 157 ? 0.371 -11.828 -2.729 1 97.5 157 THR B N 1
ATOM 3165 C CA . THR B 1 157 ? 0.081 -11.32 -1.393 1 97.5 157 THR B CA 1
ATOM 3166 C C . THR B 1 157 ? 0.567 -9.875 -1.245 1 97.5 157 THR B C 1
ATOM 3168 O O . THR B 1 157 ? -0.13 -9.039 -0.675 1 97.5 157 THR B O 1
ATOM 3171 N N . ALA B 1 158 ? 1.783 -9.656 -1.781 1 97.5 158 ALA B N 1
ATOM 3172 C CA . ALA B 1 158 ? 2.307 -8.289 -1.757 1 97.5 158 ALA B CA 1
ATOM 3173 C C . ALA B 1 158 ? 1.435 -7.355 -2.588 1 97.5 158 ALA B C 1
ATOM 3175 O O . ALA B 1 158 ? 1.199 -6.207 -2.199 1 97.5 158 ALA B O 1
ATOM 3176 N N . ALA B 1 159 ? 0.963 -7.832 -3.744 1 98.12 159 ALA B N 1
ATOM 3177 C CA . ALA B 1 159 ? 0.104 -7.027 -4.609 1 98.12 159 ALA B CA 1
ATOM 3178 C C . ALA B 1 159 ? -1.223 -6.711 -3.926 1 98.12 159 ALA B C 1
ATOM 3180 O O . ALA B 1 159 ? -1.757 -5.609 -4.074 1 98.12 159 ALA B O 1
ATOM 3181 N N . LEU B 1 160 ? -1.776 -7.637 -3.146 1 97.75 160 LEU B N 1
ATOM 3182 C CA . LEU B 1 160 ? -3.012 -7.434 -2.4 1 97.75 160 LEU B CA 1
ATOM 3183 C C . LEU B 1 160 ? -2.842 -6.332 -1.359 1 97.75 160 LEU B C 1
ATOM 3185 O O . LEU B 1 160 ? -3.68 -5.434 -1.258 1 97.75 160 LEU B O 1
ATOM 3189 N N . TYR B 1 161 ? -1.77 -6.477 -0.654 1 97.06 161 TYR B N 1
ATOM 3190 C CA . TYR B 1 161 ? -1.462 -5.477 0.362 1 97.06 161 TYR B CA 1
ATOM 3191 C C . TYR B 1 161 ? -1.331 -4.09 -0.26 1 97.06 161 TYR B C 1
ATOM 3193 O O . TYR B 1 161 ? -1.898 -3.119 0.248 1 97.06 161 TYR B O 1
ATOM 3201 N N . LEU B 1 162 ? -0.62 -3.982 -1.354 1 98 162 LEU B N 1
ATOM 3202 C CA . LEU B 1 162 ? -0.417 -2.725 -2.062 1 98 162 LEU B CA 1
ATOM 3203 C C . LEU B 1 162 ? -1.744 -2.152 -2.549 1 98 162 LEU B C 1
ATOM 3205 O O . LEU B 1 162 ? -2.002 -0.956 -2.404 1 98 162 LEU B O 1
ATOM 3209 N N . SER B 1 163 ? -2.576 -2.963 -3.125 1 97.75 163 SER B N 1
ATOM 3210 C CA . SER B 1 163 ? -3.844 -2.508 -3.688 1 97.75 163 SER B CA 1
ATOM 3211 C C . SER B 1 163 ? -4.785 -2.012 -2.596 1 97.75 163 SER B C 1
ATOM 3213 O O . SER B 1 163 ? -5.469 -1 -2.771 1 97.75 163 SER B O 1
ATOM 3215 N N . LYS B 1 164 ? -4.848 -2.662 -1.475 1 97.19 164 LYS B N 1
ATOM 3216 C CA . LYS B 1 164 ? -5.66 -2.215 -0.346 1 97.19 164 LYS B CA 1
ATOM 3217 C C . LYS B 1 164 ? -5.172 -0.868 0.182 1 97.19 164 LYS B C 1
ATOM 3219 O O . LYS B 1 164 ? -5.977 0.014 0.488 1 97.19 164 LYS B O 1
ATOM 3224 N N . GLY B 1 165 ? -3.809 -0.822 0.311 1 97.31 165 GLY B N 1
ATOM 3225 C CA . GLY B 1 165 ? -3.23 0.45 0.715 1 97.31 165 GLY B CA 1
ATOM 3226 C C . GLY B 1 165 ? -3.559 1.584 -0.237 1 97.31 165 GLY B C 1
ATOM 3227 O O . GLY B 1 165 ? -3.809 2.711 0.194 1 97.31 165 GLY B O 1
ATOM 3228 N N . ALA B 1 166 ? -3.523 1.321 -1.544 1 97.94 166 ALA B N 1
ATOM 3229 C CA . ALA B 1 166 ? -3.83 2.332 -2.551 1 97.94 166 ALA B CA 1
ATOM 3230 C C . ALA B 1 166 ? -5.289 2.768 -2.465 1 97.94 166 ALA B C 1
ATOM 3232 O O . ALA B 1 166 ? -5.605 3.949 -2.635 1 97.94 166 ALA B O 1
ATOM 3233 N N . ALA B 1 167 ? -6.227 1.838 -2.262 1 97.44 167 ALA B N 1
ATOM 3234 C CA . ALA B 1 167 ? -7.637 2.176 -2.113 1 97.44 167 ALA B CA 1
ATOM 3235 C C . ALA B 1 167 ? -7.863 3.08 -0.905 1 97.44 167 ALA B C 1
ATOM 3237 O O . ALA B 1 167 ? -8.617 4.051 -0.98 1 97.44 167 ALA B O 1
ATOM 3238 N N . GLU B 1 168 ? -7.219 2.76 0.179 1 97.19 168 GLU B N 1
ATOM 3239 C CA . GLU B 1 168 ? -7.32 3.588 1.377 1 97.19 168 GLU B CA 1
ATOM 3240 C C . GLU B 1 168 ? -6.766 4.988 1.127 1 97.19 168 GLU B C 1
ATOM 3242 O O . GLU B 1 168 ? -7.363 5.98 1.549 1 97.19 168 GLU B O 1
ATOM 3247 N N . ALA B 1 169 ? -5.605 5.066 0.519 1 97.44 169 ALA B N 1
ATOM 3248 C CA . ALA B 1 169 ? -5 6.352 0.185 1 97.44 169 ALA B CA 1
ATOM 3249 C C . ALA B 1 169 ? -5.934 7.188 -0.686 1 97.44 169 ALA B C 1
ATOM 3251 O O . ALA B 1 169 ? -6.094 8.391 -0.46 1 97.44 169 ALA B O 1
ATOM 3252 N N . ALA B 1 170 ? -6.535 6.547 -1.673 1 97.25 170 ALA B N 1
ATOM 3253 C CA . ALA B 1 170 ? -7.473 7.246 -2.551 1 97.25 170 ALA B CA 1
ATOM 3254 C C . ALA B 1 170 ? -8.672 7.77 -1.765 1 97.25 170 ALA B C 1
ATOM 3256 O O . ALA B 1 170 ? -9.117 8.898 -1.984 1 97.25 170 ALA B O 1
ATOM 3257 N N . PHE B 1 171 ? -9.195 7.016 -0.83 1 96.81 171 PHE B N 1
ATOM 3258 C CA . PHE B 1 171 ? -10.32 7.43 0.003 1 96.81 171 PHE B CA 1
ATOM 3259 C C . PHE B 1 171 ? -9.953 8.648 0.843 1 96.81 171 PHE B C 1
ATOM 3261 O O . PHE B 1 171 ? -10.703 9.625 0.889 1 96.81 171 PHE B O 1
ATOM 3268 N N . LYS B 1 172 ? -8.773 8.578 1.449 1 96.12 172 LYS B N 1
ATOM 3269 C CA . LYS B 1 172 ? -8.328 9.664 2.318 1 96.12 172 LYS B CA 1
ATOM 3270 C C . LYS B 1 172 ? -8.031 10.922 1.513 1 96.12 172 LYS B C 1
ATOM 3272 O O . LYS B 1 172 ? -8.195 12.039 2.008 1 96.12 172 LYS B O 1
ATOM 3277 N N . ALA B 1 173 ? -7.613 10.734 0.282 1 95.44 173 ALA B N 1
ATOM 3278 C CA . ALA B 1 173 ? -7.316 11.867 -0.59 1 95.44 173 ALA B CA 1
ATOM 3279 C C . ALA B 1 173 ? -8.594 12.422 -1.215 1 95.44 173 ALA B C 1
ATOM 3281 O O . ALA B 1 173 ? -8.562 13.461 -1.889 1 95.44 173 ALA B O 1
ATOM 3282 N N . GLY B 1 174 ? -9.734 11.758 -1.094 1 94.06 174 GLY B N 1
ATOM 3283 C CA . GLY B 1 174 ? -11.016 12.25 -1.577 1 94.06 174 GLY B CA 1
ATOM 3284 C C . GLY B 1 174 ? -11.391 11.703 -2.943 1 94.06 174 GLY B C 1
ATOM 3285 O O . GLY B 1 174 ? -12.258 12.258 -3.621 1 94.06 174 GLY B O 1
ATOM 3286 N N . VAL B 1 175 ? -10.672 10.773 -3.43 1 96 175 VAL B N 1
ATOM 3287 C CA . VAL B 1 175 ? -11 10.141 -4.707 1 96 175 VAL B CA 1
ATOM 3288 C C . VAL B 1 175 ? -11.742 8.828 -4.457 1 96 175 VAL B C 1
ATOM 3290 O O . VAL B 1 175 ? -11.234 7.754 -4.793 1 96 175 VAL B O 1
ATOM 3293 N N . GLU B 1 176 ? -12.906 8.805 -4.113 1 93.75 176 GLU B N 1
ATOM 3294 C CA . GLU B 1 176 ? -13.672 7.652 -3.643 1 93.75 176 GLU B CA 1
ATOM 3295 C C . GLU B 1 176 ? -13.992 6.699 -4.789 1 93.75 176 GLU B C 1
ATOM 3297 O O . GLU B 1 176 ? -14.008 5.48 -4.602 1 93.75 176 GLU B O 1
ATOM 3302 N N . MET B 1 177 ? -14.281 7.23 -5.867 1 94.12 177 MET B N 1
ATOM 3303 C CA . MET B 1 177 ? -14.617 6.375 -7.004 1 94.12 177 MET B CA 1
ATOM 3304 C C . MET B 1 177 ? -13.438 5.48 -7.375 1 94.12 177 MET B C 1
ATOM 3306 O O . MET B 1 177 ? -13.617 4.293 -7.66 1 94.12 177 MET B O 1
ATOM 3310 N N . ALA B 1 178 ? -12.297 6.145 -7.422 1 92.62 178 ALA B N 1
ATOM 3311 C CA . ALA B 1 178 ? -11.109 5.355 -7.719 1 92.62 178 ALA B CA 1
ATOM 3312 C C . ALA B 1 178 ? -10.914 4.242 -6.695 1 92.62 178 ALA B C 1
ATOM 3314 O O . ALA B 1 178 ? -10.523 3.129 -7.047 1 92.62 178 ALA B O 1
ATOM 3315 N N . ALA B 1 179 ? -11.164 4.488 -5.418 1 95.75 179 ALA B N 1
ATOM 3316 C CA . ALA B 1 179 ? -11.055 3.494 -4.355 1 95.75 179 ALA B CA 1
ATOM 3317 C C . ALA B 1 179 ? -12.031 2.342 -4.578 1 95.75 179 ALA B C 1
ATOM 3319 O O . ALA B 1 179 ? -11.648 1.172 -4.488 1 95.75 179 ALA B O 1
ATOM 3320 N N . LYS B 1 180 ? -13.273 2.619 -4.938 1 95.19 180 LYS B N 1
ATOM 3321 C CA . LYS B 1 180 ? -14.305 1.604 -5.152 1 95.19 180 LYS B CA 1
ATOM 3322 C C . LYS B 1 180 ? -13.961 0.721 -6.348 1 95.19 180 LYS B C 1
ATOM 3324 O O . LYS B 1 180 ? -14.109 -0.502 -6.285 1 95.19 180 LYS B O 1
ATOM 3329 N N . VAL B 1 181 ? -13.57 1.34 -7.387 1 93.12 181 VAL B N 1
ATOM 3330 C CA . VAL B 1 181 ? -13.203 0.594 -8.586 1 93.12 181 VAL B CA 1
ATOM 3331 C C . VAL B 1 181 ? -12.047 -0.355 -8.273 1 93.12 181 VAL B C 1
ATOM 3333 O O . VAL B 1 181 ? -12.062 -1.515 -8.688 1 93.12 181 VAL B O 1
ATOM 3336 N N . ALA B 1 182 ? -11.016 0.208 -7.566 1 94.56 182 ALA B N 1
ATOM 3337 C CA . ALA B 1 182 ? -9.859 -0.616 -7.215 1 94.56 182 ALA B CA 1
ATOM 3338 C C . ALA B 1 182 ? -10.281 -1.809 -6.359 1 94.56 182 ALA B C 1
ATOM 3340 O O . ALA B 1 182 ? -9.82 -2.932 -6.582 1 94.56 182 ALA B O 1
ATOM 3341 N N . LEU B 1 183 ? -11.172 -1.654 -5.406 1 96.12 183 LEU B N 1
ATOM 3342 C CA . LEU B 1 183 ? -11.617 -2.721 -4.52 1 96.12 183 LEU B CA 1
ATOM 3343 C C . LEU B 1 183 ? -12.445 -3.75 -5.281 1 96.12 183 LEU B C 1
ATOM 3345 O O . LEU B 1 183 ? -12.344 -4.949 -5.027 1 96.12 183 LEU B O 1
ATOM 3349 N N . THR B 1 184 ? -13.258 -3.305 -6.152 1 94.06 184 THR B N 1
ATOM 3350 C CA . THR B 1 184 ? -14.039 -4.219 -6.969 1 94.06 184 THR B CA 1
ATOM 3351 C C . THR B 1 184 ? -13.133 -5.074 -7.852 1 94.06 184 THR B C 1
ATOM 3353 O O . THR B 1 184 ? -13.359 -6.273 -8 1 94.06 184 THR B O 1
ATOM 3356 N N . HIS B 1 185 ? -12.18 -4.379 -8.461 1 94.62 185 HIS B N 1
ATOM 3357 C CA . HIS B 1 185 ? -11.203 -5.102 -9.266 1 94.62 185 HIS B CA 1
ATOM 3358 C C . HIS B 1 185 ? -10.484 -6.164 -8.438 1 94.62 185 HIS B C 1
ATOM 3360 O O . HIS B 1 185 ? -10.273 -7.285 -8.906 1 94.62 185 HIS B O 1
ATOM 3366 N N . LEU B 1 186 ? -10.094 -5.816 -7.266 1 96.94 186 LEU B N 1
ATOM 3367 C CA . LEU B 1 186 ? -9.438 -6.742 -6.352 1 96.94 186 LEU B CA 1
ATOM 3368 C C . LEU B 1 186 ? -10.312 -7.957 -6.078 1 96.94 186 LEU B C 1
ATOM 3370 O O . LEU B 1 186 ? -9.844 -9.094 -6.129 1 96.94 186 LEU B O 1
ATOM 3374 N N . GLN B 1 187 ? -11.547 -7.785 -5.855 1 96.19 187 GLN B N 1
ATOM 3375 C CA . GLN B 1 187 ? -12.484 -8.867 -5.57 1 96.19 187 GLN B CA 1
ATOM 3376 C C . GLN B 1 187 ? -12.648 -9.789 -6.777 1 96.19 187 GLN B C 1
ATOM 3378 O O . GLN B 1 187 ? -12.688 -11.008 -6.637 1 96.19 187 GLN B O 1
ATOM 3383 N N . LEU B 1 188 ? -12.766 -9.227 -7.938 1 96.31 188 LEU B N 1
ATOM 3384 C CA . LEU B 1 188 ? -12.914 -10.008 -9.156 1 96.31 188 LEU B CA 1
ATOM 3385 C C . LEU B 1 188 ? -11.711 -10.922 -9.375 1 96.31 188 LEU B C 1
ATOM 3387 O O . LEU B 1 188 ? -11.867 -12.102 -9.688 1 96.31 188 LEU B O 1
ATOM 3391 N N . LEU B 1 189 ? -10.531 -10.359 -9.148 1 97.12 189 LEU B N 1
ATOM 3392 C CA . LEU B 1 189 ? -9.32 -11.156 -9.344 1 97.12 189 LEU B CA 1
ATOM 3393 C C . LEU B 1 189 ? -9.211 -12.25 -8.297 1 97.12 189 LEU B C 1
ATOM 3395 O O . LEU B 1 189 ? -8.75 -13.359 -8.586 1 97.12 189 LEU B O 1
ATOM 3399 N N . GLN B 1 190 ? -9.586 -11.977 -7.098 1 97 190 GLN B N 1
ATOM 3400 C CA . GLN B 1 190 ? -9.578 -12.984 -6.047 1 97 190 GLN B CA 1
ATOM 3401 C C . GLN B 1 190 ? -10.508 -14.148 -6.387 1 97 190 GLN B C 1
ATOM 3403 O O . GLN B 1 190 ? -10.172 -15.312 -6.152 1 97 190 GLN B O 1
ATOM 3408 N N . GLU B 1 191 ? -11.664 -13.852 -6.957 1 95.94 191 GLU B N 1
ATOM 3409 C CA . GLU B 1 191 ? -12.594 -14.898 -7.375 1 95.94 191 GLU B CA 1
ATOM 3410 C C . GLU B 1 191 ? -11.992 -15.758 -8.484 1 95.94 191 GLU B C 1
ATOM 3412 O O . GLU B 1 191 ? -12.133 -16.984 -8.461 1 95.94 191 GLU B O 1
ATOM 3417 N N . GLN B 1 192 ? -11.344 -15.141 -9.352 1 95.81 192 GLN B N 1
ATOM 3418 C CA . GLN B 1 192 ? -10.711 -15.867 -10.445 1 95.81 192 GLN B CA 1
ATOM 3419 C C . GLN B 1 192 ? -9.594 -16.766 -9.93 1 95.81 192 GLN B C 1
ATOM 3421 O O . GLN B 1 192 ? -9.453 -17.906 -10.383 1 95.81 192 GLN B O 1
ATOM 3426 N N . LEU B 1 193 ? -8.852 -16.266 -9.016 1 97.75 193 LEU B N 1
ATOM 3427 C CA . LEU B 1 193 ? -7.758 -17.047 -8.469 1 97.75 193 LEU B CA 1
ATOM 3428 C C . LEU B 1 193 ? -8.281 -18.203 -7.633 1 97.75 193 LEU B C 1
ATOM 3430 O O . LEU B 1 193 ? -7.695 -19.297 -7.625 1 97.75 193 LEU B O 1
ATOM 3434 N N . GLU B 1 194 ? -9.383 -18.016 -6.977 1 97.06 194 GLU B N 1
ATOM 3435 C CA . GLU B 1 194 ? -9.984 -19.094 -6.207 1 97.06 194 GLU B CA 1
ATOM 3436 C C . GLU B 1 194 ? -10.422 -20.234 -7.113 1 97.06 194 GLU B C 1
ATOM 3438 O O . GLU B 1 194 ? -10.266 -21.406 -6.758 1 97.06 194 GLU B O 1
ATOM 3443 N N . GLU B 1 195 ? -10.906 -19.953 -8.234 1 96.62 195 GLU B N 1
ATOM 3444 C CA . GLU B 1 195 ? -11.289 -20.984 -9.203 1 96.62 195 GLU B CA 1
ATOM 3445 C C . GLU B 1 195 ? -10.07 -21.766 -9.68 1 96.62 195 GLU B C 1
ATOM 3447 O O . GLU B 1 195 ? -10.125 -23 -9.797 1 96.62 195 GLU B O 1
ATOM 3452 N N . ALA B 1 196 ? -9.023 -21 -9.961 1 96.75 196 ALA B N 1
ATOM 3453 C CA . ALA B 1 196 ? -7.797 -21.656 -10.398 1 96.75 196 ALA B CA 1
ATOM 3454 C C . ALA B 1 196 ? -7.234 -22.562 -9.305 1 96.75 196 ALA B C 1
ATOM 3456 O O . ALA B 1 196 ? -6.754 -23.656 -9.578 1 96.75 196 ALA B O 1
ATOM 3457 N N . HIS B 1 197 ? -7.277 -22.125 -8.078 1 97.62 197 HIS B N 1
ATOM 3458 C CA . HIS B 1 197 ? -6.828 -22.938 -6.953 1 97.62 197 HIS B CA 1
ATOM 3459 C C . HIS B 1 197 ? -7.684 -24.188 -6.809 1 97.62 197 HIS B C 1
ATOM 3461 O O . HIS B 1 197 ? -7.164 -25.266 -6.496 1 97.62 197 HIS B O 1
ATOM 3467 N N . ALA B 1 198 ? -8.961 -24.062 -7.035 1 97.12 198 ALA B N 1
ATOM 3468 C CA . ALA B 1 198 ? -9.859 -25.219 -6.938 1 97.12 198 ALA B CA 1
ATOM 3469 C C . ALA B 1 198 ? -9.508 -26.281 -7.977 1 97.12 198 ALA B C 1
ATOM 3471 O O . ALA B 1 198 ? -9.555 -27.469 -7.684 1 97.12 198 ALA B O 1
ATOM 3472 N N . LEU B 1 199 ? -9.164 -25.844 -9.172 1 96.88 199 LEU B N 1
ATOM 3473 C CA . LEU B 1 199 ? -8.773 -26.766 -10.227 1 96.88 199 LEU B CA 1
ATOM 3474 C C . LEU B 1 199 ? -7.488 -27.5 -9.852 1 96.88 199 LEU B C 1
ATOM 3476 O O . LEU B 1 199 ? -7.371 -28.719 -10.078 1 96.88 199 LEU B O 1
ATOM 3480 N N . ALA B 1 200 ? -6.555 -26.734 -9.297 1 97.19 200 ALA B N 1
ATOM 3481 C CA . ALA B 1 200 ? -5.301 -27.359 -8.867 1 97.19 200 ALA B CA 1
ATOM 3482 C C . ALA B 1 200 ? -5.539 -28.359 -7.746 1 97.19 200 ALA B C 1
ATOM 3484 O O . ALA B 1 200 ? -4.977 -29.453 -7.754 1 97.19 200 ALA B O 1
ATOM 3485 N N . ARG B 1 201 ? -6.367 -28.062 -6.844 1 97.06 201 ARG B N 1
ATOM 3486 C CA . ARG B 1 201 ? -6.691 -28.953 -5.742 1 97.06 201 ARG B CA 1
ATOM 3487 C C . ARG B 1 201 ? -7.375 -30.219 -6.25 1 97.06 201 ARG B C 1
ATOM 3489 O O . ARG B 1 201 ? -7.098 -31.312 -5.762 1 97.06 201 ARG B O 1
ATOM 3496 N N . ALA B 1 202 ? -8.242 -30.109 -7.195 1 96.69 202 ALA B N 1
ATOM 3497 C CA . ALA B 1 202 ? -8.906 -31.266 -7.781 1 96.69 202 ALA B CA 1
ATOM 3498 C C . ALA B 1 202 ? -7.902 -32.188 -8.461 1 96.69 202 ALA B C 1
ATOM 3500 O O . ALA B 1 202 ? -7.992 -33.406 -8.328 1 96.69 202 ALA B O 1
ATOM 3501 N N . ALA B 1 203 ? -6.996 -31.562 -9.156 1 96.88 203 ALA B N 1
ATOM 3502 C CA . ALA B 1 203 ? -5.953 -32.344 -9.805 1 96.88 203 ALA B CA 1
ATOM 3503 C C . ALA B 1 203 ? -5.082 -33.062 -8.773 1 96.88 203 ALA B C 1
ATOM 3505 O O . ALA B 1 203 ? -4.707 -34.219 -8.961 1 96.88 203 ALA B O 1
ATOM 3506 N N . GLU B 1 204 ? -4.734 -32.344 -7.672 1 96.56 204 GLU B N 1
ATOM 3507 C CA . GLU B 1 204 ? -3.947 -32.969 -6.602 1 96.56 204 GLU B CA 1
ATOM 3508 C C . GLU B 1 204 ? -4.668 -34.156 -5.996 1 96.56 204 GLU B C 1
ATOM 3510 O O . GLU B 1 204 ? -4.051 -35.188 -5.738 1 96.56 204 GLU B O 1
ATOM 3515 N N . THR B 1 205 ? -5.91 -34.062 -5.797 1 96.31 205 THR B N 1
ATOM 3516 C CA . THR B 1 205 ? -6.703 -35.156 -5.238 1 96.31 205 THR B CA 1
ATOM 3517 C C . THR B 1 205 ? -6.719 -36.375 -6.18 1 96.31 205 THR B C 1
ATOM 3519 O O . THR B 1 205 ? -6.621 -37.5 -5.738 1 96.31 205 THR B O 1
ATOM 3522 N N . LYS B 1 206 ? -6.832 -36.125 -7.477 1 94.25 206 LYS B N 1
ATOM 3523 C CA . LYS B 1 206 ? -6.82 -37.188 -8.469 1 94.25 206 LYS B CA 1
ATOM 3524 C C . LYS B 1 206 ? -5.48 -37.938 -8.477 1 94.25 206 LYS B C 1
ATOM 3526 O O . LYS B 1 206 ? -5.438 -39.156 -8.531 1 94.25 206 LYS B O 1
ATOM 3531 N N . VAL B 1 207 ? -4.426 -37.156 -8.422 1 95.25 207 VAL B N 1
ATOM 3532 C CA . VAL B 1 207 ? -3.094 -37.75 -8.422 1 95.25 207 VAL B CA 1
ATOM 3533 C C . VAL B 1 207 ? -2.895 -38.562 -7.145 1 95.25 207 VAL B C 1
ATOM 3535 O O . VAL B 1 207 ? -2.32 -39.656 -7.176 1 95.25 207 VAL B O 1
ATOM 3538 N N . ALA B 1 208 ? -3.346 -38.031 -6.059 1 94.19 208 ALA B N 1
ATOM 3539 C CA . ALA B 1 208 ? -3.238 -38.75 -4.797 1 94.19 208 ALA B CA 1
ATOM 3540 C C . ALA B 1 208 ? -3.959 -40.094 -4.871 1 94.19 208 ALA B C 1
ATOM 3542 O O . ALA B 1 208 ? -3.451 -41.094 -4.379 1 94.19 208 ALA B O 1
ATOM 3543 N N . LYS B 1 209 ? -5.129 -40.219 -5.496 1 92.44 209 LYS B N 1
ATOM 3544 C CA . LYS B 1 209 ? -5.887 -41.469 -5.652 1 92.44 209 LYS B CA 1
ATOM 3545 C C . LYS B 1 209 ? -5.133 -42.469 -6.523 1 92.44 209 LYS B C 1
ATOM 3547 O O . LYS B 1 209 ? -5.078 -43.656 -6.207 1 92.44 209 LYS B O 1
ATOM 3552 N N . VAL B 1 210 ? -4.543 -41.969 -7.605 1 91.12 210 VAL B N 1
ATOM 3553 C CA . VAL B 1 210 ? -3.793 -42.844 -8.508 1 91.12 210 VAL B CA 1
ATOM 3554 C C . VAL B 1 210 ? -2.566 -43.375 -7.793 1 91.12 210 VAL B C 1
ATOM 3556 O O . VAL B 1 210 ? -2.229 -44.562 -7.957 1 91.12 210 VAL B O 1
ATOM 3559 N N . GLN B 1 211 ? -1.899 -42.562 -7.027 1 88.75 211 GLN B N 1
ATOM 3560 C CA . GLN B 1 211 ? -0.706 -43 -6.309 1 88.75 211 GLN B CA 1
ATOM 3561 C C . GLN B 1 211 ? -1.048 -44.062 -5.27 1 88.75 211 GLN B C 1
ATOM 3563 O O . GLN B 1 211 ? -0.299 -45.031 -5.09 1 88.75 211 GLN B O 1
ATOM 3568 N N . VAL B 1 212 ? -2.18 -43.906 -4.574 1 89.31 212 VAL B N 1
ATOM 3569 C CA . VAL B 1 212 ? -2.617 -44.906 -3.623 1 89.31 212 VAL B CA 1
ATOM 3570 C C . VAL B 1 212 ? -2.908 -46.219 -4.363 1 89.31 212 VAL B C 1
ATOM 3572 O O . VAL B 1 212 ? -2.541 -47.281 -3.896 1 89.31 212 VAL B O 1
ATOM 3575 N N . GLY B 1 213 ? -3.467 -46.188 -5.566 1 84.81 213 GLY B N 1
ATOM 3576 C CA . GLY B 1 213 ? -3.715 -47.375 -6.383 1 84.81 213 GLY B CA 1
ATOM 3577 C C . GLY B 1 213 ? -2.441 -48.062 -6.836 1 84.81 213 GLY B C 1
ATOM 3578 O O . GLY B 1 213 ? -2.375 -49.281 -6.867 1 84.81 213 GLY B O 1
ATOM 3579 N N . GLU B 1 214 ? -1.508 -47.281 -7.188 1 83.38 214 GLU B N 1
ATOM 3580 C CA . GLU B 1 214 ? -0.213 -47.844 -7.586 1 83.38 214 GLU B CA 1
ATOM 3581 C C . GLU B 1 214 ? 0.422 -48.625 -6.453 1 83.38 214 GLU B C 1
ATOM 3583 O O . GLU B 1 214 ? 0.934 -49.719 -6.676 1 83.38 214 GLU B O 1
ATOM 3588 N N . ILE B 1 215 ? 0.405 -48.062 -5.254 1 85.44 215 ILE B N 1
ATOM 3589 C CA . ILE B 1 215 ? 0.996 -48.75 -4.102 1 85.44 215 ILE B CA 1
ATOM 3590 C C . ILE B 1 215 ? 0.258 -50.062 -3.834 1 85.44 215 ILE B C 1
ATOM 3592 O O . ILE B 1 215 ? 0.885 -51.094 -3.59 1 85.44 215 ILE B O 1
ATOM 3596 N N . GLN B 1 216 ? -1.064 -50.094 -3.975 1 85.44 216 GLN B N 1
ATOM 3597 C CA . GLN B 1 216 ? -1.872 -51.281 -3.723 1 85.44 216 GLN B CA 1
ATOM 3598 C C . GLN B 1 216 ? -1.611 -52.375 -4.773 1 85.44 216 GLN B C 1
ATOM 3600 O O . GLN B 1 216 ? -1.472 -53.562 -4.441 1 85.44 216 GLN B O 1
ATOM 3605 N N . ARG B 1 217 ? -1.443 -52.062 -6.012 1 82.94 217 ARG B N 1
ATOM 3606 C CA . ARG B 1 217 ? -1.238 -53 -7.094 1 82.94 217 ARG B CA 1
ATOM 3607 C C . ARG B 1 217 ? 0.164 -53.594 -7.043 1 82.94 217 ARG B C 1
ATOM 3609 O O . ARG B 1 217 ? 0.347 -54.781 -7.293 1 82.94 217 ARG B O 1
ATOM 3616 N N . THR B 1 218 ? 1.096 -52.719 -6.738 1 80.06 218 THR B N 1
ATOM 3617 C CA . THR B 1 218 ? 2.463 -53.219 -6.629 1 80.06 218 THR B CA 1
ATOM 3618 C C . THR B 1 218 ? 2.588 -54.188 -5.469 1 80.06 218 THR B C 1
ATOM 3620 O O . THR B 1 218 ? 3.291 -55.219 -5.578 1 80.06 218 THR B O 1
ATOM 3623 N N . ALA B 1 219 ? 1.896 -53.875 -4.48 1 81.75 219 ALA B N 1
ATOM 3624 C CA . ALA B 1 219 ? 1.904 -54.781 -3.336 1 81.75 219 ALA B CA 1
ATOM 3625 C C . ALA B 1 219 ? 1.247 -56.125 -3.686 1 81.75 219 ALA B C 1
ATOM 3627 O O . ALA B 1 219 ? 1.726 -57.188 -3.279 1 81.75 219 ALA B O 1
ATOM 3628 N N . LEU B 1 220 ? 0.243 -56.156 -4.473 1 80.94 220 LEU B N 1
ATOM 3629 C CA . LEU B 1 220 ? -0.471 -57.344 -4.883 1 80.94 220 LEU B CA 1
ATOM 3630 C C . LEU B 1 220 ? 0.382 -58.188 -5.824 1 80.94 220 LEU B C 1
ATOM 3632 O O . LEU B 1 220 ? 0.417 -59.406 -5.707 1 80.94 220 LEU B O 1
ATOM 3636 N N . LEU B 1 221 ? 1.004 -57.562 -6.719 1 78 221 LEU B N 1
ATOM 3637 C CA . LEU B 1 221 ? 1.851 -58.281 -7.664 1 78 221 LEU B CA 1
ATOM 3638 C C . LEU B 1 221 ? 3.041 -58.906 -6.957 1 78 221 LEU B C 1
ATOM 3640 O O . LEU B 1 221 ? 3.445 -60.031 -7.289 1 78 221 LEU B O 1
ATOM 3644 N N . ALA B 1 222 ? 3.582 -58.219 -6.008 1 76.88 222 ALA B N 1
ATOM 3645 C CA . ALA B 1 222 ? 4.691 -58.75 -5.23 1 76.88 222 ALA B CA 1
ATOM 3646 C C . ALA B 1 222 ? 4.254 -60 -4.453 1 76.88 222 ALA B C 1
ATOM 3648 O O . ALA B 1 222 ? 4.992 -60.969 -4.379 1 76.88 222 ALA B O 1
ATOM 3649 N N . LYS B 1 223 ? 3.088 -60.031 -4.012 1 78.38 223 LYS B N 1
ATOM 3650 C CA . LYS B 1 223 ? 2.561 -61.188 -3.268 1 78.38 223 LYS B CA 1
ATOM 3651 C C . LYS B 1 223 ? 2.307 -62.375 -4.191 1 78.38 223 LYS B C 1
ATOM 3653 O O . LYS B 1 223 ? 2.553 -63.5 -3.816 1 78.38 223 LYS B O 1
ATOM 3658 N N . GLN B 1 224 ? 1.887 -62.188 -5.41 1 74.44 224 GLN B N 1
ATOM 3659 C CA . GLN B 1 224 ? 1.613 -63.25 -6.387 1 74.44 224 GLN B CA 1
ATOM 3660 C C . GLN B 1 224 ? 2.906 -63.875 -6.875 1 74.44 224 GLN B C 1
ATOM 3662 O O . GLN B 1 224 ? 2.967 -65.125 -7.07 1 74.44 224 GLN B O 1
ATOM 3667 N N . LYS B 1 225 ? 3.908 -63.125 -7.043 1 71.12 225 LYS B N 1
ATOM 3668 C CA . LYS B 1 225 ? 5.195 -63.656 -7.469 1 71.12 225 LYS B CA 1
ATOM 3669 C C . LYS B 1 225 ? 5.816 -64.562 -6.383 1 71.12 225 LYS B C 1
ATOM 3671 O O . LYS B 1 225 ? 6.453 -65.562 -6.676 1 71.12 225 LYS B O 1
ATOM 3676 N N . GLU B 1 226 ? 5.695 -64.125 -5.25 1 68.94 226 GLU B N 1
ATOM 3677 C CA . GLU B 1 226 ? 6.203 -64.875 -4.141 1 68.94 226 GLU B CA 1
ATOM 3678 C C . GLU B 1 226 ? 5.418 -66.188 -3.99 1 68.94 226 GLU B C 1
ATOM 3680 O O . GLU B 1 226 ? 6 -67.25 -3.707 1 68.94 226 GLU B O 1
ATOM 3685 N N . ALA B 1 227 ? 4.266 -66.312 -4.273 1 66.56 227 ALA B N 1
ATOM 3686 C CA . ALA B 1 227 ? 3.43 -67.5 -4.145 1 66.56 227 ALA B CA 1
ATOM 3687 C C . ALA B 1 227 ? 3.654 -68.5 -5.316 1 66.56 227 ALA B C 1
ATOM 3689 O O . ALA B 1 227 ? 3.592 -69.688 -5.148 1 66.56 227 ALA B O 1
ATOM 3690 N N . GLY B 1 228 ? 3.834 -68 -6.543 1 61.16 228 GLY B N 1
ATOM 3691 C CA . GLY B 1 228 ? 4.082 -68.875 -7.684 1 61.16 228 GLY B CA 1
ATOM 3692 C C . GLY B 1 228 ? 5.465 -69.5 -7.664 1 61.16 228 GLY B C 1
ATOM 3693 O O . GLY B 1 228 ? 5.684 -70.562 -8.273 1 61.16 228 GLY B O 1
ATOM 3694 N N . SER B 1 229 ? 6.52 -68.75 -7.391 1 57.25 229 SER B N 1
ATOM 3695 C CA . SER B 1 229 ? 7.867 -69.312 -7.352 1 57.25 229 SER B CA 1
ATOM 3696 C C . SER B 1 229 ? 7.98 -70.438 -6.301 1 57.25 229 SER B C 1
ATOM 3698 O O . SER B 1 229 ? 9.023 -71.062 -6.176 1 57.25 229 SER B O 1
ATOM 3700 N N . LYS B 1 230 ? 7.211 -70.562 -5.441 1 57.66 230 LYS B N 1
ATOM 3701 C CA . LYS B 1 230 ? 7.426 -71.688 -4.504 1 57.66 230 LYS B CA 1
ATOM 3702 C C . LYS B 1 230 ? 7.375 -73 -5.219 1 57.66 230 LYS B C 1
ATOM 3704 O O . LYS B 1 230 ? 7.668 -74.062 -4.621 1 57.66 230 LYS B O 1
ATOM 3709 N N . GLY B 1 231 ? 6.766 -73.375 -6.359 1 46.62 231 GLY B N 1
ATOM 3710 C CA . GLY B 1 231 ? 6.973 -74.688 -6.836 1 46.62 231 GLY B CA 1
ATOM 3711 C C . GLY B 1 231 ? 8.32 -74.938 -7.5 1 46.62 231 GLY B C 1
ATOM 3712 O O . GLY B 1 231 ? 8.828 -76 -7.559 1 46.62 231 GLY B O 1
ATOM 3713 N N . SER B 1 232 ? 8.625 -74.625 -8.867 1 43.94 232 SER B N 1
ATOM 3714 C CA . SER B 1 232 ? 9.906 -75.062 -9.43 1 43.94 232 SER B CA 1
ATOM 3715 C C . SER B 1 232 ? 11.07 -74.312 -8.773 1 43.94 232 SER B C 1
ATOM 3717 O O . SER B 1 232 ? 10.867 -73.375 -8.016 1 43.94 232 SER B O 1
ATOM 3719 N N . SER B 1 233 ? 12.281 -74.062 -9.758 1 40.34 233 SER B N 1
ATOM 3720 C CA . SER B 1 233 ? 13.664 -73.75 -9.43 1 40.34 233 SER B CA 1
ATOM 3721 C C . SER B 1 233 ? 13.758 -72.5 -8.586 1 40.34 233 SER B C 1
ATOM 3723 O O . SER B 1 233 ? 12.805 -71.688 -8.516 1 40.34 233 SER B O 1
ATOM 3725 N N . PRO B 1 234 ? 15.258 -72 -8.406 1 39.06 234 PRO B N 1
ATOM 3726 C CA . PRO B 1 234 ? 15.938 -71.062 -7.477 1 39.06 234 PRO B CA 1
ATOM 3727 C C . PRO B 1 234 ? 15.352 -69.625 -7.492 1 39.06 234 PRO B C 1
ATOM 3729 O O . PRO B 1 234 ? 14.633 -69.312 -8.422 1 39.06 234 PRO B O 1
ATOM 3732 N N . GLN B 1 235 ? 15.797 -68.75 -6.496 1 37.78 235 GLN B N 1
ATOM 3733 C CA . GLN B 1 235 ? 15.648 -67.438 -5.895 1 37.78 235 GLN B CA 1
ATOM 3734 C C . GLN B 1 235 ? 15.898 -66.375 -6.922 1 37.78 235 GLN B C 1
ATOM 3736 O O . GLN B 1 235 ? 17.031 -65.875 -7.078 1 37.78 235 GLN B O 1
ATOM 3741 N N . VAL B 1 236 ? 15.758 -66.562 -8.266 1 38.28 236 VAL B N 1
ATOM 3742 C CA . VAL B 1 236 ? 16.203 -65.312 -8.883 1 38.28 236 VAL B CA 1
ATOM 3743 C C . VAL B 1 236 ? 15.555 -64.125 -8.18 1 38.28 236 VAL B C 1
ATOM 3745 O O . VAL B 1 236 ? 14.336 -64.062 -8.016 1 38.28 236 VAL B O 1
ATOM 3748 N N . LYS B 1 237 ? 16.25 -63.531 -7.191 1 37.56 237 LYS B N 1
ATOM 3749 C CA . LYS B 1 237 ? 16.094 -62.219 -6.574 1 37.56 237 LYS B CA 1
ATOM 3750 C C . LYS B 1 237 ? 15.555 -61.188 -7.578 1 37.56 237 LYS B C 1
ATOM 3752 O O . LYS B 1 237 ? 16.281 -60.75 -8.469 1 37.56 237 LYS B O 1
ATOM 3757 N N . SER B 1 238 ? 14.57 -61.375 -8.234 1 35.84 238 SER B N 1
ATOM 3758 C CA . SER B 1 238 ? 14.078 -60.25 -8.984 1 35.84 238 SER B CA 1
ATOM 3759 C C . SER B 1 238 ? 14.172 -58.969 -8.172 1 35.84 238 SER B C 1
ATOM 3761 O O . SER B 1 238 ? 13.727 -58.906 -7.023 1 35.84 238 SER B O 1
ATOM 3763 N N . SER B 1 239 ? 15.336 -58.219 -8.297 1 34.53 239 SER B N 1
ATOM 3764 C CA . SER B 1 239 ? 15.609 -56.844 -7.875 1 34.53 239 SER B CA 1
ATOM 3765 C C . SER B 1 239 ? 14.359 -55.969 -7.992 1 34.53 239 SER B C 1
ATOM 3767 O O . SER B 1 239 ? 13.93 -55.656 -9.094 1 34.53 239 SER B O 1
ATOM 3769 N N . GLN B 1 240 ? 13.359 -56.188 -7.234 1 36.31 240 GLN B N 1
ATOM 3770 C CA . GLN B 1 240 ? 12.359 -55.156 -7.082 1 36.31 240 GLN B CA 1
ATOM 3771 C C . GLN B 1 240 ? 13.008 -53.75 -7.16 1 36.31 240 GLN B C 1
ATOM 3773 O O . GLN B 1 240 ? 14.008 -53.5 -6.5 1 36.31 240 GLN B O 1
ATOM 3778 N N . PRO B 1 241 ? 13.047 -53.125 -8.305 1 37.62 241 PRO B N 1
ATOM 3779 C CA . PRO B 1 241 ? 13.688 -51.812 -8.266 1 37.62 241 PRO B CA 1
ATOM 3780 C C . PRO B 1 241 ? 13.367 -51.062 -6.98 1 37.62 241 PRO B C 1
ATOM 3782 O O . PRO B 1 241 ? 12.227 -51.031 -6.527 1 37.62 241 PRO B O 1
ATOM 3785 N N . ALA B 1 242 ? 14.219 -50.938 -5.984 1 36.62 242 ALA B N 1
ATOM 3786 C CA . ALA B 1 242 ? 14.32 -50.188 -4.734 1 36.62 242 ALA B CA 1
ATOM 3787 C C . ALA B 1 242 ? 13.586 -48.875 -4.828 1 36.62 242 ALA B C 1
ATOM 3789 O O . ALA B 1 242 ? 13.258 -48.25 -3.809 1 36.62 242 ALA B O 1
ATOM 3790 N N . TYR B 1 243 ? 13.578 -48.312 -6.016 1 36.62 243 TYR B N 1
ATOM 3791 C CA . TYR B 1 243 ? 13.18 -46.906 -6.059 1 36.62 243 TYR B CA 1
ATOM 3792 C C . TYR B 1 243 ? 11.711 -46.75 -5.684 1 36.62 243 TYR B C 1
ATOM 3794 O O . TYR B 1 243 ? 11.188 -45.625 -5.656 1 36.62 243 TYR B O 1
ATOM 3802 N N . LEU B 1 244 ? 10.906 -47.875 -5.762 1 38.47 244 LEU B N 1
ATOM 3803 C CA . LEU B 1 244 ? 9.555 -47.656 -5.262 1 38.47 244 LEU B CA 1
ATOM 3804 C C . LEU B 1 244 ? 9.57 -47.312 -3.773 1 38.47 244 LEU B C 1
ATOM 3806 O O . LEU B 1 244 ? 8.547 -47.406 -3.096 1 38.47 244 LEU B O 1
ATOM 3810 N N . GLN B 1 245 ? 10.727 -47.312 -3.133 1 33.72 245 GLN B N 1
ATOM 3811 C CA . GLN B 1 245 ? 10.68 -46.812 -1.755 1 33.72 245 GLN B CA 1
ATOM 3812 C C . GLN B 1 245 ? 9.906 -45.5 -1.652 1 33.72 245 GLN B C 1
ATOM 3814 O O . GLN B 1 245 ? 9.938 -44.688 -2.572 1 33.72 245 GLN B O 1
ATOM 3819 N N . GLU B 1 246 ? 9.078 -45.312 -0.598 1 36 246 GLU B N 1
ATOM 3820 C CA . GLU B 1 246 ? 8.172 -44.312 -0.071 1 36 246 GLU B CA 1
ATOM 3821 C C . GLU B 1 246 ? 8.766 -42.906 -0.235 1 36 246 GLU B C 1
ATOM 3823 O O . GLU B 1 246 ? 9.68 -42.531 0.497 1 36 246 GLU B O 1
ATOM 3828 N N . GLU B 1 247 ? 9.289 -42.531 -1.342 1 35.38 247 GLU B N 1
ATOM 3829 C CA . GLU B 1 247 ? 9.523 -41.094 -1.223 1 35.38 247 GLU B CA 1
ATOM 3830 C C . GLU B 1 247 ? 8.289 -40.406 -0.678 1 35.38 247 GLU B C 1
ATOM 3832 O O . GLU B 1 247 ? 7.219 -40.438 -1.278 1 35.38 247 GLU B O 1
ATOM 3837 N N . GLU B 1 248 ? 8.117 -40.188 0.624 1 35.31 248 GLU B N 1
ATOM 3838 C CA . GLU B 1 248 ? 7.211 -39.344 1.378 1 35.31 248 GLU B CA 1
ATOM 3839 C C . GLU B 1 248 ? 6.949 -38.031 0.638 1 35.31 248 GLU B C 1
ATOM 3841 O O . GLU B 1 248 ? 7.879 -37.281 0.37 1 35.31 248 GLU B O 1
ATOM 3846 N N . LEU B 1 249 ? 6.145 -38.031 -0.394 1 34.69 249 LEU B N 1
ATOM 3847 C CA . LEU B 1 249 ? 5.621 -36.719 -0.746 1 34.69 249 LEU B CA 1
ATOM 3848 C C . LEU B 1 249 ? 5.434 -35.875 0.499 1 34.69 249 LEU B C 1
ATOM 3850 O O . LEU B 1 249 ? 4.906 -36.344 1.509 1 34.69 249 LEU B O 1
ATOM 3854 N N . PRO B 1 250 ? 6.223 -34.844 0.762 1 36.44 250 PRO B N 1
ATOM 3855 C CA . PRO B 1 250 ? 6.059 -34.031 1.968 1 36.44 250 PRO B CA 1
ATOM 3856 C C . PRO B 1 250 ? 4.598 -33.688 2.254 1 36.44 250 PRO B C 1
ATOM 3858 O O . PRO B 1 250 ? 3.844 -33.344 1.331 1 36.44 250 PRO B O 1
ATOM 3861 N N . GLU B 1 251 ? 3.938 -34.219 3.285 1 34.97 251 GLU B N 1
ATOM 3862 C CA . GLU B 1 251 ? 2.709 -33.875 4 1 34.97 251 GLU B CA 1
ATOM 3863 C C . GLU B 1 251 ? 2.551 -32.375 4.152 1 34.97 251 GLU B C 1
ATOM 3865 O O . GLU B 1 251 ? 1.584 -31.891 4.754 1 34.97 251 GLU B O 1
ATOM 3870 N N . GLN B 1 252 ? 3.479 -31.562 3.793 1 36.72 252 GLN B N 1
ATOM 3871 C CA . GLN B 1 252 ? 3.334 -30.172 4.215 1 36.72 252 GLN B CA 1
ATOM 3872 C C . GLN B 1 252 ? 2.074 -29.547 3.627 1 36.72 252 GLN B C 1
ATOM 3874 O O . GLN B 1 252 ? 1.682 -28.453 4.016 1 36.72 252 GLN B O 1
ATOM 3879 N N . TYR B 1 253 ? 1.585 -29.969 2.512 1 35.59 253 TYR B N 1
ATOM 3880 C CA . TYR B 1 253 ? 0.505 -29.125 2.01 1 35.59 253 TYR B CA 1
ATOM 3881 C C . TYR B 1 253 ? -0.779 -29.359 2.797 1 35.59 253 TYR B C 1
ATOM 3883 O O . TYR B 1 253 ? -1.842 -28.859 2.428 1 35.59 253 TYR B O 1
ATOM 3891 N N . LEU B 1 254 ? -0.934 -30.438 3.602 1 31.23 254 LEU B N 1
ATOM 3892 C CA . LEU B 1 254 ? -2.201 -30.562 4.312 1 31.23 254 LEU B CA 1
ATOM 3893 C C . LEU B 1 254 ? -2.291 -29.562 5.457 1 31.23 254 LEU B C 1
ATOM 3895 O O . LEU B 1 254 ? -2.471 -29.953 6.613 1 31.23 254 LEU B O 1
ATOM 3899 N N . ARG B 1 255 ? -1.465 -28.578 5.586 1 30 255 ARG B N 1
ATOM 3900 C CA . ARG B 1 255 ? -1.793 -27.828 6.793 1 30 255 ARG B CA 1
ATOM 3901 C C . ARG B 1 255 ? -3.172 -27.188 6.68 1 30 255 ARG B C 1
ATOM 3903 O O . ARG B 1 255 ? -3.469 -26.5 5.695 1 30 255 ARG B O 1
ATOM 3910 N N . GLU B 1 256 ? -4.227 -27.766 7.355 1 29.55 256 GLU B N 1
ATOM 3911 C CA . GLU B 1 256 ? -5.531 -27.297 7.809 1 29.55 256 GLU B CA 1
ATOM 3912 C C . GLU B 1 256 ? -5.434 -25.891 8.398 1 29.55 256 GLU B C 1
ATOM 3914 O O . GLU B 1 256 ? -4.809 -25.688 9.438 1 29.55 256 GLU B O 1
ATOM 3919 N N . ASP B 1 257 ? -5.043 -24.781 7.789 1 25.7 257 ASP B N 1
ATOM 3920 C CA . ASP B 1 257 ? -5.605 -23.688 8.57 1 25.7 257 ASP B CA 1
ATOM 3921 C C . ASP B 1 257 ? -7.125 -23.641 8.445 1 25.7 257 ASP B C 1
ATOM 3923 O O . ASP B 1 257 ? -7.676 -23.938 7.383 1 25.7 257 ASP B O 1
#

Foldseek 3Di:
DLVVVLVVVVVVLVVCVVCLVVPPPPPVVVVVVVVVVPPVVVPPVPPPPDPPVPPPPPPPQDVVNVVVVLVVLLVVLLVLLVVLLVLLVVLLVQLLVLLVQLLSLLVSLQVLLLVCLVCVVSHDPVSNVSSVVVNVVSVVSNVVSVVSNVVSVVSNVVSLVSNQVSLVSNVVSPNNVSSVVSVVSVVVSVVVVVVSVVSSVVSVVSSVVSVVSSVVSVVVVVVVVVVVVVPDDDDPVPPPPPVPPCPPPDPVVPPPD/DLVVVLVVVVVVLVVCVVCLVVPPPPPVVVVVVVVVPPPVVVPPVPPPPDCVVPCPPPPPQDVVNVVVVLVVLLVVLLVLLVVLLVLLVVLLVQLLVLLVQLLSLLLSLQVLLLVCLVCVVSHDPVSNVVSVVVNVVSVVSNVVSVVSNVVSVVSNVVSLVSNQVSLVSNVVSPNNVSSVVSVVSVVVSVVVVVVSVVSSVVSVVSSVVSVVSSVVSVVVVVVVVVVVVVPDDDDPVPPPPPVPPCPPPPPVVPPDD

Nearest PDB structures (foldseek):
  4tx5-assembly1_A  TM=9.792E-01  e=2.155E-08  Homo sapiens
  4tx5-assembly1_B  TM=9.774E-01  e=3.175E-08  Homo sapiens
  8auw-assembly1_D  TM=9.810E-01  e=2.882E-08  Homo sapiens
  6jx6-assembly1_C  TM=9.815E-01  e=1.818E-07  Homo sapiens
  8e2i-assembly1_F  TM=9.284E-01  e=5.962E-08  Homo sapiens

InterPro domains:
  IPR009062 Smac/DIABLO-like superfamily [SSF46984] (66-257)
  IPR015142 Smac/DIABLO protein [PF09057] (48-257)
  IPR015142 Smac/DIABLO protein [PTHR32247] (43-257)

Secondary structure (DSSP, 8-state):
--HHHHHHHHHHHHHHHHHTTTS---THHHHHHHHSS-GGGGSTTTT-S---TT--------TTHHHHHHHHHHHHHHHHHHHHHHHHHHHHHHHHHHHHHHHHHHHHHHHHHHHHHHHTTT--HHHHHHHHHHHHHHHHHHHHHHHHHHHHHHHHHHHHHHHHHHHHHHHHHT-HHHHHHHHHHHHHHHHHHHHHHHHHHHHHHHHHHHHHHHHHHHHHHHHHHHHHTTSSS--------GGGS-----GGG----/--HHHHHHHHHHHHHHHHHTTTS---THHHHHHHHSS-GGGGSTTSS-----TT--------TTHHHHHHHHHHHHHHHHHHHHHHHHHHHHHHHHHHHHHHHHHHHHHHHHHHHHHHHTTT--HHHHHHHHHHHHHHHHHHHHHHHHHHHHHHHHHHHHHHHHHHHHHHHHHT-HHHHHHHHHHHHHHHHHHHHHHHHHHHHHHHHHHHHHHHHHHHHHHHHHHHHHTTSSS--------GGGS-----GGG----

Sequence (514 aa):
MASTRGREVATAALRLLRWSVLLPPKRSFHVWARRLLGPHLLGTVGALAGASLCAVPVLPIPEANSLSQETLLKRAASLATDGATAFLSQAALALLDSLDRYTKALHTMGSLSQQYVDLMAQLSSKDEESVWNLIVEARSEVIRRQDECQKMEETWTAALYLSKGAAEAAFKAGVEMAAKVALTHLQLLQEQLEEAHALARAAETKVAKVQVGEIQRTALLAKQKEAGSKGSSPQVKSSQPAYLQEEELPEQYLREDMASTRGREVATAALRLLRWSVLLPPKRSFHVWARRLLGPHLLGTVGALAGASLCAVPVLPIPEANSLSQETLLKRAASLATDGATAFLSQAALALLDSLDRYTKALHTMGSLSQQYVDLMAQLSSKDEESVWNLIVEARSEVIRRQDECQKMEETWTAALYLSKGAAEAAFKAGVEMAAKVALTHLQLLQEQLEEAHALARAAETKVAKVQVGEIQRTALLAKQKEAGSKGSSPQVKSSQPAYLQEEELPEQYLRED

pLDDT: mean 71.63, std 27.22, range [25.7, 98.12]

Organism: Petromyzon marinus (NCBI:txid7757)

Solvent-accessible surface area (backbone atoms only — not comparable to full-atom values): 27715 Å² total; per-residue (Å²): 126,73,70,64,58,55,56,52,48,53,49,46,50,50,39,45,62,58,36,67,74,60,61,75,66,75,63,60,62,68,46,48,63,50,54,76,54,46,71,71,72,56,58,78,64,60,77,78,44,44,85,68,69,70,74,66,71,85,59,86,62,55,94,74,28,56,62,46,48,50,48,51,35,35,50,26,26,50,45,16,34,49,19,23,49,48,26,33,51,42,31,49,50,51,32,51,51,32,42,50,52,28,32,51,34,38,49,51,36,33,52,50,52,44,52,47,58,73,38,58,89,75,48,49,72,70,57,46,50,54,53,48,52,51,44,52,52,31,48,53,50,32,54,52,30,47,51,51,34,52,53,31,47,53,35,34,52,31,26,50,49,19,35,54,27,23,26,50,28,12,44,62,51,67,36,50,65,62,17,50,53,48,52,51,51,52,52,54,51,51,52,53,50,49,53,52,51,50,52,34,51,54,36,52,54,52,31,52,54,46,51,53,50,40,56,55,49,53,54,49,53,55,53,53,53,61,64,62,54,68,71,70,82,83,80,75,73,72,75,65,74,67,78,75,53,80,72,73,70,77,69,71,79,69,66,80,125,126,72,71,64,58,56,55,52,48,52,50,47,51,49,40,45,63,58,36,66,73,60,62,76,70,76,63,60,62,68,47,50,63,51,57,76,54,50,72,73,74,60,57,78,64,61,77,77,46,48,75,64,60,72,76,65,72,85,59,85,64,54,93,73,30,56,62,46,48,49,49,50,34,34,50,25,26,51,44,16,34,50,19,23,48,47,27,32,52,42,31,49,51,52,33,51,52,32,45,48,53,28,32,51,34,37,49,52,36,34,53,50,51,46,52,46,57,74,37,58,90,75,48,50,71,70,56,46,50,54,53,49,52,50,46,54,51,33,50,52,50,33,53,52,30,47,53,51,33,52,55,31,48,52,33,34,53,30,25,51,50,18,36,55,26,23,26,49,28,11,44,61,51,66,35,49,66,63,17,52,52,50,50,51,52,52,51,54,51,51,55,54,49,51,52,52,50,52,53,34,52,51,36,51,53,52,31,51,54,44,52,54,48,41,55,55,50,54,53,50,51,55,54,52,52,60,63,60,51,69,69,68,82,83,80,75,72,72,74,64,72,68,77,77,53,80,71,72,69,78,69,70,78,68,67,82,124

Radius of gyration: 37.93 Å; Cα contacts (8 Å, |Δi|>4): 362; chains: 2; bounding box: 42×137×82 Å